Protein AF-A0A831LH80-F1 (afdb_monomer)

Nearest PDB structures (foldseek):
  7pva-assembly1_B  TM=4.879E-01  e=1.608E-04  Porphyromonas gingivalis W83
  7pvk-assembly2_D  TM=4.862E-01  e=1.406E-04  Porphyromonas gingivalis W83
  8thp-assembly1_A  TM=4.800E-01  e=4.111E-04  Flavobacterium johnsoniae UW101
  8p6f-assembly1_B  TM=4.808E-01  e=4.701E-04  Flavobacterium johnsoniae
  8tff-assembly1_A  TM=4.934E-01  e=1.257E-03  Flavobacterium johnsoniae UW101

InterPro domains:
  IPR001789 Signal transduction response regulator, receiver domain [PF00072] (386-473)
  IPR001789 Signal transduction response regulator, receiver domain [PS50110] (361-477)
  IPR001789 Signal transduction response regulator, receiver domain [SM00448] (364-473)
  IPR001845 HTH ArsR-type DNA-binding domain [SM00418] (493-571)
  IPR003661 Signal transduction histidine kinase, dimerisation/phosphoacceptor domain [PF00512] (252-314)
  IPR003661 Signal transduction histidine kinase, dimerisation/phosphoacceptor domain [SM00388] (250-319)
  IPR003661 Signal transduction histidine kinase, dimerisation/phosphoacceptor domain [cd00082] (248-314)
  IPR011006 CheY-like superfamily [SSF52172] (393-488)
  IPR011991 ArsR-like helix-turn-helix domain [cd00090] (495-557)
  IPR036097 Signal transduction histidine kinase, dimerisation/phosphoacceptor domain superfamily [SSF47384] (242-314)
  IPR036388 Winged helix-like DNA-binding domain superfamily [G3DSA:1.10.10.10] (480-565)
  IPR036390 Winged helix DNA-binding domain superfamily [SSF46785] (489-564)
  IPR036890 Histidine kinase/HSP90-like ATPase superfamily [SSF55874] (318-391)
  IPR055771 Domain of unknown function DUF7347 [PF24038] (493-565)

pLDDT: mean 74.39, std 13.61, range [25.94, 96.75]

Sequence (576 aa):
MNLSPTQIFLVYLPYGAVFFAIGVAITSRHRAFANLKIAGLFWLLAVFAFIHALHEWVEMFRHLQLAGSAQWLIPIRHASLLLALISFLFLFLFSMSLIASLIKKSTPWLRGFFIIILIIFTGHLLQLYPWKDPILLRTVEYNMRLLLALPATLLTATGFFLYARQLMGQGLRGAFNFVGAGLAFVAYGICAGAIPSGTVLIVPIEVWRATSAFIILHFLMYALDTFMDQREEMITERLQLAANSEKLSAIGRLAAGIAHEINNPLANASLQMEMLRQHHQVKDLPEKITGRLTTIEKSIDKSSHIARELLIFAGGKTPETEPVQVSLSAIIKSAWEMAAYRSSNHQFINHITSIPAIEGNHIKLEELFLNLFLNALDAMPEGGTLEISGHGEADEALNQLKQESFDLILLDLVMPGTDGMTAIPLIRRQAPRTRIIVMTAYASVQNAVQALQQGADDYIVKPFKIDGLMLTVRLNLQKARFCEETEAADLDKIFNGLANGLRRQTLQLLSRQGQMRFMDLVRALEIEDHTKVNFHLKALREAGFIDQTPDKLYELTTNGRRAATCLSYICKSLDI

Organism: NCBI:txid483547

Mean predicted aligned error: 20.31 Å

Foldseek 3Di:
DPDDLVRLCVLLVLLLVLLQLLLCLLVVCLVLQPPDLLNVLCNLSSLLSNLVSVLSVLVSVLSSCPPDDPPVNLVSLVSSLVSLLSSLVSLQVSLQSLVCSLDVDDPVVSVVLVVVLVVVLVVLVVVPPPSPDPVSSQVSQLSSLQSRLLVSLQSQLVSLLSVLVVCVVVVAPLSVLSNQLSVLSNQLSCLRRVDRFPDDDPHGSSNSNSVSSNSNSVSVSSSSVSSNVVVVVVVVVVVVVVVVVVVLLVLLVVLVVVLVVQVVVLVVVLVVLVVCCPDPVNVPDDPVVVVVSVVVNVVSVVSNVVSVVSNVSSPNDDDPDFFDFADLVVLLVVLCVVLCVVDPAEAEAEAEDDAGTDGGDSVVSSVVNNVVSNVVCVVVVPYYYHYDDDDHADVVVLVVLQVDAAQEDEAEQDGPDQGSLNVLLSSCVSHVLHAYEYEYADDDVVVQVSSVVSPHPYYDYPVGDVSVVVVVVVVSSVVSVVCVPDPPVLVVLLCQLCVDPLSLVLLLVCLVVFKAALVVSCVVSVDPDSVVSVVSVVSCVVSVQWDADPVRIIGGDPNSNVSNVVSVVVVVVVPD

Solvent-accessible surface area (backbone atoms only — not comparable to full-atom values): 30912 Å² total; per-residue (Å²): 131,89,62,52,60,65,56,46,48,68,45,29,52,59,34,16,48,42,29,36,49,42,17,48,61,48,57,80,42,54,88,69,25,86,88,46,95,60,47,81,45,47,64,37,46,20,53,16,22,43,37,40,15,51,22,35,46,49,48,36,57,66,70,50,60,70,87,85,51,82,77,54,55,58,61,52,50,52,52,31,54,50,30,45,52,53,16,35,50,29,36,30,53,28,18,52,54,48,38,57,73,72,39,94,66,84,62,63,65,63,57,51,52,47,52,50,51,52,49,53,51,50,49,55,64,65,69,54,73,67,92,79,46,72,65,60,56,49,54,50,52,47,50,46,21,47,70,38,36,26,54,21,26,45,40,36,17,51,29,27,43,55,48,20,52,54,31,53,77,67,72,42,80,45,26,68,28,29,40,49,23,15,54,22,29,42,54,25,16,48,43,60,13,74,43,62,89,88,43,66,82,94,56,54,41,63,53,56,31,30,50,24,46,45,47,27,41,54,22,46,51,54,33,53,50,47,52,48,57,56,48,53,52,54,50,52,53,52,51,52,54,50,52,53,52,51,52,44,51,54,47,15,58,51,28,46,54,51,28,53,65,52,43,54,58,43,53,50,54,51,51,54,51,53,54,49,64,72,34,77,77,53,73,77,47,58,68,77,55,54,54,49,54,54,50,50,52,53,51,45,52,52,50,51,49,52,36,49,49,47,21,53,78,21,62,49,84,67,81,87,63,73,65,38,86,35,53,62,68,60,37,52,50,53,21,45,62,66,46,44,79,81,53,93,59,58,47,78,47,79,62,59,81,69,61,76,66,41,79,36,47,63,70,61,52,26,54,51,46,28,52,53,50,46,54,51,47,69,72,34,80,90,37,51,78,49,76,47,76,58,74,77,53,60,72,60,56,59,55,47,56,74,78,51,90,60,68,65,44,84,39,52,41,86,45,81,85,71,34,28,74,67,41,38,51,54,48,43,71,72,40,73,74,38,37,34,34,36,40,34,76,69,79,45,71,65,58,56,49,51,41,42,74,51,61,32,76,46,74,45,50,46,90,63,56,68,70,59,54,50,51,53,50,52,54,48,49,52,54,42,63,59,54,76,78,49,65,76,84,50,50,64,40,47,48,64,37,51,70,43,69,68,41,46,52,52,40,46,48,36,68,73,66,44,63,41,43,65,73,56,49,40,62,76,66,72,50,90,59,61,67,61,55,50,55,46,52,50,46,26,38,74,45,51,29,34,47,70,49,97,87,58,30,39,33,62,31,76,59,20,47,56,52,31,52,51,51,51,52,52,48,60,74,69,56,128

Radius of gyration: 36.5 Å; Cα contacts (8 Å, |Δi|>4): 622; chains: 1; bounding box: 87×51×116 Å

Secondary structure (DSSP, 8-state):
----HHHHHHHHHHHHHHHHHHHHHHHHTGGGGTTSTTGGGHHHHHHHHHHHHHHHHHHHHHHH--TT-HHHHHHHHHHHHHHHHHHHHHHHHHHHHHHHHH-SS--HHHHHHHHHHHHHHHHHHHHS--TT-HHHHHHHHHHHIIIIIHHHHHHHHHHHHHHHHHHHHTT-TTHHHHHHHHHHHHHHHIIIIISPTT-BSSSBHHHHHHHHHHHHHHHHHHHHHHHHHHHHHHHHHHHHHHHHHHHHHHHHHHHHHHHHHHHHHHHHHHHHHHHHHHSGGGTTS-HHHHHHHHHHHHHHHHHHHHHHHHHHHTT-----PPPEEE-HHHHHHHHHHHHHTT-SSEEEEE-------EEE-HHHHHHHHHHHHHHHHHH-TT-EEEEE---SSHHHHHHHTTTS--SEEEEESS-SSS-HHHHHHHHHHH-TTSEEEEEESS--HHHHHHHHHTT-SEEEESS--HHHHHHHHHHHHHHHHHHTSS-HHHHHHHHHHHSSHHHHHHHHHHHHHS-EEHHHHHHHTT-S-HHHHHHHHHHHHHTTSEEE-TTSEEEE-HHHHHHHHHHHHHHHHH--

Structure (mmCIF, N/CA/C/O backbone):
data_AF-A0A831LH80-F1
#
_entry.id   AF-A0A831LH80-F1
#
loop_
_atom_site.group_PDB
_atom_site.id
_atom_site.type_symbol
_atom_site.label_atom_id
_atom_site.label_alt_id
_atom_site.label_comp_id
_atom_site.label_asym_id
_atom_site.label_entity_id
_atom_site.label_seq_id
_atom_site.pdbx_PDB_ins_code
_atom_site.Cartn_x
_atom_site.Cartn_y
_atom_site.Cartn_z
_atom_site.occupancy
_atom_site.B_iso_or_equiv
_atom_site.auth_seq_id
_atom_site.auth_comp_id
_atom_site.auth_asym_id
_atom_site.auth_atom_id
_atom_site.pdbx_PDB_model_num
ATOM 1 N N . MET A 1 1 ? 19.382 -3.999 -47.775 1.00 49.22 1 MET A N 1
ATOM 2 C CA . MET A 1 1 ? 18.066 -4.113 -48.432 1.00 49.22 1 MET A CA 1
ATOM 3 C C . MET A 1 1 ? 17.693 -2.771 -49.023 1.00 49.22 1 MET A C 1
ATOM 5 O O . MET A 1 1 ? 17.864 -1.777 -48.330 1.00 49.22 1 MET A O 1
ATOM 9 N N . ASN A 1 2 ? 17.179 -2.755 -50.254 1.00 57.19 2 ASN A N 1
ATOM 10 C CA . ASN A 1 2 ? 16.549 -1.574 -50.848 1.00 57.19 2 ASN A CA 1
ATOM 11 C C . ASN A 1 2 ? 15.089 -1.510 -50.374 1.00 57.19 2 ASN A C 1
ATOM 13 O O . ASN A 1 2 ? 14.171 -1.733 -51.156 1.00 57.19 2 ASN A O 1
ATOM 17 N N . LEU A 1 3 ? 14.874 -1.287 -49.073 1.00 67.69 3 LEU A N 1
ATOM 18 C CA . LEU A 1 3 ? 13.574 -0.782 -48.634 1.00 67.69 3 LEU A CA 1
ATOM 19 C C . LEU A 1 3 ? 13.400 0.592 -49.284 1.00 67.69 3 LEU A C 1
ATOM 21 O O . LEU A 1 3 ? 14.348 1.379 -49.325 1.00 67.69 3 LEU A O 1
ATOM 25 N N . SER A 1 4 ? 12.213 0.873 -49.814 1.00 79.94 4 SER A N 1
ATOM 26 C CA . SER A 1 4 ? 11.918 2.219 -50.309 1.00 79.94 4 SER A CA 1
ATOM 27 C C . SER A 1 4 ? 12.078 3.237 -49.167 1.00 79.94 4 SER A C 1
ATOM 29 O O . SER A 1 4 ? 11.835 2.893 -48.005 1.00 79.94 4 SER A O 1
ATOM 31 N N . PRO A 1 5 ? 12.458 4.495 -49.455 1.00 81.06 5 PRO A N 1
ATOM 32 C CA . PRO A 1 5 ? 12.559 5.537 -48.431 1.00 81.06 5 PRO A CA 1
ATOM 33 C C . PRO A 1 5 ? 11.295 5.650 -47.565 1.00 81.06 5 PRO A C 1
ATOM 35 O O . PRO A 1 5 ? 11.376 5.822 -46.352 1.00 81.06 5 PRO A O 1
ATOM 38 N N . THR A 1 6 ? 10.120 5.450 -48.167 1.00 83.06 6 THR A N 1
ATOM 39 C CA . THR A 1 6 ? 8.829 5.413 -47.469 1.00 83.06 6 THR A CA 1
ATOM 40 C C . THR A 1 6 ? 8.702 4.223 -46.517 1.00 83.06 6 THR A C 1
ATOM 42 O O . THR A 1 6 ? 8.247 4.398 -45.393 1.00 83.06 6 THR A O 1
ATOM 45 N N . GLN A 1 7 ? 9.142 3.024 -46.907 1.00 82.50 7 GLN A N 1
ATOM 46 C CA . GLN A 1 7 ? 9.157 1.854 -46.020 1.00 82.50 7 GLN A CA 1
ATOM 47 C C . GLN A 1 7 ? 10.138 2.019 -44.853 1.00 82.50 7 GLN A C 1
ATOM 49 O O . GLN A 1 7 ? 9.807 1.650 -43.731 1.00 82.50 7 GLN A O 1
ATOM 54 N N . ILE A 1 8 ? 11.318 2.600 -45.090 1.00 81.56 8 ILE A N 1
ATOM 55 C CA . ILE A 1 8 ? 12.293 2.904 -44.027 1.00 81.56 8 ILE A CA 1
ATOM 56 C C . ILE A 1 8 ? 11.666 3.862 -43.014 1.00 81.56 8 ILE A C 1
ATOM 58 O O . ILE A 1 8 ? 11.705 3.609 -41.810 1.00 81.56 8 ILE A O 1
ATOM 62 N N . PHE A 1 9 ? 11.036 4.927 -43.506 1.00 85.25 9 PHE A N 1
ATOM 63 C CA . PHE A 1 9 ? 10.341 5.895 -42.669 1.00 85.25 9 PHE A CA 1
ATOM 64 C C . PHE A 1 9 ? 9.211 5.249 -41.851 1.00 85.25 9 PHE A C 1
ATOM 66 O O . PHE A 1 9 ? 9.148 5.436 -40.638 1.00 85.25 9 PHE A O 1
ATOM 73 N N . LEU A 1 10 ? 8.364 4.430 -42.484 1.00 85.75 10 LEU A N 1
ATOM 74 C CA . LEU A 1 10 ? 7.240 3.752 -41.825 1.00 85.75 10 LEU A CA 1
ATOM 75 C C . LEU A 1 10 ? 7.664 2.749 -40.746 1.00 85.75 10 LEU A C 1
ATOM 77 O O . LEU A 1 10 ? 6.875 2.464 -39.853 1.00 85.75 10 LEU A O 1
ATOM 81 N N . VAL A 1 11 ? 8.881 2.210 -40.814 1.00 83.38 11 VAL A N 1
ATOM 82 C CA . VAL A 1 11 ? 9.386 1.251 -39.824 1.00 83.38 11 VAL A CA 1
ATOM 83 C C . VAL A 1 11 ? 10.097 1.958 -38.672 1.00 83.38 11 VAL A C 1
ATOM 85 O O . VAL A 1 11 ? 9.793 1.699 -37.510 1.00 83.38 11 VAL A O 1
ATOM 88 N N . TYR A 1 12 ? 11.022 2.871 -38.971 1.00 85.25 12 TYR A N 1
ATOM 89 C CA . TYR A 1 12 ? 11.864 3.485 -37.942 1.00 85.25 12 TYR A CA 1
ATOM 90 C C . TYR A 1 12 ? 11.184 4.634 -37.190 1.00 85.25 12 TYR A C 1
ATOM 92 O O . TYR A 1 12 ? 11.468 4.832 -36.007 1.00 85.25 12 TYR A O 1
ATOM 100 N N . LEU A 1 13 ? 10.275 5.382 -37.830 1.00 88.88 13 LEU A N 1
ATOM 101 C CA . LEU A 1 13 ? 9.584 6.482 -37.156 1.00 88.88 13 LEU A CA 1
ATOM 102 C C . LEU A 1 13 ? 8.729 5.973 -35.980 1.00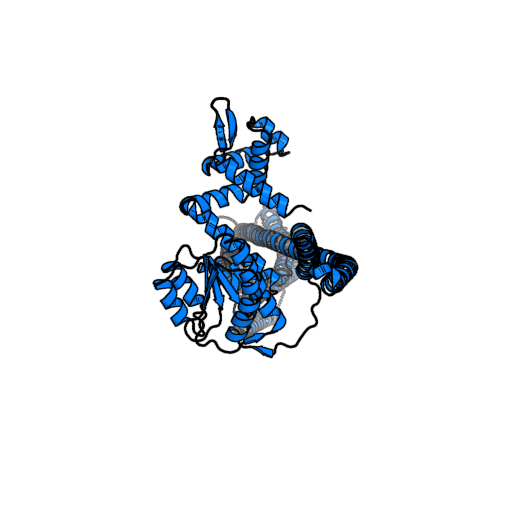 88.88 13 LEU A C 1
ATOM 104 O O . LEU A 1 13 ? 8.943 6.464 -34.866 1.00 88.88 13 LEU A O 1
ATOM 108 N N . PRO A 1 14 ? 7.819 4.987 -36.157 1.00 89.50 14 PRO A N 1
ATOM 109 C CA . PRO A 1 14 ? 7.038 4.458 -35.042 1.00 89.50 14 PRO A CA 1
ATOM 110 C C . PRO A 1 14 ? 7.925 3.780 -34.004 1.00 89.50 14 PRO A C 1
ATOM 112 O O . PRO A 1 14 ? 7.655 3.878 -32.812 1.00 89.50 14 PRO A O 1
ATOM 115 N N . TYR A 1 15 ? 9.004 3.128 -34.442 1.00 89.44 15 TYR A N 1
ATOM 116 C CA . TYR A 1 15 ? 9.912 2.440 -33.540 1.00 89.44 15 TYR A CA 1
ATOM 117 C C . TYR A 1 15 ? 10.574 3.395 -32.536 1.00 89.44 15 TYR A C 1
ATOM 119 O O . TYR A 1 15 ? 10.461 3.193 -31.325 1.00 89.44 15 TYR A O 1
ATOM 127 N N . GLY A 1 16 ? 11.175 4.488 -33.020 1.00 92.25 16 GLY A N 1
ATOM 128 C CA . GLY A 1 16 ? 11.709 5.534 -32.145 1.00 92.25 16 GLY A CA 1
ATOM 129 C C . GLY A 1 16 ? 10.612 6.223 -31.323 1.00 92.25 16 GLY A C 1
ATOM 130 O O . GLY A 1 16 ? 10.802 6.489 -30.136 1.00 92.25 16 GLY A O 1
ATOM 131 N N . ALA A 1 17 ? 9.427 6.442 -31.907 1.00 94.31 17 ALA A N 1
ATOM 132 C CA . ALA A 1 17 ? 8.300 7.065 -31.212 1.00 94.31 17 ALA A CA 1
ATOM 133 C C . ALA A 1 17 ? 7.793 6.241 -30.015 1.00 94.31 17 ALA A C 1
ATOM 135 O O . ALA A 1 17 ? 7.428 6.823 -28.995 1.00 94.31 17 ALA A O 1
ATOM 136 N N . VAL A 1 18 ? 7.810 4.906 -30.090 1.00 94.81 18 VAL A N 1
ATOM 137 C CA . VAL A 1 18 ? 7.434 4.034 -28.965 1.00 94.81 18 VAL A CA 1
ATOM 138 C C . VAL A 1 18 ? 8.389 4.213 -27.786 1.00 94.81 18 VAL A C 1
ATOM 140 O O . VAL A 1 18 ? 7.937 4.384 -26.655 1.00 94.81 18 VAL A O 1
ATOM 143 N N . PHE A 1 19 ? 9.702 4.237 -28.023 1.00 95.06 19 PHE A N 1
ATOM 144 C CA . PHE A 1 19 ? 10.674 4.493 -26.956 1.00 95.06 19 PHE A CA 1
ATOM 145 C C . PHE A 1 19 ? 10.571 5.915 -26.404 1.00 95.06 19 PHE A C 1
ATOM 147 O O . PHE A 1 19 ? 10.637 6.114 -25.191 1.00 95.06 19 PHE A O 1
ATOM 154 N N . PHE A 1 20 ? 10.313 6.900 -27.262 1.00 96.00 20 PHE A N 1
ATOM 155 C CA . PHE A 1 20 ? 10.034 8.258 -26.810 1.00 96.00 20 PHE A CA 1
ATOM 156 C C . PHE A 1 20 ? 8.796 8.296 -25.900 1.00 96.00 20 PHE A C 1
ATOM 158 O O . PHE A 1 20 ? 8.840 8.885 -24.820 1.00 96.00 20 PHE A O 1
ATOM 165 N N . ALA A 1 21 ? 7.721 7.596 -26.277 1.00 94.50 21 ALA A N 1
ATOM 166 C CA . ALA A 1 21 ? 6.512 7.470 -25.469 1.00 94.50 21 ALA A CA 1
ATOM 167 C C . ALA A 1 21 ? 6.773 6.767 -24.127 1.00 94.50 21 ALA A C 1
ATOM 169 O O . ALA A 1 21 ? 6.253 7.222 -23.112 1.00 94.50 21 ALA A O 1
ATOM 170 N N . ILE A 1 22 ? 7.623 5.730 -24.082 1.00 92.56 22 ILE A N 1
ATOM 171 C CA . ILE A 1 22 ? 8.075 5.114 -22.820 1.00 92.56 22 ILE A CA 1
ATOM 172 C C . ILE A 1 22 ? 8.760 6.165 -21.933 1.00 92.56 22 ILE A C 1
ATOM 174 O O . ILE A 1 22 ? 8.424 6.295 -20.755 1.00 92.56 22 ILE A O 1
ATOM 178 N N . GLY A 1 23 ? 9.683 6.953 -22.492 1.00 92.12 23 GLY A N 1
ATOM 179 C CA . GLY A 1 23 ? 10.383 8.018 -21.767 1.00 92.12 23 GLY A CA 1
ATOM 180 C C . GLY A 1 23 ? 9.436 9.082 -21.198 1.00 92.12 23 GLY A C 1
ATOM 181 O O . GLY A 1 23 ? 9.540 9.455 -20.024 1.00 92.12 23 GLY A O 1
ATOM 182 N N . VAL A 1 24 ? 8.467 9.539 -21.997 1.00 91.75 24 VAL A N 1
ATOM 183 C CA . VAL A 1 24 ? 7.442 10.511 -21.576 1.00 91.75 24 VAL A CA 1
ATOM 184 C C . VAL A 1 24 ? 6.504 9.917 -20.524 1.00 91.75 24 VAL A C 1
ATOM 186 O O . VAL A 1 24 ? 6.222 10.569 -19.518 1.00 91.75 24 VAL A O 1
ATOM 189 N N . ALA A 1 25 ? 6.047 8.677 -20.706 1.00 87.44 25 ALA A N 1
ATOM 190 C CA . ALA A 1 25 ? 5.166 8.002 -19.757 1.00 87.44 25 ALA A CA 1
ATOM 191 C C . ALA A 1 25 ? 5.825 7.876 -18.377 1.00 87.44 25 ALA A C 1
ATOM 193 O O . ALA A 1 25 ? 5.182 8.117 -17.359 1.00 87.44 25 ALA A O 1
ATOM 194 N N . ILE A 1 26 ? 7.123 7.572 -18.331 1.00 87.19 26 ILE A N 1
ATOM 195 C CA . ILE A 1 26 ? 7.863 7.489 -17.072 1.00 87.19 26 ILE A CA 1
ATOM 196 C C . ILE A 1 26 ? 8.074 8.879 -16.448 1.00 87.19 26 ILE A C 1
ATOM 198 O O . ILE A 1 26 ? 7.832 9.062 -15.254 1.00 87.19 26 ILE A O 1
ATOM 202 N N . THR A 1 27 ? 8.528 9.872 -17.222 1.00 86.25 27 THR A N 1
ATOM 203 C CA . THR A 1 27 ? 8.882 11.197 -16.673 1.00 86.25 27 THR A CA 1
ATOM 204 C C . THR A 1 27 ? 7.674 12.032 -16.266 1.00 86.25 27 THR A C 1
ATOM 206 O O . THR A 1 27 ? 7.710 12.669 -15.213 1.00 86.25 27 THR A O 1
ATOM 209 N N . SER A 1 28 ? 6.578 11.983 -17.025 1.00 79.38 28 SER A N 1
ATOM 210 C CA . SER A 1 28 ? 5.310 12.641 -16.660 1.00 79.38 28 SER A CA 1
ATOM 211 C C . SER A 1 28 ? 4.768 12.158 -15.312 1.00 79.38 28 SER A C 1
ATOM 213 O O . SER A 1 28 ? 4.094 12.896 -14.597 1.00 79.38 28 SER A O 1
ATOM 215 N N . ARG A 1 29 ? 5.140 10.939 -14.918 1.00 72.69 29 ARG A N 1
ATOM 216 C CA . ARG A 1 29 ? 4.731 10.306 -13.668 1.00 72.69 29 ARG A CA 1
ATOM 217 C C . ARG A 1 29 ? 5.794 10.414 -12.568 1.00 72.69 29 ARG A C 1
ATOM 219 O O . ARG A 1 29 ? 5.600 9.844 -11.506 1.00 72.69 29 ARG A O 1
ATOM 226 N N . HIS A 1 30 ? 6.881 11.183 -12.738 1.00 58.56 30 HIS A N 1
ATOM 227 C CA . HIS A 1 30 ? 8.033 11.203 -11.813 1.00 58.56 30 HIS A CA 1
ATOM 228 C C . HIS A 1 30 ? 7.683 11.581 -10.357 1.00 58.56 30 HIS A C 1
ATOM 230 O O . HIS A 1 30 ? 8.214 10.984 -9.416 1.00 58.56 30 HIS A O 1
ATOM 236 N N . ARG A 1 31 ? 6.742 12.513 -10.136 1.00 51.69 31 ARG A N 1
ATOM 237 C CA . ARG A 1 31 ? 6.244 12.852 -8.782 1.00 51.69 31 ARG A CA 1
ATOM 238 C C . ARG A 1 31 ? 5.384 11.740 -8.170 1.00 51.69 31 ARG A C 1
ATOM 240 O O . ARG A 1 31 ? 5.123 11.773 -6.973 1.00 51.69 31 ARG A O 1
ATOM 247 N N . ALA A 1 32 ? 4.992 10.761 -8.984 1.00 51.28 32 ALA A N 1
ATOM 248 C CA . ALA A 1 32 ? 4.283 9.515 -8.703 1.00 51.28 32 ALA A CA 1
ATOM 249 C C . ALA A 1 32 ? 4.891 8.643 -7.594 1.00 51.28 32 ALA A C 1
ATOM 251 O O . ALA A 1 32 ? 4.230 7.973 -6.806 1.00 51.28 32 ALA A O 1
ATOM 252 N N . PHE A 1 33 ? 6.219 8.682 -7.557 1.00 50.53 33 PHE A N 1
ATOM 253 C CA . PHE A 1 33 ? 7.065 7.525 -7.289 1.00 50.53 33 PHE A CA 1
ATOM 254 C C . PHE A 1 33 ? 7.877 7.618 -5.988 1.00 50.53 33 PHE A C 1
ATOM 256 O O . PHE A 1 33 ? 8.704 6.759 -5.711 1.00 50.53 33 PHE A O 1
ATOM 263 N N . ALA A 1 34 ? 7.667 8.645 -5.164 1.00 46.56 34 ALA A N 1
ATOM 264 C CA . ALA A 1 34 ? 8.564 8.946 -4.043 1.00 46.56 34 ALA A CA 1
ATOM 265 C C . ALA A 1 34 ? 8.609 7.876 -2.922 1.00 46.56 34 ALA A C 1
ATOM 267 O O . ALA A 1 34 ? 9.604 7.812 -2.209 1.00 46.56 34 ALA A O 1
ATOM 268 N N . ASN A 1 35 ? 7.588 7.012 -2.788 1.00 47.09 35 ASN A N 1
ATOM 269 C CA . ASN A 1 35 ? 7.454 6.082 -1.649 1.00 47.09 35 ASN A CA 1
ATOM 270 C C . ASN A 1 35 ? 7.562 4.582 -1.992 1.00 47.09 35 ASN A C 1
ATOM 272 O O . ASN A 1 35 ? 7.440 3.741 -1.104 1.00 47.09 35 ASN A O 1
ATOM 276 N N . LEU A 1 36 ? 7.821 4.216 -3.251 1.00 57.22 36 LEU A N 1
ATOM 277 C CA . LEU A 1 36 ? 8.068 2.825 -3.653 1.00 57.22 36 LEU A CA 1
ATOM 278 C C . LEU A 1 36 ? 9.573 2.623 -3.868 1.00 57.22 36 LEU A C 1
ATOM 280 O O . LEU A 1 36 ? 10.188 3.360 -4.635 1.00 57.22 36 LEU A O 1
ATOM 284 N N . LYS A 1 37 ? 10.171 1.596 -3.241 1.00 58.91 37 LYS A N 1
ATOM 285 C CA . LYS A 1 37 ? 11.634 1.329 -3.241 1.00 58.91 37 LYS A CA 1
ATOM 286 C C . LYS A 1 37 ? 12.306 1.308 -4.625 1.00 58.91 37 LYS A C 1
ATOM 288 O O . LYS A 1 37 ? 13.514 1.489 -4.722 1.00 58.91 37 LYS A O 1
ATOM 293 N N . ILE A 1 38 ? 11.541 1.048 -5.682 1.00 67.00 38 ILE A N 1
ATOM 294 C CA . ILE A 1 38 ? 12.026 0.890 -7.063 1.00 67.00 38 ILE A CA 1
ATOM 295 C C . ILE A 1 38 ? 11.673 2.099 -7.924 1.00 67.00 38 ILE A C 1
ATOM 297 O O . ILE A 1 38 ? 12.271 2.332 -8.970 1.00 67.00 38 ILE A O 1
ATOM 301 N N . ALA A 1 39 ? 10.714 2.904 -7.490 1.00 66.75 39 ALA A N 1
ATOM 302 C CA . ALA A 1 39 ? 10.142 3.942 -8.318 1.00 66.75 39 ALA A CA 1
ATOM 3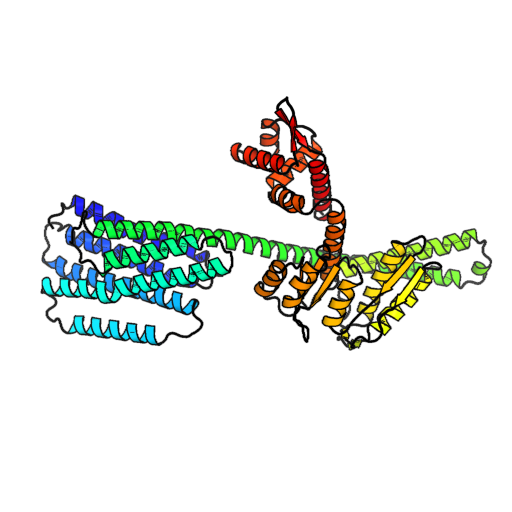03 C C . ALA A 1 39 ? 11.135 5.111 -8.542 1.00 66.75 39 ALA A C 1
ATOM 305 O O . ALA A 1 39 ? 11.168 5.711 -9.615 1.00 66.75 39 ALA A O 1
ATOM 306 N N . GLY A 1 40 ? 12.084 5.293 -7.613 1.00 71.88 40 GLY A N 1
ATOM 307 C CA . GLY A 1 40 ? 13.276 6.131 -7.784 1.00 71.88 40 GLY A CA 1
ATOM 308 C C . GLY A 1 40 ? 14.329 5.608 -8.778 1.00 71.88 40 GLY A C 1
ATOM 309 O O . GLY A 1 40 ? 15.342 6.271 -8.960 1.00 71.88 40 GLY A O 1
ATOM 310 N N . LEU A 1 41 ? 14.131 4.451 -9.423 1.00 84.44 41 LEU A N 1
ATOM 311 C CA . LEU A 1 41 ? 15.039 3.895 -10.441 1.00 84.44 41 LEU A CA 1
ATOM 312 C C . LEU A 1 41 ? 14.533 4.096 -11.874 1.00 84.44 41 LEU A C 1
ATOM 314 O O . LEU A 1 41 ? 15.323 4.028 -12.812 1.00 84.44 41 LEU A O 1
ATOM 318 N N . PHE A 1 42 ? 13.239 4.366 -12.068 1.00 87.38 42 PHE A N 1
ATOM 319 C CA . PHE A 1 42 ? 12.645 4.464 -13.406 1.00 87.38 42 PHE A CA 1
ATOM 320 C C . PHE A 1 42 ? 13.195 5.630 -14.235 1.00 87.38 42 PHE A C 1
ATOM 322 O O . PHE A 1 42 ? 13.145 5.566 -15.460 1.00 87.38 42 PHE A O 1
ATOM 329 N N . TRP A 1 43 ? 13.790 6.655 -13.619 1.00 88.06 43 TRP A N 1
ATOM 330 C CA . TRP A 1 43 ? 14.472 7.714 -14.370 1.00 88.06 43 TRP A CA 1
ATOM 331 C C . TRP A 1 43 ? 15.619 7.163 -15.235 1.00 88.06 43 TRP A C 1
ATOM 333 O O . TRP A 1 43 ? 15.801 7.638 -16.351 1.00 88.06 43 TRP A O 1
ATOM 343 N N . LEU A 1 44 ? 16.337 6.120 -14.787 1.00 91.31 44 LEU A N 1
ATOM 344 C CA . LEU A 1 44 ? 17.373 5.455 -15.592 1.00 91.31 44 LEU A CA 1
ATOM 345 C C . LEU A 1 44 ? 16.763 4.817 -16.845 1.00 91.31 44 LEU A C 1
ATOM 347 O O . LEU A 1 44 ? 17.308 4.947 -17.940 1.00 91.31 44 LEU A O 1
ATOM 351 N N . LEU A 1 45 ? 15.602 4.171 -16.688 1.00 93.06 45 LEU A N 1
ATOM 352 C CA . LEU A 1 45 ? 14.855 3.578 -17.795 1.00 93.06 45 LEU A CA 1
ATOM 353 C C . LEU A 1 45 ? 14.301 4.650 -18.749 1.00 93.06 45 LEU A C 1
ATOM 355 O O . LEU A 1 45 ? 14.306 4.448 -19.960 1.00 93.06 45 LEU A O 1
ATOM 359 N N . ALA A 1 46 ? 13.873 5.804 -18.229 1.00 93.00 46 ALA A N 1
ATOM 360 C CA . ALA A 1 46 ? 13.426 6.929 -19.046 1.00 93.00 46 ALA A CA 1
ATOM 361 C C . ALA A 1 46 ? 14.564 7.534 -19.875 1.00 93.00 46 ALA A C 1
ATOM 363 O O . ALA A 1 46 ? 14.389 7.779 -21.066 1.00 93.00 46 ALA A O 1
ATOM 364 N N . VAL A 1 47 ? 15.736 7.740 -19.265 1.00 94.94 47 VAL A N 1
ATOM 365 C CA . VAL A 1 47 ? 16.927 8.235 -19.970 1.00 94.94 47 VAL A CA 1
ATOM 366 C C . VAL A 1 47 ? 17.349 7.252 -21.060 1.00 94.94 47 VAL A C 1
ATOM 368 O O . VAL A 1 47 ? 17.595 7.679 -22.187 1.00 94.94 47 VAL A O 1
ATOM 371 N N . PHE A 1 48 ? 17.348 5.942 -20.775 1.00 95.56 48 PHE A N 1
ATOM 372 C CA . PHE A 1 48 ? 17.518 4.917 -21.809 1.00 95.56 48 PHE A CA 1
ATOM 373 C C . PHE A 1 48 ? 16.528 5.125 -22.959 1.00 95.56 48 PHE A C 1
ATOM 375 O O . PHE A 1 48 ? 16.954 5.227 -24.105 1.00 95.56 48 PHE A O 1
ATOM 382 N N . ALA A 1 49 ? 15.233 5.226 -22.659 1.00 95.44 49 ALA A N 1
ATOM 383 C CA . ALA A 1 49 ? 14.190 5.297 -23.670 1.00 95.44 49 ALA A CA 1
ATOM 384 C C . ALA A 1 49 ? 14.324 6.544 -24.569 1.00 95.44 49 ALA A C 1
ATOM 386 O O . ALA A 1 49 ? 14.229 6.430 -25.788 1.00 95.44 49 ALA A O 1
ATOM 387 N N . PHE A 1 50 ? 14.641 7.717 -24.007 1.00 96.62 50 PHE A N 1
ATOM 388 C CA . PHE A 1 50 ? 14.880 8.931 -24.799 1.00 96.62 50 PHE A CA 1
ATOM 389 C C . PHE A 1 50 ? 16.116 8.832 -25.696 1.00 96.62 50 PHE A C 1
ATOM 391 O O . PHE A 1 50 ? 16.053 9.178 -26.876 1.00 96.62 50 PHE A O 1
ATOM 398 N N . ILE A 1 51 ? 17.240 8.350 -25.158 1.00 96.75 51 ILE A N 1
ATOM 399 C CA . ILE A 1 51 ? 18.484 8.219 -25.929 1.00 96.75 51 ILE A CA 1
ATOM 400 C C . ILE A 1 51 ? 18.320 7.154 -27.018 1.00 96.75 51 ILE A C 1
ATOM 402 O O . ILE A 1 51 ? 18.797 7.335 -28.137 1.00 96.75 51 ILE A O 1
ATOM 406 N N . HIS A 1 52 ? 17.608 6.068 -26.719 1.00 95.62 52 HIS A N 1
ATOM 407 C CA . HIS A 1 52 ? 17.341 5.004 -27.678 1.00 95.62 52 HIS A CA 1
ATOM 408 C C . HIS A 1 52 ? 16.378 5.452 -28.786 1.00 95.62 52 HIS A C 1
ATOM 410 O O . HIS A 1 52 ? 16.618 5.162 -29.952 1.00 95.62 52 HIS A O 1
ATOM 416 N N . ALA A 1 53 ? 15.351 6.244 -28.464 1.00 95.56 53 ALA A N 1
ATOM 417 C CA . ALA A 1 53 ? 14.497 6.872 -29.473 1.00 95.56 53 ALA A CA 1
ATOM 418 C C . ALA A 1 53 ? 15.305 7.752 -30.440 1.00 95.56 53 ALA A C 1
ATOM 420 O O . ALA A 1 53 ? 15.138 7.662 -31.657 1.00 95.56 53 ALA A O 1
ATOM 421 N N . LEU A 1 54 ? 16.228 8.558 -29.900 1.00 95.31 54 LEU A N 1
ATOM 422 C CA . LEU A 1 54 ? 17.117 9.390 -30.707 1.00 95.31 54 LEU A CA 1
ATOM 423 C C . LEU A 1 54 ? 18.049 8.541 -31.585 1.00 95.31 54 LEU A C 1
ATOM 425 O O . LEU A 1 54 ? 18.228 8.866 -32.756 1.00 95.31 54 LEU A O 1
ATOM 429 N N . HIS A 1 55 ? 18.606 7.447 -31.055 1.00 92.81 55 HIS A N 1
ATOM 430 C CA . HIS A 1 55 ? 19.402 6.491 -31.832 1.00 92.81 55 HIS A CA 1
ATOM 431 C C . HIS A 1 55 ? 18.630 5.965 -33.052 1.00 92.81 55 HIS A C 1
ATOM 433 O O . HIS A 1 55 ? 19.145 6.026 -34.168 1.00 92.81 55 HIS A O 1
ATOM 439 N N . GLU A 1 56 ? 17.386 5.520 -32.865 1.00 91.38 56 GLU A N 1
ATOM 440 C CA . GLU A 1 56 ? 16.578 4.954 -33.952 1.00 91.38 56 GLU A CA 1
ATOM 441 C C . GLU A 1 56 ? 16.225 5.991 -35.029 1.00 91.38 56 GLU A C 1
ATOM 443 O O . GLU A 1 56 ? 16.247 5.689 -36.223 1.00 91.38 56 GLU A O 1
ATOM 448 N N . TRP A 1 57 ? 15.973 7.245 -34.647 1.00 92.62 57 TRP A N 1
ATOM 449 C CA . TRP A 1 57 ? 15.759 8.322 -35.621 1.00 92.62 57 TRP A CA 1
ATOM 450 C C . TRP A 1 57 ? 17.038 8.717 -36.368 1.00 92.62 57 TRP A C 1
ATOM 452 O O . TRP A 1 57 ? 16.983 9.026 -37.561 1.00 92.62 57 TRP A O 1
ATOM 462 N N . VAL A 1 58 ? 18.199 8.669 -35.711 1.00 90.12 58 VAL A N 1
ATOM 463 C CA . VAL A 1 58 ? 19.494 8.872 -36.380 1.00 90.12 58 VAL A CA 1
ATOM 464 C C . VAL A 1 58 ? 19.775 7.729 -37.366 1.00 90.12 58 VAL A C 1
ATOM 466 O O . VAL A 1 58 ? 20.244 7.983 -38.479 1.00 90.12 58 VAL A O 1
ATOM 469 N N . GLU A 1 59 ? 19.424 6.487 -37.024 1.00 86.38 59 GLU A N 1
ATOM 470 C CA . GLU A 1 59 ? 19.515 5.352 -37.950 1.00 86.38 59 GLU A CA 1
ATOM 471 C C . GLU A 1 59 ? 18.559 5.465 -39.138 1.00 86.38 59 GLU A C 1
ATOM 473 O O . GLU A 1 59 ? 18.953 5.209 -40.281 1.00 86.38 59 GLU A O 1
ATOM 478 N N . MET A 1 60 ? 17.334 5.937 -38.906 1.00 87.62 60 MET A N 1
ATOM 479 C CA . MET A 1 60 ? 16.393 6.260 -39.978 1.00 87.62 60 MET A CA 1
ATOM 480 C C . MET A 1 60 ? 17.007 7.248 -40.976 1.00 87.62 60 MET A C 1
ATOM 482 O O . MET A 1 60 ? 16.978 7.008 -42.185 1.00 87.62 60 MET A O 1
ATOM 486 N N . PHE A 1 61 ? 17.601 8.339 -40.480 1.00 84.06 61 PHE A N 1
ATOM 487 C CA . PHE A 1 61 ? 18.241 9.353 -41.320 1.00 84.06 61 PHE A CA 1
ATOM 488 C C . PHE A 1 61 ? 19.403 8.767 -42.134 1.00 84.06 61 PHE A C 1
ATOM 490 O O . PHE A 1 61 ? 19.533 9.049 -43.326 1.00 84.06 61 PHE A O 1
ATOM 497 N N . ARG A 1 62 ? 20.208 7.884 -41.525 1.00 82.50 62 ARG A N 1
ATOM 498 C CA . ARG A 1 62 ? 21.295 7.175 -42.218 1.00 82.50 62 ARG A CA 1
ATOM 499 C C . ARG A 1 62 ? 20.774 6.294 -43.359 1.00 82.50 62 ARG A C 1
ATOM 501 O O . ARG A 1 62 ? 21.418 6.203 -44.405 1.00 82.50 62 ARG A O 1
ATOM 508 N N . HIS A 1 63 ? 19.635 5.635 -43.165 1.00 80.69 63 HIS A N 1
ATOM 509 C CA . HIS A 1 63 ? 19.036 4.735 -44.148 1.00 80.69 63 HIS A CA 1
ATOM 510 C C . HIS A 1 63 ? 18.280 5.451 -45.276 1.00 80.69 63 HIS A C 1
ATOM 512 O O . HIS A 1 63 ? 18.252 4.933 -46.390 1.00 80.69 63 HIS A O 1
ATOM 518 N N . LEU A 1 64 ? 17.728 6.642 -45.025 1.00 79.75 64 LEU A N 1
ATOM 519 C CA . LEU A 1 64 ? 16.978 7.427 -46.013 1.00 79.75 64 LEU A CA 1
ATOM 520 C C . LEU A 1 64 ? 17.833 7.983 -47.166 1.00 79.75 64 LEU A C 1
ATOM 522 O O . LEU A 1 64 ? 17.260 8.397 -48.168 1.00 79.75 64 LEU A O 1
ATOM 526 N N . GLN A 1 65 ? 19.170 7.983 -47.046 1.00 67.88 65 GLN A N 1
ATOM 527 C CA . GLN A 1 65 ? 20.114 8.420 -48.092 1.00 67.88 65 GLN A CA 1
ATOM 528 C C . GLN A 1 65 ? 19.675 9.709 -48.818 1.00 67.88 65 GLN A C 1
ATOM 530 O O . GLN A 1 65 ? 19.695 9.775 -50.047 1.00 67.88 65 GLN A O 1
ATOM 535 N N . LEU A 1 66 ? 19.263 10.738 -48.063 1.00 63.22 66 LEU A N 1
ATOM 536 C CA . LEU A 1 66 ? 18.900 12.044 -48.625 1.00 63.22 66 LEU A CA 1
ATOM 537 C C . LEU A 1 66 ? 20.052 12.543 -49.514 1.00 63.22 66 LEU A C 1
ATOM 539 O O . LEU A 1 66 ? 21.199 12.640 -49.071 1.00 63.22 66 LEU A O 1
ATOM 543 N N . ALA A 1 67 ? 19.745 12.759 -50.794 1.00 46.16 67 ALA A N 1
ATOM 544 C CA . ALA A 1 67 ? 20.718 12.974 -51.857 1.00 46.16 67 ALA A CA 1
ATOM 545 C C . ALA A 1 67 ? 21.733 14.077 -51.497 1.00 46.16 67 ALA A C 1
ATOM 547 O O . ALA A 1 67 ? 21.344 15.220 -51.270 1.00 46.16 67 ALA A O 1
ATOM 548 N N . GLY A 1 68 ? 23.035 13.746 -51.475 1.00 54.97 68 GLY A N 1
ATOM 549 C CA . GLY A 1 68 ? 24.091 14.761 -51.591 1.00 54.97 68 GLY A CA 1
ATOM 550 C C . GLY A 1 68 ? 25.269 14.762 -50.612 1.00 54.97 68 GLY A C 1
ATOM 551 O O . GLY A 1 68 ? 26.065 15.690 -50.701 1.00 54.97 68 GLY A O 1
ATOM 552 N N . SER A 1 69 ? 25.474 13.798 -49.701 1.00 51.50 69 SER A N 1
ATOM 553 C CA . SER A 1 69 ? 26.665 13.889 -48.825 1.00 51.50 69 SER A CA 1
ATOM 554 C C . SER A 1 69 ? 27.251 12.580 -48.284 1.00 51.50 69 SER A C 1
ATOM 556 O O . SER A 1 69 ? 27.085 12.209 -47.124 1.00 51.50 69 SER A O 1
ATOM 558 N N . ALA A 1 70 ? 28.102 11.940 -49.092 1.00 61.97 70 ALA A N 1
ATOM 559 C CA . ALA A 1 70 ? 29.012 10.886 -48.622 1.00 61.97 70 ALA A CA 1
ATOM 560 C C . ALA A 1 70 ? 29.877 11.323 -47.413 1.00 61.97 70 ALA A C 1
ATOM 562 O O . ALA A 1 70 ? 30.274 10.486 -46.605 1.00 61.97 70 ALA A O 1
ATOM 563 N N . GLN A 1 71 ? 30.122 12.631 -47.253 1.00 66.69 71 GLN A N 1
ATOM 564 C CA . GLN A 1 71 ? 30.887 13.203 -46.139 1.00 66.69 71 GLN A CA 1
ATOM 565 C C . GLN A 1 71 ? 30.183 13.098 -44.774 1.00 66.69 71 GLN A C 1
ATOM 567 O O . GLN A 1 71 ? 30.863 12.891 -43.772 1.00 66.69 71 GLN A O 1
ATOM 572 N N . TRP A 1 72 ? 28.849 13.195 -44.710 1.00 71.19 72 TRP A N 1
ATOM 573 C CA . TRP A 1 72 ? 28.114 13.202 -43.433 1.00 71.19 72 TRP A CA 1
ATOM 574 C C . TRP A 1 72 ? 27.742 11.797 -42.932 1.00 71.19 72 TRP A C 1
ATOM 576 O O . TRP A 1 72 ? 27.496 11.609 -41.742 1.00 71.19 72 TRP A O 1
ATOM 586 N N . LEU A 1 73 ? 27.779 10.782 -43.801 1.00 74.19 73 LEU A N 1
ATOM 587 C CA . LEU A 1 73 ? 27.422 9.395 -43.470 1.00 74.19 73 LEU A CA 1
ATOM 588 C C . LEU A 1 73 ? 28.302 8.766 -42.376 1.00 74.19 73 LEU A C 1
ATOM 590 O O . LEU A 1 73 ? 27.792 8.030 -41.530 1.00 74.19 73 LEU A O 1
ATOM 594 N N . ILE A 1 74 ? 29.609 9.048 -42.373 1.00 74.62 74 ILE A N 1
ATOM 595 C CA . ILE A 1 74 ? 30.554 8.490 -41.390 1.00 74.62 74 ILE A CA 1
ATOM 596 C C . ILE A 1 74 ? 30.358 9.136 -40.001 1.00 74.62 74 ILE A C 1
ATOM 598 O O . ILE A 1 74 ? 30.133 8.391 -39.044 1.00 74.62 74 ILE A O 1
ATOM 602 N N . PRO A 1 75 ? 30.342 10.481 -39.854 1.00 78.69 75 PRO A N 1
ATOM 603 C CA . PRO A 1 75 ? 30.025 11.134 -38.580 1.00 78.69 75 PRO A CA 1
ATOM 604 C C . PRO A 1 75 ? 28.680 10.705 -37.982 1.00 78.69 75 PRO A C 1
ATOM 606 O O . PRO A 1 75 ? 28.607 10.398 -36.794 1.00 78.69 75 PRO A O 1
ATOM 609 N N . ILE A 1 76 ? 27.628 10.619 -38.805 1.00 82.06 76 ILE A N 1
ATOM 610 C CA . ILE A 1 76 ? 26.289 10.190 -38.368 1.00 82.06 76 ILE A CA 1
ATOM 611 C C . ILE A 1 76 ? 26.320 8.752 -37.845 1.00 82.06 76 ILE A C 1
ATOM 613 O O . ILE A 1 76 ? 25.697 8.445 -36.830 1.00 82.06 76 ILE A O 1
ATOM 617 N N . ARG A 1 77 ? 27.090 7.868 -38.488 1.00 80.75 77 ARG A N 1
ATOM 618 C CA . ARG A 1 77 ? 27.258 6.485 -38.030 1.00 80.75 77 ARG A CA 1
ATOM 619 C C . ARG A 1 77 ? 27.987 6.399 -36.689 1.00 80.75 77 ARG A C 1
ATOM 621 O O . ARG A 1 77 ? 27.586 5.608 -35.840 1.00 80.75 77 ARG A O 1
ATOM 628 N N . HIS A 1 78 ? 29.014 7.218 -36.465 1.00 81.19 78 HIS A N 1
ATOM 629 C CA . HIS A 1 78 ? 29.672 7.292 -35.156 1.00 81.19 78 HIS A CA 1
ATOM 630 C C . HIS A 1 78 ? 28.735 7.831 -34.071 1.00 81.19 78 HIS A C 1
ATOM 632 O O . HIS A 1 78 ? 28.683 7.263 -32.982 1.00 81.19 78 HIS A O 1
ATOM 638 N N . ALA A 1 79 ? 27.955 8.872 -34.377 1.00 83.38 79 ALA A N 1
ATOM 639 C CA . ALA A 1 79 ? 26.952 9.408 -33.459 1.00 83.38 79 ALA A CA 1
ATOM 640 C C . ALA A 1 79 ? 25.885 8.358 -33.106 1.00 83.38 79 ALA A C 1
ATOM 642 O O . ALA A 1 79 ? 25.555 8.189 -31.936 1.00 83.38 79 ALA A O 1
ATOM 643 N N . SER A 1 80 ? 25.406 7.602 -34.098 1.00 85.69 80 SER A N 1
ATOM 644 C CA . SER A 1 80 ? 24.466 6.495 -33.897 1.00 85.69 80 SER A CA 1
ATOM 645 C C . SER A 1 80 ? 25.022 5.419 -32.956 1.00 85.69 80 SER A C 1
ATOM 647 O O . SER A 1 80 ? 24.363 5.058 -31.981 1.00 85.69 80 SER A O 1
ATOM 649 N N . LEU A 1 81 ? 26.256 4.955 -33.189 1.00 83.88 81 LEU A N 1
ATOM 650 C CA . LEU A 1 81 ? 26.918 3.963 -32.331 1.00 83.88 81 LEU A CA 1
ATOM 651 C C . LEU A 1 81 ? 27.116 4.472 -30.898 1.00 83.88 81 LEU A C 1
ATOM 653 O O . LEU A 1 81 ? 26.909 3.723 -29.946 1.00 83.88 81 LEU A O 1
ATOM 657 N N . LEU A 1 82 ? 27.485 5.746 -30.738 1.00 84.31 82 LEU A N 1
ATOM 658 C CA . LEU A 1 82 ? 27.645 6.368 -29.426 1.00 84.31 82 LEU A CA 1
ATOM 659 C C . LEU A 1 82 ? 26.308 6.445 -28.674 1.00 84.31 82 LEU A C 1
ATOM 661 O O . LEU A 1 82 ? 26.243 6.078 -27.503 1.00 84.31 82 LEU A O 1
ATOM 665 N N . LEU A 1 83 ? 25.236 6.878 -29.344 1.00 90.06 83 LEU A N 1
ATOM 666 C CA . LEU A 1 83 ? 23.892 6.926 -28.762 1.00 90.06 83 LEU A CA 1
ATOM 667 C C . LEU A 1 83 ? 23.414 5.533 -28.343 1.00 90.06 83 LEU A C 1
ATOM 669 O O . LEU A 1 83 ? 22.908 5.367 -27.233 1.00 90.06 83 LEU A O 1
ATOM 673 N N . ALA A 1 84 ? 23.630 4.520 -29.184 1.00 88.19 84 ALA A N 1
ATOM 674 C CA . ALA A 1 84 ? 23.294 3.140 -28.856 1.00 88.19 84 ALA A CA 1
ATOM 675 C C . ALA A 1 84 ? 24.057 2.643 -27.620 1.00 88.19 84 ALA A C 1
ATOM 677 O O . ALA A 1 84 ? 23.437 2.123 -26.690 1.00 88.19 84 ALA A O 1
ATOM 678 N N . LEU A 1 85 ? 25.373 2.871 -27.567 1.00 86.69 85 LEU A N 1
ATOM 679 C CA . LEU A 1 85 ? 26.218 2.518 -26.426 1.00 86.69 85 LEU A CA 1
ATOM 680 C C . LEU A 1 85 ? 25.715 3.163 -25.129 1.00 86.69 85 LEU A C 1
ATOM 682 O O . LEU A 1 85 ? 25.525 2.470 -24.128 1.00 86.69 85 LEU A O 1
ATOM 686 N N . ILE A 1 86 ? 25.465 4.475 -25.155 1.00 87.62 86 ILE A N 1
ATOM 687 C CA . ILE A 1 86 ? 24.965 5.215 -23.992 1.00 87.62 86 ILE A CA 1
ATOM 688 C C . ILE A 1 86 ? 23.587 4.682 -23.583 1.00 87.62 86 ILE A C 1
ATOM 690 O O . ILE A 1 86 ? 23.348 4.459 -22.397 1.00 87.62 86 ILE A O 1
ATOM 694 N N . SER A 1 87 ? 22.693 4.414 -24.540 1.00 93.81 87 SER A N 1
ATOM 695 C CA . SER A 1 87 ? 21.368 3.869 -24.235 1.00 93.81 87 SER A CA 1
ATOM 696 C C . SER A 1 87 ? 21.469 2.524 -23.498 1.00 93.81 87 SER A C 1
ATOM 698 O O . SER A 1 87 ? 20.911 2.373 -22.409 1.00 93.81 87 SER A O 1
ATOM 700 N N . PHE A 1 88 ? 22.253 1.568 -24.006 1.00 91.06 88 PHE A N 1
ATOM 701 C CA . PHE A 1 88 ? 22.389 0.254 -23.374 1.00 91.06 88 PHE A CA 1
ATOM 702 C C . PHE A 1 88 ? 23.109 0.312 -22.024 1.00 91.06 88 PHE A C 1
ATOM 704 O O . PHE A 1 88 ? 22.774 -0.470 -21.133 1.00 91.06 88 PHE A O 1
ATOM 711 N N . LEU A 1 89 ? 24.024 1.267 -21.826 1.00 88.88 89 LEU A N 1
ATOM 712 C CA . LEU A 1 89 ? 24.622 1.546 -20.520 1.00 88.88 89 LEU A CA 1
ATOM 713 C C . LEU A 1 89 ? 23.551 1.950 -19.492 1.00 88.88 89 LEU A C 1
ATOM 715 O O . LEU A 1 89 ? 23.521 1.391 -18.397 1.00 88.88 89 LEU A O 1
ATOM 719 N N . PHE A 1 90 ? 22.637 2.862 -19.840 1.00 92.25 90 PHE A N 1
ATOM 720 C CA . PHE A 1 90 ? 21.540 3.256 -18.946 1.00 92.25 90 PHE A CA 1
ATOM 721 C C . PHE A 1 90 ? 20.564 2.111 -18.663 1.00 92.25 90 PHE A C 1
ATOM 723 O O . PHE A 1 90 ? 20.167 1.928 -17.510 1.00 92.25 90 PHE A O 1
ATOM 730 N N . LEU A 1 91 ? 20.225 1.301 -19.674 1.00 93.31 91 LEU A N 1
ATOM 731 C CA . LEU A 1 91 ? 19.382 0.120 -19.469 1.00 93.31 91 LEU A CA 1
ATOM 732 C C . LEU A 1 91 ? 20.048 -0.879 -18.516 1.00 93.31 91 LEU A C 1
ATOM 734 O O . LEU A 1 91 ? 19.403 -1.410 -17.616 1.00 93.31 91 LEU A O 1
ATOM 738 N N . PHE A 1 92 ? 21.353 -1.097 -18.664 1.00 88.94 92 PHE A N 1
ATOM 739 C CA . PHE A 1 92 ? 22.110 -1.976 -17.781 1.00 88.94 92 PHE A CA 1
ATOM 740 C C . PHE A 1 92 ? 22.168 -1.446 -16.340 1.00 88.94 92 PHE A C 1
ATOM 742 O O . PHE A 1 92 ? 21.928 -2.196 -15.391 1.00 88.94 92 PHE A O 1
ATOM 749 N N . LEU A 1 93 ? 22.444 -0.149 -16.161 1.00 88.31 93 LEU A N 1
ATOM 750 C CA . LEU A 1 93 ? 22.440 0.502 -14.847 1.00 88.31 93 LEU A CA 1
ATOM 751 C C . LEU A 1 93 ? 21.072 0.394 -14.168 1.00 88.31 93 LEU A C 1
ATOM 753 O O . LEU A 1 93 ? 21.007 0.122 -12.964 1.00 88.31 93 LEU A O 1
ATOM 757 N N . PHE A 1 94 ? 19.990 0.554 -14.935 1.00 91.69 94 PHE A N 1
ATOM 758 C CA . PHE A 1 94 ? 18.630 0.322 -14.460 1.00 91.69 94 PHE A CA 1
ATOM 759 C C . PHE A 1 94 ? 18.448 -1.122 -13.979 1.00 91.69 94 PHE A C 1
ATOM 761 O O . PHE A 1 94 ? 18.083 -1.327 -12.822 1.00 91.69 94 PHE A O 1
ATOM 768 N N . SER A 1 95 ? 18.770 -2.115 -14.815 1.00 90.38 95 SER A N 1
ATOM 769 C CA . SER A 1 95 ? 18.643 -3.540 -14.477 1.00 90.38 95 SER A CA 1
ATOM 770 C C . SER A 1 95 ? 19.403 -3.910 -13.204 1.00 90.38 95 SER A C 1
ATOM 772 O O . SER A 1 95 ? 18.877 -4.591 -12.324 1.00 90.38 95 SER A O 1
ATOM 774 N N . MET A 1 96 ? 20.635 -3.420 -13.075 1.00 85.81 96 MET A N 1
ATOM 775 C CA . MET A 1 96 ? 21.475 -3.666 -11.907 1.00 85.81 96 MET A CA 1
ATOM 776 C C . MET A 1 96 ? 20.916 -3.042 -10.638 1.00 85.81 96 MET A C 1
ATOM 778 O O . MET A 1 96 ? 20.897 -3.685 -9.588 1.00 85.81 96 MET A O 1
ATOM 782 N N . SER A 1 97 ? 20.463 -1.796 -10.728 1.00 85.88 97 SER A N 1
ATOM 783 C CA . SER A 1 97 ? 19.885 -1.093 -9.585 1.00 85.88 97 SER A CA 1
ATOM 784 C C . SER A 1 97 ? 18.569 -1.736 -9.150 1.00 85.88 97 SER A C 1
ATOM 786 O O . SER A 1 97 ? 18.311 -1.858 -7.954 1.00 85.88 97 SER A O 1
ATOM 788 N N . LEU A 1 98 ? 17.775 -2.213 -10.114 1.00 87.50 98 LEU A N 1
ATOM 789 C CA . LEU A 1 98 ? 16.531 -2.934 -9.871 1.00 87.50 98 LEU A CA 1
ATOM 790 C C . LEU A 1 98 ? 16.791 -4.233 -9.100 1.00 87.50 98 LEU A C 1
ATOM 792 O O . LEU A 1 98 ? 16.225 -4.431 -8.030 1.00 87.50 98 LEU A O 1
ATOM 796 N N . ILE A 1 99 ? 17.698 -5.085 -9.586 1.00 86.94 99 ILE A N 1
ATOM 797 C CA . ILE A 1 99 ? 18.041 -6.353 -8.921 1.00 86.94 99 ILE A CA 1
ATOM 798 C C . ILE A 1 99 ? 18.659 -6.106 -7.536 1.00 86.94 99 ILE A C 1
ATOM 800 O O . ILE A 1 99 ? 18.297 -6.782 -6.572 1.00 86.94 99 ILE A O 1
ATOM 804 N N . ALA A 1 100 ? 19.548 -5.117 -7.407 1.00 83.44 100 ALA A N 1
ATOM 805 C CA . ALA A 1 100 ? 20.179 -4.775 -6.131 1.00 83.44 100 ALA A CA 1
ATOM 806 C C . ALA A 1 100 ? 19.177 -4.262 -5.080 1.00 83.44 100 ALA A C 1
ATOM 808 O O . ALA A 1 100 ? 19.362 -4.508 -3.892 1.00 83.44 100 ALA A O 1
ATOM 809 N N . SER A 1 101 ? 18.106 -3.580 -5.501 1.00 81.50 101 SER A N 1
ATOM 810 C CA . SER A 1 101 ? 17.025 -3.140 -4.603 1.00 81.50 101 SER A CA 1
ATOM 811 C C . SER A 1 101 ? 16.173 -4.313 -4.086 1.00 81.50 101 SER A C 1
ATOM 813 O O . SER A 1 101 ? 15.575 -4.233 -3.012 1.00 81.50 101 SER A O 1
ATOM 815 N N . LEU A 1 102 ? 16.147 -5.428 -4.826 1.00 81.12 102 LEU A N 1
ATOM 816 C CA . LEU A 1 102 ? 15.327 -6.607 -4.532 1.00 81.12 102 LEU A CA 1
ATOM 817 C C . LEU A 1 102 ? 16.077 -7.686 -3.735 1.00 81.12 102 LEU A C 1
ATOM 819 O O . LEU A 1 102 ? 15.476 -8.378 -2.915 1.00 81.12 102 LEU A O 1
ATOM 823 N N . ILE A 1 103 ? 17.387 -7.842 -3.953 1.00 80.75 103 ILE A N 1
ATOM 824 C CA . ILE A 1 103 ? 18.202 -8.896 -3.334 1.00 80.75 103 ILE A CA 1
ATOM 825 C C . ILE A 1 103 ? 19.113 -8.286 -2.258 1.00 80.75 103 ILE A C 1
ATOM 827 O O . ILE A 1 103 ? 20.025 -7.526 -2.558 1.00 80.75 103 ILE A O 1
ATOM 831 N N . LYS A 1 104 ? 18.919 -8.674 -0.985 1.00 62.81 104 LYS A N 1
ATOM 832 C CA . LYS A 1 104 ? 19.697 -8.186 0.183 1.00 62.81 104 LYS A CA 1
ATOM 833 C C . LYS A 1 104 ? 21.215 -8.430 0.100 1.00 62.81 104 LYS A C 1
ATOM 835 O O . LYS A 1 104 ? 21.975 -7.794 0.825 1.00 62.81 104 LYS A O 1
ATOM 840 N N . LYS A 1 105 ? 21.667 -9.379 -0.725 1.00 63.53 105 LYS A N 1
ATOM 841 C CA . LYS A 1 105 ? 23.082 -9.742 -0.865 1.00 63.53 105 LYS A CA 1
ATOM 842 C C . LYS A 1 105 ? 23.699 -8.862 -1.951 1.00 63.53 105 LYS A C 1
ATOM 844 O O . LYS A 1 105 ? 23.335 -8.990 -3.115 1.00 63.53 105 LYS A O 1
ATOM 849 N N . SER A 1 106 ? 24.619 -7.975 -1.562 1.00 53.16 106 SER A N 1
ATOM 850 C CA . SER A 1 106 ? 25.414 -7.171 -2.498 1.00 53.16 106 SER A CA 1
ATOM 851 C C . SER A 1 106 ? 25.975 -8.082 -3.593 1.00 53.16 106 SER A C 1
ATOM 853 O O . SER A 1 106 ? 26.632 -9.075 -3.281 1.00 53.16 106 SER A O 1
ATOM 855 N N . THR A 1 107 ? 25.699 -7.777 -4.862 1.00 64.88 107 THR A N 1
ATOM 856 C CA . THR A 1 107 ? 26.228 -8.499 -6.030 1.00 64.88 107 THR A CA 1
ATOM 857 C C . THR A 1 107 ? 27.359 -7.696 -6.689 1.00 64.88 107 THR A C 1
ATOM 859 O O . THR A 1 107 ? 27.188 -7.194 -7.805 1.00 64.88 107 THR A O 1
ATOM 862 N N . PRO A 1 108 ? 28.531 -7.536 -6.037 1.00 64.81 108 PRO A N 1
ATOM 863 C CA . PRO A 1 108 ? 29.667 -6.812 -6.607 1.00 64.81 108 PRO A CA 1
ATOM 864 C C . PRO A 1 108 ? 30.206 -7.505 -7.864 1.00 64.81 108 PRO A C 1
ATOM 866 O O . PRO A 1 108 ? 30.708 -6.832 -8.760 1.00 64.81 108 PRO A O 1
ATOM 869 N N . TRP A 1 109 ? 30.028 -8.827 -7.982 1.00 66.00 109 TRP A N 1
ATOM 870 C CA . TRP A 1 109 ? 30.447 -9.593 -9.157 1.00 66.00 109 TRP A CA 1
ATOM 871 C C . TRP A 1 109 ? 29.750 -9.142 -10.449 1.00 66.00 109 TRP A C 1
ATOM 873 O O . TRP A 1 109 ? 30.408 -9.013 -11.474 1.00 66.00 109 TRP A O 1
ATOM 883 N N . LEU A 1 110 ? 28.459 -8.792 -10.398 1.00 67.00 110 LEU A N 1
ATOM 884 C CA . LEU A 1 110 ? 27.736 -8.270 -11.566 1.00 67.00 110 LEU A CA 1
ATOM 885 C C . LEU A 1 110 ? 28.253 -6.885 -12.006 1.00 67.00 110 LEU A C 1
ATOM 887 O O . LEU A 1 110 ? 28.310 -6.600 -13.201 1.00 67.00 110 LEU A O 1
ATOM 891 N N . ARG A 1 111 ? 28.678 -6.033 -11.057 1.00 69.50 111 ARG A N 1
ATOM 892 C CA . ARG A 1 111 ? 29.326 -4.743 -11.371 1.00 69.50 111 ARG A CA 1
ATOM 893 C C . ARG A 1 111 ? 30.711 -4.953 -11.990 1.00 69.50 111 ARG A C 1
ATOM 895 O O . ARG A 1 111 ? 31.038 -4.298 -12.974 1.00 69.50 111 ARG A O 1
ATOM 902 N N . GLY A 1 112 ? 31.496 -5.887 -11.447 1.00 72.12 112 GLY A N 1
ATOM 903 C CA . GLY A 1 112 ? 32.806 -6.261 -11.989 1.00 72.12 112 GLY A CA 1
ATOM 904 C C . GLY A 1 112 ? 32.713 -6.845 -13.400 1.00 72.12 112 GLY A C 1
ATOM 905 O O . GLY A 1 112 ? 33.449 -6.422 -14.285 1.00 72.12 112 GLY A O 1
ATOM 906 N N . PHE A 1 113 ? 31.750 -7.738 -13.640 1.00 70.81 113 PHE A N 1
ATOM 907 C CA . PHE A 1 113 ? 31.469 -8.308 -14.960 1.00 70.81 113 PHE A CA 1
ATOM 908 C C . PHE A 1 113 ? 31.150 -7.229 -16.004 1.00 70.81 113 PHE A C 1
ATOM 910 O O . PHE A 1 113 ? 31.665 -7.275 -17.118 1.00 70.81 113 PHE A O 1
ATOM 917 N N . PHE A 1 114 ? 30.372 -6.210 -15.633 1.00 69.56 114 PHE A N 1
ATOM 918 C CA . PHE A 1 114 ? 30.061 -5.098 -16.528 1.00 69.56 114 PHE A CA 1
ATOM 919 C C . PHE A 1 114 ? 31.275 -4.235 -16.869 1.00 69.56 114 PHE A C 1
ATOM 921 O O . PHE A 1 114 ? 31.473 -3.889 -18.029 1.00 69.56 114 PHE A O 1
ATOM 928 N N . ILE A 1 115 ? 32.106 -3.912 -15.874 1.00 74.31 115 ILE A N 1
ATOM 929 C CA . ILE A 1 115 ? 33.349 -3.167 -16.099 1.00 74.31 115 ILE A CA 1
ATOM 930 C C . ILE A 1 115 ? 34.258 -3.956 -17.048 1.00 74.31 115 ILE A C 1
ATOM 932 O O . ILE A 1 115 ? 34.815 -3.377 -17.974 1.00 74.31 115 ILE A O 1
ATOM 936 N N . ILE A 1 116 ? 34.345 -5.278 -16.882 1.00 74.31 116 ILE A N 1
ATOM 937 C CA . ILE A 1 116 ? 35.102 -6.156 -17.780 1.00 74.31 116 ILE A CA 1
ATOM 938 C C . ILE A 1 116 ? 34.526 -6.121 -19.202 1.00 74.31 116 ILE A C 1
ATOM 940 O O . ILE A 1 116 ? 35.288 -5.925 -20.143 1.00 74.31 116 ILE A O 1
ATOM 944 N N . ILE A 1 117 ? 33.204 -6.235 -19.384 1.00 70.19 117 ILE A N 1
ATOM 945 C CA . ILE A 1 117 ? 32.567 -6.117 -20.709 1.00 70.19 117 ILE A CA 1
ATOM 946 C C . ILE A 1 117 ? 32.834 -4.744 -21.333 1.00 70.19 117 ILE A C 1
ATOM 948 O O . ILE A 1 117 ? 33.166 -4.670 -22.514 1.00 70.19 117 ILE A O 1
ATOM 952 N N . LEU A 1 118 ? 32.727 -3.662 -20.560 1.00 72.38 118 LEU A N 1
ATOM 953 C CA . LEU A 1 118 ? 32.982 -2.303 -21.033 1.00 72.38 118 LEU A CA 1
ATOM 954 C C . LEU A 1 118 ? 34.450 -2.118 -21.437 1.00 72.38 118 LEU A C 1
ATOM 956 O O . LEU A 1 118 ? 34.719 -1.501 -22.464 1.00 72.38 118 LEU A O 1
ATOM 960 N N . ILE A 1 119 ? 35.394 -2.684 -20.680 1.00 74.06 119 ILE A N 1
ATOM 961 C CA . ILE A 1 119 ? 36.826 -2.682 -21.009 1.00 74.06 119 ILE A CA 1
ATOM 962 C C . ILE A 1 119 ? 37.090 -3.507 -22.271 1.00 74.06 119 ILE A C 1
ATOM 964 O O . ILE A 1 119 ? 37.783 -3.022 -23.161 1.00 74.06 119 ILE A O 1
ATOM 968 N N . ILE A 1 120 ? 36.516 -4.709 -22.394 1.00 68.50 120 ILE A N 1
ATOM 969 C CA . ILE A 1 120 ? 36.640 -5.555 -23.593 1.00 68.50 120 ILE A CA 1
ATOM 970 C C . ILE A 1 120 ? 36.076 -4.824 -24.813 1.00 68.50 120 ILE A C 1
ATOM 972 O O . ILE A 1 120 ? 36.726 -4.772 -25.853 1.00 68.50 120 ILE A O 1
ATOM 976 N N . PHE A 1 121 ? 34.899 -4.212 -24.683 1.00 68.88 121 PHE A N 1
ATOM 977 C CA . PHE A 1 121 ? 34.267 -3.460 -25.760 1.00 68.88 121 PHE A CA 1
ATOM 978 C C . PHE A 1 121 ? 35.085 -2.225 -26.147 1.00 68.88 121 PHE A C 1
ATOM 980 O O . PHE A 1 121 ? 35.330 -2.005 -27.328 1.00 68.88 121 PHE A O 1
ATOM 987 N N . THR A 1 122 ? 35.571 -1.456 -25.168 1.00 68.75 122 THR A N 1
ATOM 988 C CA . THR A 1 122 ? 36.425 -0.280 -25.404 1.00 68.75 122 THR A CA 1
ATOM 989 C C . THR A 1 122 ? 37.757 -0.686 -26.036 1.00 68.75 122 THR A C 1
ATOM 991 O O . THR A 1 122 ? 38.214 -0.044 -26.976 1.00 68.75 122 THR A O 1
ATOM 994 N N . GLY A 1 123 ? 38.352 -1.794 -25.589 1.00 66.44 123 GLY A N 1
ATOM 995 C CA . GLY A 1 123 ? 39.551 -2.381 -26.184 1.00 66.44 123 GLY A CA 1
ATOM 996 C C . GLY A 1 123 ? 39.325 -2.810 -27.633 1.00 66.44 123 GLY A C 1
ATOM 997 O O . GLY A 1 123 ? 40.128 -2.479 -28.499 1.00 66.44 123 GLY A O 1
ATOM 998 N N . HIS A 1 124 ? 38.194 -3.454 -27.926 1.00 63.56 124 HIS A N 1
ATOM 999 C CA . HIS A 1 124 ? 37.803 -3.845 -29.282 1.00 63.56 124 HIS A CA 1
ATOM 1000 C C . HIS A 1 124 ? 37.499 -2.627 -30.176 1.00 63.56 124 HIS A C 1
ATOM 1002 O O . HIS A 1 124 ? 37.786 -2.642 -31.369 1.00 63.56 124 HIS A O 1
ATOM 1008 N N . LEU A 1 125 ? 36.952 -1.549 -29.608 1.00 64.62 125 LEU A N 1
ATOM 1009 C CA . LEU A 1 125 ? 36.704 -0.279 -30.296 1.00 64.62 125 LEU A CA 1
ATOM 1010 C C . LEU A 1 125 ? 38.019 0.451 -30.641 1.00 64.62 125 LEU A C 1
ATOM 1012 O O . LEU A 1 125 ? 38.130 1.053 -31.706 1.00 64.62 125 LEU A O 1
ATOM 1016 N N . LEU A 1 126 ? 39.025 0.366 -29.762 1.00 64.50 126 LEU A N 1
ATOM 1017 C CA . LEU A 1 126 ? 40.352 0.969 -29.942 1.00 64.50 126 LEU A CA 1
ATOM 1018 C C . LEU A 1 126 ? 41.274 0.149 -30.864 1.00 64.50 126 LEU A C 1
ATOM 1020 O O . LEU A 1 126 ? 42.033 0.736 -31.629 1.00 64.50 126 LEU A O 1
ATOM 1024 N N . GLN A 1 127 ? 41.206 -1.188 -30.821 1.00 58.75 127 GLN A N 1
ATOM 1025 C CA . GLN A 1 127 ? 42.038 -2.086 -31.641 1.00 58.75 127 GLN A CA 1
ATOM 1026 C C . GLN A 1 127 ? 41.661 -2.084 -33.129 1.00 58.75 127 GLN A C 1
ATOM 1028 O O . GLN A 1 127 ? 42.488 -2.410 -33.976 1.00 58.75 127 GLN A O 1
ATOM 1033 N N . LEU A 1 128 ? 40.436 -1.690 -33.471 1.00 57.75 128 LEU A N 1
ATOM 1034 C CA . LEU A 1 128 ? 39.915 -1.714 -34.837 1.00 57.75 128 LEU A CA 1
ATOM 1035 C C . LEU A 1 128 ? 40.211 -0.429 -35.640 1.00 57.75 128 LEU A C 1
ATOM 1037 O O . LEU A 1 128 ? 39.380 0.066 -36.403 1.00 57.75 128 LEU A O 1
ATOM 1041 N N . TYR A 1 129 ? 41.415 0.125 -35.493 1.00 57.50 129 TYR A N 1
ATOM 1042 C CA . TYR A 1 129 ? 41.874 1.237 -36.326 1.00 57.50 129 TYR A CA 1
ATOM 1043 C C . TYR A 1 129 ? 42.243 0.696 -37.724 1.00 57.50 129 TYR A C 1
ATOM 1045 O O . TYR A 1 129 ? 43.179 -0.099 -37.812 1.00 57.50 129 TYR A O 1
ATOM 1053 N N . PRO A 1 130 ? 41.519 1.066 -38.808 1.00 58.75 130 PRO A N 1
ATOM 1054 C CA . PRO A 1 130 ? 40.972 2.400 -39.069 1.00 58.75 130 PRO A CA 1
ATOM 1055 C C . PRO A 1 130 ? 39.431 2.496 -39.157 1.00 58.75 130 PRO A C 1
ATOM 1057 O O . PRO A 1 130 ? 38.753 1.746 -39.855 1.00 58.75 130 PRO A O 1
ATOM 1060 N N . TRP A 1 131 ? 38.895 3.567 -38.562 1.00 63.94 131 TRP A N 1
ATOM 1061 C CA . TRP A 1 131 ? 37.469 3.872 -38.338 1.00 63.94 131 TRP A CA 1
ATOM 1062 C C . TRP A 1 131 ? 36.653 4.214 -39.602 1.00 63.94 131 TRP A C 1
ATOM 1064 O O . TRP A 1 131 ? 35.508 4.654 -39.512 1.00 63.94 131 TRP A O 1
ATOM 1074 N N . LYS A 1 132 ? 37.240 4.033 -40.789 1.00 63.41 132 LYS A N 1
ATOM 1075 C CA . LYS A 1 132 ? 36.612 4.332 -42.084 1.00 63.41 132 LYS A CA 1
ATOM 1076 C C . LYS A 1 132 ? 36.044 3.092 -42.776 1.00 63.41 132 LYS A C 1
ATOM 1078 O O . LYS A 1 132 ? 35.298 3.256 -43.737 1.00 63.41 132 LYS A O 1
ATOM 1083 N N . ASP A 1 133 ? 36.373 1.884 -42.311 1.00 69.75 133 ASP A N 1
ATOM 1084 C CA . ASP A 1 133 ? 35.898 0.645 -42.933 1.00 69.75 133 ASP A CA 1
ATOM 1085 C C . ASP A 1 133 ? 34.419 0.357 -42.565 1.00 69.75 133 ASP A C 1
ATOM 1087 O O . ASP A 1 133 ? 34.088 0.127 -41.392 1.00 69.75 133 ASP A O 1
ATOM 1091 N N . PRO A 1 134 ? 33.494 0.344 -43.547 1.00 69.12 134 PRO A N 1
ATOM 1092 C CA . PRO A 1 134 ? 32.078 0.090 -43.307 1.00 69.12 134 PRO A CA 1
ATOM 1093 C C . PRO A 1 134 ? 31.763 -1.301 -42.745 1.00 69.12 134 PRO A C 1
ATOM 1095 O O . PRO A 1 134 ? 30.731 -1.441 -42.070 1.00 69.12 134 PRO A O 1
ATOM 1098 N N . ILE A 1 135 ? 32.598 -2.303 -43.046 1.00 73.38 135 ILE A N 1
ATOM 1099 C CA . ILE A 1 135 ? 32.441 -3.700 -42.613 1.00 73.38 135 ILE A CA 1
ATOM 1100 C C . ILE A 1 135 ? 32.745 -3.791 -41.121 1.00 73.38 135 ILE A C 1
ATOM 1102 O O . ILE A 1 135 ? 31.938 -4.290 -40.340 1.00 73.38 135 ILE A O 1
ATOM 1106 N N . LEU A 1 136 ? 33.864 -3.201 -40.717 1.00 73.06 136 LEU A N 1
ATOM 1107 C CA . LEU A 1 136 ? 34.337 -3.172 -39.343 1.00 73.06 136 LEU A CA 1
ATOM 1108 C C . LEU A 1 136 ? 33.344 -2.469 -38.403 1.00 73.06 136 LEU A C 1
ATOM 1110 O O . LEU A 1 136 ? 33.006 -2.993 -37.343 1.00 73.06 136 LEU A O 1
ATOM 1114 N N . LEU A 1 137 ? 32.760 -1.349 -38.840 1.00 74.19 137 LEU A N 1
ATOM 1115 C CA . LEU A 1 137 ? 31.703 -0.660 -38.091 1.00 74.19 137 LEU A CA 1
ATOM 1116 C C . LEU A 1 137 ? 30.416 -1.496 -37.944 1.00 74.19 137 LEU A C 1
ATOM 1118 O O . LEU A 1 137 ? 29.658 -1.285 -37.001 1.00 74.19 137 LEU A O 1
ATOM 1122 N N . ARG A 1 138 ? 30.135 -2.434 -38.863 1.00 76.81 138 ARG A N 1
ATOM 1123 C CA . ARG A 1 138 ? 28.980 -3.347 -38.750 1.00 76.81 138 ARG A CA 1
ATOM 1124 C C . ARG A 1 138 ? 29.258 -4.428 -37.705 1.00 76.81 138 ARG A C 1
ATOM 1126 O O . ARG A 1 138 ? 28.373 -4.756 -36.922 1.00 76.81 138 ARG A O 1
ATOM 1133 N N . THR A 1 139 ? 30.491 -4.928 -37.657 1.00 79.12 139 THR A N 1
ATOM 1134 C CA . THR A 1 139 ? 30.945 -5.873 -36.628 1.00 79.12 139 THR A CA 1
ATOM 1135 C C . THR A 1 139 ? 30.891 -5.250 -35.234 1.00 79.12 139 THR A C 1
ATOM 1137 O O . THR A 1 139 ? 30.410 -5.887 -34.301 1.00 79.12 139 THR A O 1
ATOM 1140 N N . VAL A 1 140 ? 31.309 -3.987 -35.089 1.00 79.38 140 VAL A N 1
ATOM 1141 C CA . VAL A 1 140 ? 31.210 -3.247 -33.817 1.00 79.38 140 VAL A CA 1
ATOM 1142 C C . VAL A 1 140 ? 29.755 -3.101 -33.368 1.00 79.38 140 VAL A C 1
ATOM 1144 O O . VAL A 1 140 ? 29.453 -3.370 -32.207 1.00 79.38 140 VAL A O 1
ATOM 1147 N N . GLU A 1 141 ? 28.845 -2.729 -34.273 1.00 80.44 141 GLU A N 1
ATOM 1148 C CA . GLU A 1 141 ? 27.414 -2.621 -33.958 1.00 80.44 141 GLU A CA 1
ATOM 1149 C C . GLU A 1 141 ? 26.829 -3.962 -33.487 1.00 80.44 141 GLU A C 1
ATOM 1151 O O . GLU A 1 141 ? 26.120 -4.019 -32.482 1.00 80.44 141 GLU A O 1
ATOM 1156 N N . TYR A 1 142 ? 27.151 -5.049 -34.191 1.00 83.56 142 TYR A N 1
ATOM 1157 C CA . TYR A 1 142 ? 26.692 -6.389 -33.834 1.00 83.56 142 TYR A CA 1
ATOM 1158 C C . TYR A 1 142 ? 27.223 -6.828 -32.463 1.00 83.56 142 TYR A C 1
ATOM 1160 O O . TYR A 1 142 ? 26.445 -7.238 -31.602 1.00 83.56 142 TYR A O 1
ATOM 1168 N N . ASN A 1 143 ? 28.526 -6.666 -32.220 1.00 83.00 143 ASN A N 1
ATOM 1169 C CA . ASN A 1 143 ? 29.142 -7.013 -30.940 1.00 83.00 143 ASN A CA 1
ATOM 1170 C C . ASN A 1 143 ? 28.577 -6.172 -29.790 1.00 83.00 143 ASN A C 1
ATOM 1172 O O . ASN A 1 143 ? 28.329 -6.705 -28.714 1.00 83.00 143 ASN A O 1
ATOM 1176 N N . MET A 1 144 ? 28.315 -4.880 -30.010 1.00 84.12 144 MET A N 1
ATOM 1177 C CA . MET A 1 144 ? 27.659 -4.010 -29.029 1.00 84.12 144 MET A CA 1
ATOM 1178 C C . MET A 1 144 ? 26.269 -4.542 -28.650 1.00 84.12 144 MET A C 1
ATOM 1180 O O . MET A 1 144 ? 25.943 -4.641 -27.468 1.00 84.12 144 MET A O 1
ATOM 1184 N N . ARG A 1 145 ? 25.448 -4.923 -29.636 1.00 86.94 145 ARG A N 1
ATOM 1185 C CA . ARG A 1 145 ? 24.106 -5.482 -29.404 1.00 86.94 145 ARG A CA 1
ATOM 1186 C C . ARG A 1 145 ? 24.168 -6.814 -28.646 1.00 86.94 145 ARG A C 1
ATOM 1188 O O . ARG A 1 145 ? 23.428 -7.002 -27.680 1.00 86.94 145 ARG A O 1
ATOM 1195 N N . LEU A 1 146 ? 25.086 -7.700 -29.026 1.00 85.88 146 LEU A N 1
ATOM 1196 C CA . LEU A 1 146 ? 25.236 -9.013 -28.401 1.00 85.88 146 LEU A CA 1
ATOM 1197 C C . LEU A 1 146 ? 25.798 -8.932 -26.971 1.00 85.88 146 LEU A C 1
ATOM 1199 O O . LEU A 1 146 ? 25.322 -9.640 -26.089 1.00 85.88 146 LEU A O 1
ATOM 1203 N N . LEU A 1 147 ? 26.794 -8.073 -26.733 1.00 84.19 147 LEU A N 1
ATOM 1204 C CA . LEU A 1 147 ? 27.501 -7.977 -25.450 1.00 84.19 147 LEU A CA 1
ATOM 1205 C C . LEU A 1 147 ? 26.825 -7.041 -24.443 1.00 84.19 147 LEU A C 1
ATOM 1207 O O . LEU A 1 147 ? 26.988 -7.238 -23.242 1.00 84.19 147 LEU A O 1
ATOM 1211 N N . LEU A 1 148 ? 26.087 -6.023 -24.902 1.00 84.75 148 LEU A N 1
ATOM 1212 C CA . LEU A 1 148 ? 25.458 -5.032 -24.020 1.00 84.75 148 LEU A CA 1
ATOM 1213 C C . LEU A 1 148 ? 23.932 -5.129 -24.026 1.00 84.75 148 LEU A C 1
ATOM 1215 O O . LEU A 1 148 ? 23.334 -5.258 -22.959 1.00 84.75 148 LEU A O 1
ATOM 1219 N N . ALA A 1 149 ? 23.289 -5.102 -25.196 1.00 88.88 149 ALA A N 1
ATOM 1220 C CA . ALA A 1 149 ? 21.826 -5.036 -25.268 1.00 88.88 149 ALA A CA 1
ATOM 1221 C C . ALA A 1 149 ? 21.151 -6.328 -24.780 1.00 88.88 149 ALA A C 1
ATOM 1223 O O . ALA A 1 149 ? 20.230 -6.278 -23.959 1.00 88.88 149 ALA A O 1
ATOM 1224 N N . LEU A 1 150 ? 21.620 -7.491 -25.249 1.00 90.56 150 LEU A N 1
ATOM 1225 C CA . LEU A 1 150 ? 21.044 -8.783 -24.867 1.00 90.56 150 LEU A CA 1
ATOM 1226 C C . LEU A 1 150 ? 21.179 -9.051 -23.350 1.00 90.56 150 LEU A C 1
ATOM 1228 O O . LEU A 1 150 ? 20.161 -9.317 -22.712 1.00 90.56 150 LEU A O 1
ATOM 1232 N N . PRO A 1 151 ? 22.356 -8.906 -22.708 1.00 89.88 151 PRO A N 1
ATOM 1233 C CA . PRO A 1 151 ? 22.452 -9.074 -21.259 1.00 89.88 151 PRO A CA 1
ATOM 1234 C C . PRO A 1 151 ? 21.640 -8.038 -20.476 1.00 89.88 151 PRO A C 1
ATOM 1236 O O . PRO A 1 151 ? 20.981 -8.397 -19.502 1.00 89.88 151 PRO A O 1
ATOM 1239 N N . ALA A 1 152 ? 21.643 -6.765 -20.895 1.00 90.81 152 ALA A N 1
ATOM 1240 C CA . ALA A 1 152 ? 20.910 -5.711 -20.195 1.00 90.81 152 ALA A CA 1
ATOM 1241 C C . ALA A 1 152 ? 19.403 -5.994 -20.149 1.00 90.81 152 ALA A C 1
ATOM 1243 O O . ALA A 1 152 ? 18.808 -5.899 -19.075 1.00 90.81 152 ALA A O 1
ATOM 1244 N N . THR A 1 153 ? 18.815 -6.397 -21.280 1.00 94.19 153 THR A N 1
ATOM 1245 C CA . THR A 1 153 ? 17.382 -6.718 -21.412 1.00 94.19 153 THR A CA 1
ATOM 1246 C C . THR A 1 153 ? 16.983 -7.978 -20.640 1.00 94.19 153 THR A C 1
ATOM 1248 O O . THR A 1 153 ? 15.955 -7.976 -19.962 1.00 94.19 153 THR A O 1
ATOM 1251 N N . LEU A 1 154 ? 17.814 -9.028 -20.648 1.00 93.69 154 LEU A N 1
ATOM 1252 C CA . LEU A 1 154 ? 17.587 -10.236 -19.842 1.00 93.69 154 LEU A CA 1
ATOM 1253 C C . LEU A 1 154 ? 17.667 -9.952 -18.335 1.00 93.69 154 LEU A C 1
ATOM 1255 O O . LEU A 1 154 ? 16.862 -10.468 -17.553 1.00 93.69 154 LEU A O 1
ATOM 1259 N N . LEU A 1 155 ? 18.599 -9.094 -17.912 1.00 91.81 155 LEU A N 1
ATOM 1260 C CA . LEU A 1 155 ? 18.666 -8.631 -16.526 1.00 91.81 155 LEU A CA 1
ATOM 1261 C C . LEU A 1 155 ? 17.451 -7.765 -16.165 1.00 91.81 155 LEU A C 1
ATOM 1263 O O . LEU A 1 155 ? 16.906 -7.933 -15.075 1.00 91.81 155 LEU A O 1
ATOM 1267 N N . THR A 1 156 ? 16.977 -6.897 -17.069 1.00 94.31 156 THR A N 1
ATOM 1268 C CA . THR A 1 156 ? 15.741 -6.121 -16.854 1.00 94.31 156 THR A CA 1
ATOM 1269 C C . THR A 1 156 ? 14.554 -7.056 -16.633 1.00 94.31 156 THR A C 1
ATOM 1271 O O . THR A 1 156 ? 13.823 -6.906 -15.654 1.00 94.31 156 THR A O 1
ATOM 1274 N N . ALA A 1 157 ? 14.398 -8.061 -17.500 1.00 95.38 157 ALA A N 1
ATOM 1275 C CA . ALA A 1 157 ? 13.338 -9.056 -17.393 1.00 95.38 157 ALA A CA 1
ATOM 1276 C C . ALA A 1 157 ? 13.398 -9.812 -16.060 1.00 95.38 157 ALA A C 1
ATOM 1278 O O . ALA A 1 157 ? 12.391 -9.929 -15.364 1.00 95.38 157 ALA A O 1
ATOM 1279 N N . THR A 1 158 ? 14.595 -10.248 -15.659 1.00 93.19 158 THR A N 1
ATOM 1280 C CA . THR A 1 158 ? 14.822 -10.920 -14.372 1.00 93.19 158 THR A CA 1
ATOM 1281 C C . THR A 1 158 ? 14.431 -10.023 -13.198 1.00 93.19 158 THR A C 1
ATOM 1283 O O . THR A 1 158 ? 13.739 -10.470 -12.283 1.00 93.19 158 THR A O 1
ATOM 1286 N N . GLY A 1 159 ? 14.815 -8.745 -13.235 1.00 91.00 159 GLY A N 1
ATOM 1287 C CA . GLY A 1 159 ? 14.427 -7.762 -12.227 1.00 91.00 159 GLY A CA 1
ATOM 1288 C C . GLY A 1 159 ? 12.909 -7.598 -12.123 1.00 91.00 159 GLY A C 1
ATOM 1289 O O . GLY A 1 159 ? 12.367 -7.623 -11.018 1.00 91.00 159 GLY A O 1
ATOM 1290 N N . PHE A 1 160 ? 12.201 -7.516 -13.254 1.00 92.31 160 PHE A N 1
ATOM 1291 C CA . PHE A 1 160 ? 10.739 -7.441 -13.249 1.00 92.31 160 PHE A CA 1
ATOM 1292 C C . PHE A 1 160 ? 10.062 -8.727 -12.772 1.00 92.31 160 PHE A C 1
ATOM 1294 O O . PHE A 1 160 ? 9.083 -8.636 -12.035 1.00 92.31 160 PHE A O 1
ATOM 1301 N N . PHE A 1 161 ? 10.585 -9.914 -13.092 1.00 93.00 161 PHE A N 1
ATOM 1302 C CA . PHE A 1 161 ? 10.043 -11.173 -12.567 1.00 93.00 161 PHE A CA 1
ATOM 1303 C C . PHE A 1 161 ? 10.222 -11.306 -11.055 1.00 93.00 161 PHE A C 1
ATOM 1305 O O . PHE A 1 161 ? 9.286 -11.693 -10.352 1.00 93.00 161 PHE A O 1
ATOM 1312 N N . LEU A 1 162 ? 11.402 -10.956 -10.537 1.00 89.88 162 LEU A N 1
ATOM 1313 C CA . LEU A 1 162 ? 11.657 -10.947 -9.096 1.00 89.88 162 LEU A CA 1
ATOM 1314 C C . LEU A 1 162 ? 10.722 -9.975 -8.382 1.00 89.88 162 LEU A C 1
ATOM 1316 O O . LEU A 1 162 ? 10.155 -10.308 -7.340 1.00 89.88 162 LEU A O 1
ATOM 1320 N N . TYR A 1 163 ? 10.515 -8.801 -8.972 1.00 86.88 163 TYR A N 1
ATOM 1321 C CA . TYR A 1 163 ? 9.623 -7.812 -8.402 1.00 86.88 163 TYR A CA 1
ATOM 1322 C C . TYR A 1 163 ? 8.152 -8.235 -8.456 1.00 86.88 163 TYR A C 1
ATOM 1324 O O . TYR A 1 163 ? 7.445 -8.126 -7.456 1.00 86.88 163 TYR A O 1
ATOM 1332 N N . ALA A 1 164 ? 7.701 -8.805 -9.574 1.00 88.12 164 ALA A N 1
ATOM 1333 C CA . ALA A 1 164 ? 6.364 -9.373 -9.691 1.00 88.12 164 ALA A CA 1
ATOM 1334 C C . ALA A 1 164 ? 6.118 -10.457 -8.635 1.00 88.12 164 ALA A C 1
ATOM 1336 O O . ALA A 1 164 ? 5.077 -10.458 -7.985 1.00 88.12 164 ALA A O 1
ATOM 1337 N N . ARG A 1 165 ? 7.095 -11.344 -8.400 1.00 87.44 165 ARG A N 1
ATOM 1338 C CA . ARG A 1 165 ? 7.006 -12.377 -7.359 1.00 87.44 165 ARG A CA 1
ATOM 1339 C C . ARG A 1 165 ? 6.878 -11.771 -5.960 1.00 87.44 165 ARG A C 1
ATOM 1341 O O . ARG A 1 165 ? 6.098 -12.272 -5.153 1.00 87.44 165 ARG A O 1
ATOM 1348 N N . GLN A 1 166 ? 7.610 -10.695 -5.676 1.00 82.94 166 GLN A N 1
ATOM 1349 C CA . GLN A 1 166 ? 7.494 -9.973 -4.409 1.00 82.94 166 GLN A CA 1
ATOM 1350 C C . GLN A 1 166 ? 6.109 -9.331 -4.243 1.00 82.94 166 GLN A C 1
ATOM 1352 O O . GLN A 1 166 ? 5.526 -9.437 -3.167 1.00 82.94 166 GLN A O 1
ATOM 1357 N N . LEU A 1 167 ? 5.566 -8.723 -5.304 1.00 78.06 167 LEU A N 1
ATOM 1358 C CA . LEU A 1 167 ? 4.218 -8.146 -5.303 1.00 78.06 167 LEU A CA 1
ATOM 1359 C C . LEU A 1 167 ? 3.134 -9.216 -5.105 1.00 78.06 167 LEU A C 1
ATOM 1361 O O . LEU A 1 167 ? 2.232 -9.019 -4.294 1.00 78.06 167 LEU A O 1
ATOM 1365 N N . MET A 1 168 ? 3.246 -10.368 -5.780 1.00 80.50 168 MET A N 1
ATOM 1366 C CA . MET A 1 168 ? 2.324 -11.500 -5.601 1.00 80.50 168 MET A CA 1
ATOM 1367 C C . MET A 1 168 ? 2.347 -12.025 -4.164 1.00 80.50 168 MET A C 1
ATOM 1369 O O . MET A 1 168 ? 1.291 -12.275 -3.593 1.00 80.50 168 MET A O 1
ATOM 1373 N N . GLY A 1 169 ? 3.532 -12.133 -3.552 1.00 73.19 169 GLY A N 1
ATOM 1374 C CA . GLY A 1 169 ? 3.670 -12.534 -2.148 1.00 73.19 169 GLY A CA 1
ATOM 1375 C C . GLY A 1 169 ? 3.064 -11.540 -1.151 1.00 73.19 169 GLY A C 1
ATOM 1376 O O . GLY A 1 169 ? 2.792 -11.910 -0.015 1.00 73.19 169 GLY A O 1
ATOM 1377 N N . GLN A 1 170 ? 2.836 -10.293 -1.569 1.00 69.38 170 GLN A N 1
ATOM 1378 C CA . GLN A 1 170 ? 2.198 -9.243 -0.771 1.00 69.38 170 GLN A CA 1
ATOM 1379 C C . GLN A 1 170 ? 0.712 -9.045 -1.119 1.00 69.38 170 GLN A C 1
ATOM 1381 O O . GLN A 1 170 ? 0.081 -8.145 -0.574 1.00 69.38 170 GLN A O 1
ATOM 1386 N N . GLY A 1 171 ? 0.143 -9.851 -2.027 1.00 63.94 171 GLY A N 1
ATOM 1387 C CA . GLY A 1 171 ? -1.254 -9.722 -2.463 1.00 63.94 171 GLY A CA 1
ATOM 1388 C C . GLY A 1 171 ? -1.557 -8.442 -3.255 1.00 63.94 171 GLY A C 1
ATOM 1389 O O . GLY A 1 171 ? -2.721 -8.094 -3.446 1.00 63.94 171 GLY A O 1
ATOM 1390 N N . LEU A 1 172 ? -0.529 -7.727 -3.722 1.00 64.69 172 LEU A N 1
ATOM 1391 C CA . LEU A 1 172 ? -0.684 -6.454 -4.423 1.00 64.69 172 LEU A CA 1
ATOM 1392 C C . LEU A 1 172 ? -1.135 -6.682 -5.874 1.00 64.69 172 LEU A C 1
ATOM 1394 O O . LEU A 1 172 ? -0.564 -7.491 -6.613 1.00 64.69 172 LEU A O 1
ATOM 1398 N N . ARG A 1 173 ? -2.147 -5.919 -6.308 1.00 65.56 173 ARG A N 1
ATOM 1399 C CA . ARG A 1 173 ? -2.569 -5.858 -7.718 1.00 65.56 173 ARG A CA 1
ATOM 1400 C C . ARG A 1 173 ? -1.423 -5.306 -8.583 1.00 65.56 173 ARG A C 1
ATOM 1402 O O . ARG A 1 173 ? -0.585 -4.551 -8.102 1.00 65.56 173 ARG A O 1
ATOM 1409 N N . GLY A 1 174 ? -1.376 -5.697 -9.859 1.00 72.06 174 GLY A N 1
ATOM 1410 C CA . GLY A 1 174 ? -0.393 -5.192 -10.835 1.00 72.06 174 GLY A CA 1
ATOM 1411 C C . GLY A 1 174 ? 0.837 -6.077 -11.067 1.00 72.06 174 GLY A C 1
ATOM 1412 O O . GLY A 1 174 ? 1.578 -5.844 -12.020 1.00 72.06 174 GLY A O 1
ATOM 1413 N N . ALA A 1 175 ? 1.033 -7.146 -10.287 1.00 81.38 175 ALA A N 1
ATOM 1414 C CA . ALA A 1 175 ? 2.155 -8.069 -10.483 1.00 81.38 175 ALA A CA 1
ATOM 1415 C C . ALA A 1 175 ? 2.189 -8.706 -11.887 1.00 81.38 175 ALA A C 1
ATOM 1417 O O . ALA A 1 175 ? 3.257 -8.845 -12.481 1.00 81.38 175 ALA A O 1
ATOM 1418 N N . PHE A 1 176 ? 1.023 -9.037 -12.451 1.00 86.69 176 PHE A N 1
ATOM 1419 C CA . PHE A 1 176 ? 0.915 -9.578 -13.811 1.00 86.69 176 PHE A CA 1
ATOM 1420 C C . PHE A 1 176 ? 1.430 -8.611 -14.884 1.00 86.69 176 PHE A C 1
ATOM 1422 O O . PHE A 1 176 ? 2.033 -9.057 -15.858 1.00 86.69 176 PHE A O 1
ATOM 1429 N N . ASN A 1 177 ? 1.278 -7.299 -14.683 1.00 89.25 177 ASN A N 1
ATOM 1430 C CA . ASN A 1 177 ? 1.779 -6.300 -15.626 1.00 89.25 177 ASN A CA 1
ATOM 1431 C C . ASN A 1 177 ? 3.315 -6.290 -15.648 1.00 89.25 177 ASN A C 1
ATOM 1433 O O . ASN A 1 177 ? 3.919 -6.193 -16.712 1.00 89.25 177 ASN A O 1
ATOM 1437 N N . PHE A 1 178 ? 3.964 -6.501 -14.498 1.00 89.19 178 PHE A N 1
ATOM 1438 C CA . PHE A 1 178 ? 5.420 -6.668 -14.429 1.00 89.19 178 PHE A CA 1
ATOM 1439 C C . PHE A 1 178 ? 5.909 -7.966 -15.074 1.00 89.19 178 PHE A C 1
ATOM 1441 O O . PHE A 1 178 ? 6.950 -7.959 -15.729 1.00 89.19 178 PHE A O 1
ATOM 1448 N N . VAL A 1 179 ? 5.157 -9.065 -14.951 1.00 92.62 179 VAL A N 1
ATOM 1449 C CA . VAL A 1 179 ? 5.460 -10.306 -15.687 1.00 92.62 179 VAL A CA 1
ATOM 1450 C C . VAL A 1 179 ? 5.369 -10.068 -17.195 1.00 92.62 179 VAL A C 1
ATOM 1452 O O . VAL A 1 179 ? 6.289 -10.435 -17.925 1.00 92.62 179 VAL A O 1
ATOM 1455 N N . GLY A 1 180 ? 4.305 -9.407 -17.660 1.00 93.44 180 GLY A N 1
ATOM 1456 C CA . GLY A 1 180 ? 4.130 -9.050 -19.069 1.00 93.44 180 GLY A CA 1
ATOM 1457 C C . GLY A 1 180 ? 5.265 -8.171 -19.597 1.00 93.44 180 GLY A C 1
ATOM 1458 O O . GLY A 1 180 ? 5.852 -8.481 -20.634 1.00 93.44 180 GLY A O 1
ATOM 1459 N N . ALA A 1 181 ? 5.653 -7.136 -18.845 1.00 93.19 181 ALA A N 1
ATOM 1460 C CA . ALA A 1 181 ? 6.798 -6.292 -19.182 1.00 93.19 181 ALA A CA 1
ATOM 1461 C C . ALA A 1 181 ? 8.106 -7.101 -19.239 1.00 93.19 181 ALA A C 1
ATOM 1463 O O . ALA A 1 181 ? 8.875 -6.956 -20.187 1.00 93.19 181 ALA A O 1
ATOM 1464 N N . GLY A 1 182 ? 8.345 -7.994 -18.272 1.00 94.81 182 GLY A N 1
ATOM 1465 C CA . GLY A 1 182 ? 9.519 -8.867 -18.254 1.00 94.81 182 GLY A CA 1
ATOM 1466 C C . GLY A 1 182 ? 9.607 -9.774 -19.485 1.00 94.81 182 GLY A C 1
ATOM 1467 O O . GLY A 1 182 ? 10.645 -9.813 -20.143 1.00 94.81 182 GLY A O 1
ATOM 1468 N N . LEU A 1 183 ? 8.509 -10.440 -19.858 1.00 96.25 183 LEU A N 1
ATOM 1469 C CA . LEU A 1 183 ? 8.441 -11.265 -21.072 1.00 96.25 183 LEU A CA 1
ATOM 1470 C C . LEU A 1 183 ? 8.686 -10.440 -22.343 1.00 96.25 183 LEU A C 1
ATOM 1472 O O . LEU A 1 183 ? 9.414 -10.876 -23.236 1.00 96.25 183 LEU A O 1
ATOM 1476 N N . ALA A 1 184 ? 8.133 -9.229 -22.408 1.00 95.75 184 ALA A N 1
ATOM 1477 C CA . ALA A 1 184 ? 8.340 -8.322 -23.530 1.00 95.75 184 ALA A CA 1
ATOM 1478 C C . ALA A 1 184 ? 9.808 -7.872 -23.651 1.00 95.75 184 ALA A C 1
ATOM 1480 O O . ALA A 1 184 ? 10.339 -7.818 -24.760 1.00 95.75 184 ALA A O 1
ATOM 1481 N N . PHE A 1 185 ? 10.499 -7.640 -22.528 1.00 95.56 185 PHE A N 1
ATOM 1482 C CA . PHE A 1 185 ? 11.940 -7.364 -22.507 1.00 95.56 185 PHE A CA 1
ATOM 1483 C C . PHE A 1 185 ? 12.786 -8.554 -22.979 1.00 95.56 185 PHE A C 1
ATOM 1485 O O . PHE A 1 185 ? 13.783 -8.334 -23.663 1.00 95.56 185 PHE A O 1
ATOM 1492 N N . VAL A 1 186 ? 12.390 -9.801 -22.688 1.00 96.06 186 VAL A N 1
ATOM 1493 C CA . VAL A 1 186 ? 13.057 -10.995 -23.247 1.00 96.06 186 VAL A CA 1
ATOM 1494 C C . VAL A 1 186 ? 12.901 -11.035 -24.767 1.00 96.06 186 VAL A C 1
ATOM 1496 O O . VAL A 1 186 ? 13.892 -11.177 -25.483 1.00 96.06 186 VAL A O 1
ATOM 1499 N N . ALA A 1 187 ? 11.673 -10.864 -25.266 1.00 94.50 187 ALA A N 1
ATOM 1500 C CA . ALA A 1 187 ? 11.400 -10.846 -26.702 1.00 94.50 187 ALA A CA 1
ATOM 1501 C C . ALA A 1 187 ? 12.181 -9.725 -27.409 1.00 94.50 187 ALA A C 1
ATOM 1503 O O . ALA A 1 187 ? 12.818 -9.961 -28.439 1.00 94.50 187 ALA A O 1
ATOM 1504 N N . TYR A 1 188 ? 12.196 -8.530 -26.813 1.00 94.12 188 TYR A N 1
ATOM 1505 C CA . TYR A 1 188 ? 12.975 -7.397 -27.297 1.00 94.12 188 TYR A CA 1
ATOM 1506 C C . TYR A 1 188 ? 14.477 -7.697 -27.292 1.00 94.12 188 TYR A C 1
ATOM 1508 O O . TYR A 1 188 ? 15.141 -7.452 -28.292 1.00 94.12 188 TYR A O 1
ATOM 1516 N N . GLY A 1 189 ? 15.016 -8.292 -26.225 1.00 92.31 189 GLY A N 1
ATOM 1517 C CA . GLY A 1 189 ? 16.424 -8.680 -26.125 1.00 92.31 189 GLY A CA 1
ATOM 1518 C C . GLY A 1 189 ? 16.868 -9.641 -27.225 1.00 92.31 189 GLY A C 1
ATOM 1519 O O . GLY A 1 189 ? 17.912 -9.434 -27.843 1.00 92.31 189 GLY A O 1
ATOM 1520 N N . ILE A 1 190 ? 16.047 -10.647 -27.537 1.00 91.00 190 ILE A N 1
ATOM 1521 C CA . ILE A 1 190 ? 16.305 -11.583 -28.641 1.00 91.00 190 ILE A CA 1
ATOM 1522 C C . ILE A 1 190 ? 16.291 -10.837 -29.986 1.00 91.00 190 ILE A C 1
ATOM 1524 O O . ILE A 1 190 ? 17.231 -10.965 -30.772 1.00 91.00 190 ILE A O 1
ATOM 1528 N N . CYS A 1 191 ? 15.272 -10.008 -30.236 1.00 89.69 191 CYS A N 1
ATOM 1529 C CA . CYS A 1 191 ? 15.118 -9.296 -31.510 1.00 89.69 191 CYS A CA 1
ATOM 1530 C C . CYS A 1 191 ? 16.165 -8.188 -31.723 1.00 89.69 191 CYS A C 1
ATOM 1532 O O . CYS A 1 191 ? 16.627 -7.968 -32.844 1.00 89.69 191 CYS A O 1
ATOM 1534 N N . ALA A 1 192 ? 16.522 -7.456 -30.669 1.00 85.38 192 ALA A N 1
ATOM 1535 C CA . ALA A 1 192 ? 17.418 -6.302 -30.712 1.00 85.38 192 ALA A CA 1
ATOM 1536 C C . ALA A 1 192 ? 18.893 -6.671 -30.514 1.00 85.38 192 ALA A C 1
ATOM 1538 O O . ALA A 1 192 ? 19.763 -5.966 -31.034 1.00 85.38 192 ALA A O 1
ATOM 1539 N N . GLY A 1 193 ? 19.160 -7.750 -29.772 1.00 84.50 193 GLY A N 1
ATOM 1540 C CA . GLY A 1 193 ? 20.491 -8.185 -29.362 1.00 84.50 193 GLY A CA 1
ATOM 1541 C C . GLY A 1 193 ? 21.068 -9.328 -30.198 1.00 84.50 193 GLY A C 1
ATOM 1542 O O . GLY A 1 193 ? 22.180 -9.205 -30.702 1.00 84.50 193 GLY A O 1
ATOM 1543 N N . ALA A 1 194 ? 20.327 -10.431 -30.353 1.00 85.25 194 ALA A N 1
ATOM 1544 C CA . ALA A 1 194 ? 20.842 -11.647 -30.994 1.00 85.25 194 ALA A CA 1
ATOM 1545 C C . ALA A 1 194 ? 20.743 -11.618 -32.527 1.00 85.25 194 ALA A C 1
ATOM 1547 O O . ALA A 1 194 ? 21.551 -12.241 -33.214 1.00 85.25 194 ALA A O 1
ATOM 1548 N N . ILE A 1 195 ? 19.756 -10.901 -33.071 1.00 84.56 195 ILE A N 1
ATOM 1549 C CA . ILE A 1 195 ? 19.482 -10.881 -34.512 1.00 84.56 195 ILE A CA 1
ATOM 1550 C C . ILE A 1 195 ? 20.068 -9.603 -35.142 1.00 84.56 195 ILE A C 1
ATOM 1552 O O . ILE A 1 195 ? 19.670 -8.499 -34.749 1.00 84.56 195 ILE A O 1
ATOM 1556 N N . PRO A 1 196 ? 20.979 -9.711 -36.135 1.00 79.56 196 PRO A N 1
ATOM 1557 C CA . PRO A 1 196 ? 21.552 -8.559 -36.830 1.00 79.56 196 PRO A CA 1
ATOM 1558 C C . PRO A 1 196 ? 20.500 -7.698 -37.539 1.00 79.56 196 PRO A C 1
ATOM 1560 O O . PRO A 1 196 ? 19.536 -8.215 -38.110 1.00 79.56 196 PRO A O 1
ATOM 1563 N N . SER A 1 197 ? 20.722 -6.381 -37.564 1.00 76.31 197 SER A N 1
ATOM 1564 C CA . SER A 1 197 ? 19.894 -5.430 -38.323 1.00 76.31 197 SER A CA 1
ATOM 1565 C C . SER A 1 197 ? 19.920 -5.745 -39.827 1.00 76.31 197 SER A C 1
ATOM 1567 O O . SER A 1 197 ? 20.962 -6.116 -40.374 1.00 76.31 197 SER A O 1
ATOM 1569 N N . GLY A 1 198 ? 18.776 -5.605 -40.501 1.00 69.56 198 GLY A N 1
ATOM 1570 C CA . GLY A 1 198 ? 18.612 -5.977 -41.911 1.00 69.56 198 GLY A CA 1
ATOM 1571 C C . GLY A 1 198 ? 18.359 -7.467 -42.184 1.00 69.56 198 GLY A C 1
ATOM 1572 O O . GLY A 1 198 ? 18.260 -7.849 -43.352 1.00 69.56 198 GLY A O 1
ATOM 1573 N N . THR A 1 199 ? 18.231 -8.300 -41.144 1.00 76.19 199 THR A N 1
ATOM 1574 C CA . THR A 1 199 ? 17.733 -9.678 -41.278 1.00 76.19 199 THR A CA 1
ATOM 1575 C C . THR A 1 199 ? 16.227 -9.648 -41.525 1.00 76.19 199 THR A C 1
ATOM 1577 O O . THR A 1 199 ? 15.486 -8.989 -40.793 1.00 76.19 199 THR A O 1
ATOM 1580 N N . VAL A 1 200 ? 15.763 -10.385 -42.533 1.00 73.38 200 VAL A N 1
ATOM 1581 C CA . VAL A 1 200 ? 14.332 -10.573 -42.790 1.00 73.38 200 VAL A CA 1
ATOM 1582 C C . VAL A 1 200 ? 13.973 -12.017 -42.517 1.00 73.38 200 VAL A C 1
ATOM 1584 O O . VAL A 1 200 ? 14.507 -12.923 -43.147 1.00 73.38 200 VAL A O 1
ATOM 1587 N N . LEU A 1 201 ? 13.082 -12.203 -41.547 1.00 71.88 201 LEU A N 1
ATOM 1588 C CA . LEU A 1 201 ? 12.438 -13.484 -41.275 1.00 71.88 201 LEU A CA 1
ATOM 1589 C C . LEU A 1 201 ? 11.182 -13.577 -42.152 1.00 71.88 201 LEU A C 1
ATOM 1591 O O . LEU A 1 201 ? 11.238 -14.058 -43.275 1.00 71.88 201 LEU A O 1
ATOM 1595 N N . ILE A 1 202 ? 10.072 -13.025 -41.651 1.00 79.38 202 ILE A N 1
ATOM 1596 C CA . ILE A 1 202 ? 8.802 -12.824 -42.377 1.00 79.38 202 ILE A CA 1
ATOM 1597 C C . ILE A 1 202 ? 8.626 -11.338 -42.733 1.00 79.38 202 ILE A C 1
ATOM 1599 O O . ILE A 1 202 ? 8.130 -10.979 -43.795 1.00 79.38 202 ILE A O 1
ATOM 1603 N N . VAL A 1 203 ? 9.071 -10.469 -41.826 1.00 83.06 203 VAL A N 1
ATOM 1604 C CA . VAL A 1 203 ? 9.022 -9.004 -41.883 1.00 83.06 203 VAL A CA 1
ATOM 1605 C C . VAL A 1 203 ? 10.397 -8.511 -41.398 1.00 83.06 203 VAL A C 1
ATOM 1607 O O . VAL A 1 203 ? 11.052 -9.265 -40.660 1.00 83.06 203 VAL A O 1
ATOM 1610 N N . PRO A 1 204 ? 10.879 -7.315 -41.794 1.00 83.69 204 PRO A N 1
ATOM 1611 C CA . PRO A 1 204 ? 12.125 -6.765 -41.261 1.00 83.69 204 PRO A CA 1
ATOM 1612 C C . PRO A 1 204 ? 12.206 -6.858 -39.736 1.00 83.69 204 PRO A C 1
ATOM 1614 O O . PRO A 1 204 ? 11.220 -6.602 -39.041 1.00 83.69 204 PRO A O 1
ATOM 1617 N N . ILE A 1 205 ? 13.371 -7.252 -39.212 1.00 85.75 205 ILE A N 1
ATOM 1618 C CA . ILE A 1 205 ? 13.587 -7.432 -37.768 1.00 85.75 205 ILE A CA 1
ATOM 1619 C C . ILE A 1 205 ? 13.251 -6.165 -36.971 1.00 85.75 205 ILE A C 1
ATOM 1621 O O . ILE A 1 205 ? 12.793 -6.240 -35.835 1.00 85.75 205 ILE A O 1
ATOM 1625 N N . GLU A 1 206 ? 13.402 -4.999 -37.590 1.00 85.75 206 GLU A N 1
ATOM 1626 C CA . GLU A 1 206 ? 13.043 -3.696 -37.045 1.00 85.75 206 GLU A CA 1
ATOM 1627 C C . GLU A 1 206 ? 11.548 -3.609 -36.682 1.00 85.75 206 GLU A C 1
ATOM 1629 O O . GLU A 1 206 ? 11.200 -3.024 -35.659 1.00 85.75 206 GLU A O 1
ATOM 1634 N N . VAL A 1 207 ? 10.662 -4.282 -37.426 1.00 87.75 207 VAL A N 1
ATOM 1635 C CA . VAL A 1 207 ? 9.225 -4.364 -37.101 1.00 87.75 207 VAL A CA 1
ATOM 1636 C C . VAL A 1 207 ? 8.981 -5.234 -35.868 1.00 87.75 207 VAL A C 1
ATOM 1638 O O . VAL A 1 207 ? 8.162 -4.887 -35.016 1.00 87.75 207 VAL A O 1
ATOM 1641 N N . TRP A 1 208 ? 9.716 -6.336 -35.711 1.00 90.19 208 TRP A N 1
ATOM 1642 C CA . TRP A 1 208 ? 9.636 -7.177 -34.510 1.00 90.19 208 TRP A CA 1
ATOM 1643 C C . TRP A 1 208 ? 10.178 -6.461 -33.267 1.00 90.19 208 TRP A C 1
ATOM 1645 O O . TRP A 1 208 ? 9.601 -6.568 -32.180 1.00 90.19 208 TRP A O 1
ATOM 1655 N N . ARG A 1 209 ? 11.243 -5.666 -33.427 1.00 89.62 209 ARG A N 1
ATOM 1656 C CA . ARG A 1 209 ? 11.769 -4.787 -32.371 1.00 89.62 209 ARG A CA 1
ATOM 1657 C C . ARG A 1 209 ? 10.749 -3.715 -31.981 1.00 89.62 209 ARG A C 1
ATOM 1659 O O . ARG A 1 209 ? 10.484 -3.537 -30.796 1.00 89.62 209 ARG A O 1
ATOM 1666 N N . ALA A 1 210 ? 10.103 -3.076 -32.956 1.00 89.50 210 ALA A N 1
ATOM 1667 C CA . ALA A 1 210 ? 9.050 -2.096 -32.698 1.00 89.50 210 ALA A CA 1
ATOM 1668 C C . ALA A 1 210 ? 7.832 -2.709 -31.998 1.00 89.50 210 ALA A C 1
ATOM 1670 O O . ALA A 1 210 ? 7.311 -2.144 -31.038 1.00 89.50 210 ALA A O 1
ATOM 1671 N N . THR A 1 211 ? 7.421 -3.903 -32.425 1.00 91.75 211 THR A N 1
ATOM 1672 C CA . THR A 1 211 ? 6.294 -4.627 -31.824 1.00 91.75 211 THR A CA 1
ATOM 1673 C C . THR A 1 211 ? 6.591 -5.005 -30.374 1.00 91.75 211 THR A C 1
ATOM 1675 O O . THR A 1 211 ? 5.769 -4.771 -29.492 1.00 91.75 211 THR A O 1
ATOM 1678 N N . SER A 1 212 ? 7.785 -5.533 -30.090 1.00 92.75 212 SER A N 1
ATOM 1679 C CA . SER A 1 212 ? 8.184 -5.851 -28.712 1.00 92.75 212 SER A CA 1
ATOM 1680 C C . SER A 1 212 ? 8.309 -4.597 -27.843 1.00 92.75 212 SER A C 1
ATOM 1682 O O . SER A 1 212 ? 7.830 -4.608 -26.711 1.00 92.75 212 SER A O 1
ATOM 1684 N N . ALA A 1 213 ? 8.832 -3.487 -28.375 1.00 92.19 213 ALA A N 1
ATOM 1685 C CA . ALA A 1 213 ? 8.844 -2.201 -27.677 1.00 92.19 213 ALA A CA 1
ATOM 1686 C C . ALA A 1 213 ? 7.424 -1.688 -27.361 1.00 92.19 213 ALA A C 1
ATOM 1688 O O . ALA A 1 213 ? 7.188 -1.156 -26.277 1.00 92.19 213 ALA A O 1
ATOM 1689 N N . PHE A 1 214 ? 6.455 -1.884 -28.261 1.00 94.62 214 PHE A N 1
ATOM 1690 C CA . PHE A 1 214 ? 5.064 -1.487 -28.022 1.00 94.62 214 PHE A CA 1
ATOM 1691 C C . PHE A 1 214 ? 4.421 -2.315 -26.902 1.00 94.62 214 PHE A C 1
ATOM 1693 O O . PHE A 1 214 ? 3.724 -1.777 -26.042 1.00 94.62 214 PHE A O 1
ATOM 1700 N N . ILE A 1 215 ? 4.704 -3.620 -26.864 1.00 95.12 215 ILE A N 1
ATOM 1701 C CA . ILE A 1 215 ? 4.249 -4.502 -25.783 1.00 95.12 215 ILE A CA 1
ATOM 1702 C C . ILE A 1 215 ? 4.900 -4.095 -24.449 1.00 95.12 215 ILE A C 1
ATOM 1704 O O . ILE A 1 215 ? 4.210 -4.058 -23.428 1.00 95.12 215 ILE A O 1
ATOM 1708 N N . ILE A 1 216 ? 6.192 -3.727 -24.453 1.00 94.00 216 ILE A N 1
ATOM 1709 C CA . ILE A 1 216 ? 6.866 -3.151 -23.276 1.00 94.00 216 ILE A CA 1
ATOM 1710 C C . ILE A 1 216 ? 6.109 -1.907 -22.803 1.00 94.00 216 ILE A C 1
ATOM 1712 O O . ILE A 1 216 ? 5.755 -1.835 -21.630 1.00 94.00 216 ILE A O 1
ATOM 1716 N N . LEU A 1 217 ? 5.826 -0.956 -23.699 1.00 93.31 217 LEU A N 1
ATOM 1717 C CA . LEU A 1 217 ? 5.100 0.273 -23.373 1.00 93.31 217 LEU A CA 1
ATOM 1718 C C . LEU A 1 217 ? 3.731 -0.022 -22.743 1.00 93.31 217 LEU A C 1
ATOM 1720 O O . LEU A 1 217 ? 3.414 0.546 -21.700 1.00 93.31 217 LEU A O 1
ATOM 1724 N N . HIS A 1 218 ? 2.945 -0.924 -23.336 1.00 93.00 218 HIS A N 1
ATOM 1725 C CA . HIS A 1 218 ? 1.624 -1.300 -22.829 1.00 93.00 218 HIS A CA 1
ATOM 1726 C C . HIS A 1 218 ? 1.692 -1.811 -21.385 1.00 93.00 218 HIS A C 1
ATOM 1728 O O . HIS A 1 218 ? 1.070 -1.235 -20.492 1.00 93.00 218 HIS A O 1
ATOM 1734 N N . PHE A 1 219 ? 2.484 -2.855 -21.131 1.00 92.00 219 PHE A N 1
ATOM 1735 C CA . PHE A 1 219 ? 2.572 -3.440 -19.793 1.00 92.00 219 PHE A CA 1
ATOM 1736 C C . PHE A 1 219 ? 3.206 -2.495 -18.779 1.00 92.00 219 PHE A C 1
ATOM 1738 O O . PHE A 1 219 ? 2.780 -2.464 -17.625 1.00 92.00 219 PHE A O 1
ATOM 1745 N N . LEU A 1 220 ? 4.191 -1.700 -19.201 1.00 87.44 220 LEU A N 1
ATOM 1746 C CA . LEU A 1 220 ? 4.816 -0.711 -18.338 1.00 87.44 220 LEU A CA 1
ATOM 1747 C C . LEU A 1 220 ? 3.810 0.364 -17.916 1.00 87.44 220 LEU A C 1
ATOM 1749 O O . LEU A 1 220 ? 3.755 0.683 -16.736 1.00 87.44 220 LEU A O 1
ATOM 1753 N N . MET A 1 221 ? 2.979 0.881 -18.828 1.00 85.56 221 MET A N 1
ATOM 1754 C CA . MET A 1 221 ? 1.952 1.872 -18.478 1.00 85.56 221 MET A CA 1
ATOM 1755 C C . MET A 1 221 ? 0.963 1.325 -17.446 1.00 85.56 221 MET A C 1
ATOM 1757 O O . MET A 1 221 ? 0.799 1.937 -16.395 1.00 85.56 221 MET A O 1
ATOM 1761 N N . TYR A 1 222 ? 0.403 0.134 -17.676 1.00 85.06 222 TYR A N 1
ATOM 1762 C CA . TYR A 1 222 ? -0.526 -0.492 -16.727 1.00 85.06 222 TYR A CA 1
ATOM 1763 C C . TYR A 1 222 ? 0.125 -0.832 -15.378 1.00 85.06 222 TYR A C 1
ATOM 1765 O O . TYR A 1 222 ? -0.508 -0.731 -14.321 1.00 85.06 222 TYR A O 1
ATOM 1773 N N . ALA A 1 223 ? 1.397 -1.238 -15.387 1.00 81.31 223 ALA A N 1
ATOM 1774 C CA . ALA A 1 223 ? 2.164 -1.454 -14.165 1.00 81.31 223 ALA A CA 1
ATOM 1775 C C . ALA A 1 223 ? 2.338 -0.146 -13.377 1.00 81.31 223 ALA A C 1
ATOM 1777 O O . ALA A 1 223 ? 2.183 -0.139 -12.157 1.00 81.31 223 ALA A O 1
ATOM 1778 N N . LEU A 1 224 ? 2.618 0.962 -14.071 1.00 78.31 224 LEU A N 1
ATOM 1779 C CA . LEU A 1 224 ? 2.772 2.281 -13.462 1.00 78.31 224 LEU A CA 1
ATOM 1780 C C . LEU A 1 224 ? 1.442 2.857 -12.953 1.00 78.31 224 LEU A C 1
ATOM 1782 O O . LEU A 1 224 ? 1.446 3.466 -11.888 1.00 78.31 224 LEU A O 1
ATOM 1786 N N . ASP A 1 225 ? 0.323 2.650 -13.655 1.00 78.06 225 ASP A N 1
ATOM 1787 C CA . ASP A 1 225 ? -1.017 3.079 -13.213 1.00 78.06 225 ASP A CA 1
ATOM 1788 C C . ASP A 1 225 ? -1.415 2.427 -11.887 1.00 78.06 225 ASP A C 1
ATOM 1790 O O . ASP A 1 225 ? -1.865 3.107 -10.971 1.00 78.06 225 ASP A O 1
ATOM 1794 N N . THR A 1 226 ? -1.144 1.130 -11.728 1.00 74.31 226 THR A N 1
ATOM 1795 C CA . THR A 1 226 ? -1.515 0.406 -10.500 1.00 74.31 226 THR A CA 1
ATOM 1796 C C . THR A 1 226 ? -0.859 0.998 -9.243 1.00 74.31 226 THR A C 1
ATOM 1798 O O . THR A 1 226 ? -1.428 0.955 -8.153 1.00 74.31 226 THR A O 1
ATOM 1801 N N . PHE A 1 227 ? 0.336 1.579 -9.373 1.00 69.19 227 PHE A N 1
ATOM 1802 C CA . PHE A 1 227 ? 0.999 2.259 -8.261 1.00 69.19 227 PHE A CA 1
ATOM 1803 C C . PHE A 1 227 ? 0.385 3.608 -7.899 1.00 69.19 227 PHE A C 1
ATOM 1805 O O . PHE A 1 227 ? 0.521 4.046 -6.756 1.00 69.19 227 PHE A O 1
ATOM 1812 N N . MET A 1 228 ? -0.232 4.284 -8.868 1.00 69.19 228 MET A N 1
ATOM 1813 C CA . MET A 1 228 ? -0.862 5.584 -8.654 1.00 69.19 228 MET A CA 1
ATOM 1814 C C . MET A 1 228 ? -2.051 5.427 -7.715 1.00 69.19 228 MET A C 1
ATOM 1816 O O . MET A 1 228 ? -2.091 6.092 -6.679 1.00 69.1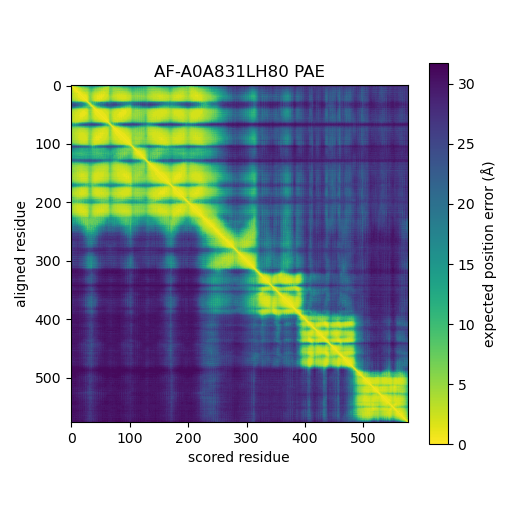9 228 MET A O 1
ATOM 1820 N N . ASP A 1 229 ? -2.927 4.473 -8.035 1.00 69.75 229 ASP A N 1
ATOM 1821 C CA . ASP A 1 229 ? -4.136 4.173 -7.269 1.00 69.75 229 ASP A CA 1
ATOM 1822 C C . ASP A 1 229 ? -3.796 3.844 -5.807 1.00 69.75 229 ASP A C 1
ATOM 1824 O O . ASP A 1 229 ? -4.352 4.423 -4.875 1.00 69.75 229 ASP A O 1
ATOM 1828 N N . GLN A 1 230 ? -2.793 2.984 -5.589 1.00 67.00 230 GLN A N 1
ATOM 1829 C CA . GLN A 1 230 ? -2.350 2.597 -4.242 1.00 67.00 230 GLN A CA 1
ATOM 1830 C C . GLN A 1 230 ? -1.833 3.776 -3.416 1.00 67.00 230 GLN A C 1
ATOM 1832 O O . GLN A 1 230 ? -2.001 3.829 -2.196 1.00 67.00 230 GLN A O 1
ATOM 1837 N N . ARG A 1 231 ? -1.150 4.726 -4.057 1.00 66.69 231 ARG A N 1
ATOM 1838 C CA . ARG A 1 231 ? -0.613 5.887 -3.353 1.00 66.69 231 ARG A CA 1
ATOM 1839 C C . ARG A 1 231 ? -1.716 6.862 -2.971 1.00 66.69 231 ARG A C 1
ATOM 1841 O O . ARG A 1 231 ? -1.651 7.442 -1.891 1.00 66.69 231 ARG A O 1
ATOM 1848 N N . GLU A 1 232 ? -2.673 7.078 -3.862 1.00 68.81 232 GLU A N 1
ATOM 1849 C CA . GLU A 1 232 ? -3.812 7.955 -3.609 1.00 68.81 232 GLU A CA 1
ATOM 1850 C C . GLU A 1 232 ? -4.632 7.456 -2.416 1.00 68.81 232 GLU A C 1
ATOM 1852 O O . GLU A 1 232 ? -4.941 8.237 -1.513 1.00 68.81 232 GLU A O 1
ATOM 1857 N N . GLU A 1 233 ? -4.850 6.144 -2.334 1.00 68.12 233 GLU A N 1
ATOM 1858 C CA . GLU A 1 233 ? -5.496 5.503 -1.190 1.00 68.12 233 GLU A CA 1
ATOM 1859 C C . GLU A 1 233 ? -4.702 5.729 0.112 1.00 68.12 233 GLU A C 1
ATOM 1861 O O . GLU A 1 233 ? -5.245 6.244 1.092 1.00 68.12 233 GLU A O 1
ATOM 1866 N N . MET A 1 234 ? -3.384 5.483 0.099 1.00 66.75 234 MET A N 1
ATOM 1867 C CA . MET A 1 234 ? -2.518 5.690 1.272 1.00 66.75 234 MET A CA 1
ATOM 1868 C C . MET A 1 234 ? -2.464 7.156 1.735 1.00 66.75 234 MET A C 1
ATOM 1870 O O . MET A 1 234 ? -2.423 7.435 2.935 1.00 66.75 234 MET A O 1
ATOM 1874 N N . ILE A 1 235 ? -2.411 8.112 0.803 1.00 69.44 235 ILE A N 1
ATOM 1875 C CA . ILE A 1 235 ? -2.412 9.546 1.131 1.00 69.44 235 ILE A CA 1
ATOM 1876 C C . ILE A 1 235 ? -3.737 9.925 1.788 1.00 69.44 235 ILE A C 1
ATOM 1878 O O . ILE A 1 235 ? -3.731 10.617 2.805 1.00 69.44 235 ILE A O 1
ATOM 1882 N N . THR A 1 236 ? -4.850 9.452 1.235 1.00 70.75 236 THR A N 1
ATOM 1883 C CA . THR A 1 236 ? -6.192 9.742 1.747 1.00 70.75 236 THR A CA 1
ATOM 1884 C C . THR A 1 236 ? -6.369 9.204 3.166 1.00 70.75 236 THR A C 1
ATOM 1886 O O . THR A 1 236 ? -6.824 9.930 4.047 1.00 70.75 236 THR A O 1
ATOM 1889 N N . GLU A 1 237 ? -5.915 7.977 3.425 1.00 66.56 237 GLU A N 1
ATOM 1890 C CA . GLU A 1 237 ? -5.931 7.380 4.764 1.00 66.56 237 GLU A CA 1
ATOM 1891 C C . GLU A 1 237 ? -5.099 8.198 5.768 1.00 66.56 237 GLU A C 1
ATOM 1893 O O . GLU A 1 237 ? -5.563 8.517 6.865 1.00 66.56 237 GLU A O 1
ATOM 1898 N N . ARG A 1 238 ? -3.885 8.620 5.384 1.00 62.81 238 ARG A N 1
ATOM 1899 C CA . ARG A 1 238 ? -3.025 9.454 6.243 1.00 62.81 238 ARG A CA 1
ATOM 1900 C C . ARG A 1 238 ? -3.620 10.827 6.527 1.00 62.81 238 ARG A C 1
ATOM 1902 O O . ARG A 1 238 ? -3.501 11.309 7.652 1.00 62.81 238 ARG A O 1
ATOM 1909 N N . LEU A 1 239 ? -4.238 11.457 5.530 1.00 60.28 239 LEU A N 1
ATOM 1910 C CA . LEU A 1 239 ? -4.930 12.733 5.708 1.00 60.28 239 LEU A CA 1
ATOM 1911 C C . LEU A 1 239 ? -6.114 12.584 6.663 1.00 60.28 239 LEU A C 1
ATOM 1913 O O . LEU A 1 239 ? -6.274 13.414 7.554 1.00 60.28 239 LEU A O 1
ATOM 1917 N N . GLN A 1 240 ? -6.882 11.499 6.546 1.00 65.38 240 GLN A N 1
ATOM 1918 C CA . GLN A 1 240 ? -7.994 11.220 7.449 1.00 65.38 240 GLN A CA 1
ATOM 1919 C C . GLN A 1 240 ? -7.520 11.028 8.897 1.00 65.38 240 GLN A C 1
ATOM 1921 O O . GLN A 1 240 ? -8.108 11.583 9.825 1.00 65.38 240 GLN A O 1
ATOM 1926 N N . LEU A 1 241 ? -6.425 10.287 9.103 1.00 60.00 241 LEU A N 1
ATOM 1927 C CA . LEU A 1 241 ? -5.814 10.107 10.423 1.00 60.00 241 LEU A CA 1
ATOM 1928 C C . LEU A 1 241 ? -5.314 11.434 11.012 1.00 60.00 241 LEU A C 1
ATOM 1930 O O . LEU A 1 241 ? -5.536 11.704 12.194 1.00 60.00 241 LEU A O 1
ATOM 1934 N N . ALA A 1 242 ? -4.672 12.275 10.198 1.00 53.34 242 ALA A N 1
ATOM 1935 C CA . ALA A 1 242 ? -4.200 13.589 10.625 1.00 53.34 242 ALA A CA 1
ATOM 1936 C C . ALA A 1 242 ? -5.365 14.516 11.008 1.00 53.34 242 ALA A C 1
ATOM 1938 O O . ALA A 1 242 ? -5.341 15.102 12.089 1.00 53.34 242 ALA A O 1
ATOM 1939 N N . ALA A 1 243 ? -6.412 14.577 10.180 1.00 58.16 243 ALA A N 1
ATOM 1940 C CA . ALA A 1 243 ? -7.611 15.367 10.445 1.00 58.16 243 ALA A CA 1
ATOM 1941 C C . ALA A 1 243 ? -8.334 14.904 11.720 1.00 58.16 243 ALA A C 1
ATOM 1943 O O . ALA A 1 243 ? -8.730 15.726 12.546 1.00 58.16 243 ALA A O 1
ATOM 1944 N N . ASN A 1 244 ? -8.450 13.589 11.932 1.00 58.16 244 ASN A N 1
ATOM 1945 C CA . ASN A 1 244 ? -9.022 13.033 13.159 1.00 58.16 244 ASN A CA 1
ATOM 1946 C C . ASN A 1 244 ? -8.188 13.400 14.397 1.00 58.16 244 ASN A C 1
ATOM 1948 O O . ASN A 1 244 ? -8.758 13.759 15.424 1.00 58.16 244 ASN A O 1
ATOM 1952 N N . SER A 1 245 ? -6.855 13.357 14.300 1.00 55.09 245 SER A N 1
ATOM 1953 C CA . SER A 1 245 ? -5.945 13.747 15.387 1.00 55.09 245 SER A CA 1
ATOM 1954 C C . SER A 1 245 ? -6.054 15.238 15.731 1.00 55.09 245 SER A C 1
ATOM 1956 O O . SER A 1 245 ? -6.150 15.610 16.902 1.00 55.09 245 SER A O 1
ATOM 1958 N N . GLU A 1 246 ? -6.103 16.103 14.715 1.00 50.19 246 GLU A N 1
ATOM 1959 C CA . GLU A 1 246 ? -6.251 17.550 14.890 1.00 50.19 246 GLU A CA 1
ATOM 1960 C C . GLU A 1 246 ? -7.606 17.909 15.514 1.00 50.19 246 GLU A C 1
ATOM 1962 O O . GLU A 1 246 ? -7.666 18.679 16.477 1.00 50.19 246 GLU A O 1
ATOM 1967 N N . LYS A 1 247 ? -8.684 17.276 15.037 1.00 57.03 247 LYS A N 1
ATOM 1968 C CA . LYS A 1 247 ? -10.032 17.399 15.603 1.00 57.03 247 LYS A CA 1
ATOM 1969 C C . LYS A 1 247 ? -10.054 16.988 17.075 1.00 57.03 247 LYS A C 1
ATOM 1971 O O . LYS A 1 247 ? -10.562 17.741 17.905 1.00 57.03 247 LYS A O 1
ATOM 1976 N N . LEU A 1 248 ? -9.451 15.846 17.418 1.00 51.41 248 LEU A N 1
ATOM 1977 C CA . LEU A 1 248 ? -9.358 15.378 18.804 1.00 51.41 248 LEU A CA 1
ATOM 1978 C C . LEU A 1 248 ? -8.569 16.359 19.684 1.00 51.41 248 LEU A C 1
ATOM 1980 O O . LEU A 1 248 ? -8.972 16.639 20.806 1.00 51.41 248 LEU A O 1
ATOM 1984 N N . SER A 1 249 ? -7.480 16.935 19.167 1.00 50.97 249 SER A N 1
ATOM 1985 C CA . SER A 1 249 ? -6.677 17.933 19.885 1.00 50.97 249 SER A CA 1
ATOM 1986 C C . SER A 1 249 ? -7.437 19.243 20.136 1.00 50.97 249 SER A C 1
ATOM 1988 O O . SER A 1 249 ? -7.335 19.827 21.218 1.00 50.97 249 SER A O 1
ATOM 1990 N N . ALA A 1 250 ? -8.223 19.708 19.160 1.00 56.31 250 ALA A N 1
ATOM 1991 C CA . ALA A 1 250 ? -9.079 20.881 19.316 1.00 56.31 250 ALA A CA 1
ATOM 1992 C C . ALA A 1 250 ? -10.186 20.646 20.356 1.00 56.31 250 ALA A C 1
ATOM 1994 O O . ALA A 1 250 ? -10.373 21.486 21.238 1.00 56.31 250 ALA A O 1
ATOM 1995 N N . ILE A 1 251 ? -10.841 19.478 20.306 1.00 57.62 251 ILE A N 1
ATOM 1996 C CA . ILE A 1 251 ? -11.802 19.031 21.326 1.00 57.62 251 ILE A CA 1
ATOM 1997 C C . ILE A 1 251 ? -11.117 18.968 22.702 1.00 57.62 251 ILE A C 1
ATOM 1999 O O . ILE A 1 251 ? -11.679 19.455 23.678 1.00 57.62 251 ILE A O 1
ATOM 2003 N N . GLY A 1 252 ? -9.868 18.492 22.764 1.00 56.28 252 GLY A N 1
ATOM 2004 C CA . GLY A 1 252 ? -8.988 18.497 23.940 1.00 56.28 252 GLY A CA 1
ATOM 2005 C C . GLY A 1 252 ? -8.873 19.824 24.657 1.00 56.28 252 GLY A C 1
ATOM 2006 O O . GLY A 1 252 ? -9.134 19.929 25.857 1.00 56.28 252 GLY A O 1
ATOM 2007 N N . ARG A 1 253 ? -8.500 20.860 23.909 1.00 54.88 253 ARG A N 1
ATOM 2008 C CA . ARG A 1 253 ? -8.320 22.207 24.461 1.00 54.88 253 ARG A CA 1
ATOM 2009 C C . ARG A 1 253 ? -9.634 22.806 24.960 1.00 54.88 253 ARG A C 1
ATOM 2011 O O . ARG A 1 253 ? -9.636 23.453 26.003 1.00 54.88 253 ARG A O 1
ATOM 2018 N N . LEU A 1 254 ? -10.735 22.571 24.245 1.00 55.81 254 LEU A N 1
ATOM 2019 C CA . LEU A 1 254 ? -12.058 23.062 24.636 1.00 55.81 254 LEU A CA 1
ATOM 2020 C C . LEU A 1 254 ? -12.591 22.343 25.880 1.00 55.81 254 LEU A C 1
ATOM 2022 O O . LEU A 1 254 ? -13.035 22.998 26.818 1.00 55.81 254 LEU A O 1
ATOM 2026 N N . ALA A 1 255 ? -12.490 21.014 25.929 1.00 57.31 255 ALA A N 1
ATOM 2027 C CA . ALA A 1 255 ? -12.929 20.220 27.073 1.00 57.31 255 ALA A CA 1
ATOM 2028 C C . ALA A 1 255 ? -12.130 20.541 28.345 1.00 57.31 255 ALA A C 1
ATOM 2030 O O . ALA A 1 255 ? -12.712 20.603 29.424 1.00 57.31 255 ALA A O 1
ATOM 2031 N N . ALA A 1 256 ? -10.823 20.808 28.224 1.00 58.09 256 ALA A N 1
ATOM 2032 C CA . ALA A 1 256 ? -9.994 21.244 29.347 1.00 58.09 256 ALA A CA 1
ATOM 2033 C C . ALA A 1 256 ? -10.493 22.560 29.974 1.00 58.09 256 ALA A C 1
ATOM 2035 O O . ALA A 1 256 ? -10.582 22.661 31.197 1.00 58.09 256 ALA A O 1
ATOM 2036 N N . GLY A 1 257 ? -10.858 23.541 29.140 1.00 60.38 257 GLY A N 1
ATOM 2037 C CA . GLY A 1 257 ? -11.442 24.805 29.597 1.00 60.38 257 GLY A CA 1
ATOM 2038 C C . GLY A 1 257 ? -12.822 24.613 30.230 1.00 60.38 257 GLY A C 1
ATOM 2039 O O . GLY A 1 257 ? -13.045 25.027 31.365 1.00 60.38 257 GLY A O 1
ATOM 2040 N N . ILE A 1 258 ? -13.716 23.898 29.538 1.00 63.66 258 ILE A N 1
ATOM 2041 C CA . ILE A 1 258 ? -15.091 23.652 29.998 1.00 63.66 258 ILE A CA 1
ATOM 2042 C C . ILE A 1 258 ? -15.110 22.875 31.320 1.00 63.66 258 ILE A C 1
ATOM 2044 O O . ILE A 1 258 ? -15.853 23.230 32.230 1.00 63.66 258 ILE A O 1
ATOM 2048 N N . ALA A 1 259 ? -14.289 21.834 31.478 1.00 63.81 259 ALA A N 1
ATOM 2049 C CA . ALA A 1 259 ? -14.295 21.063 32.718 1.00 63.81 259 ALA A CA 1
ATOM 2050 C C . ALA A 1 259 ? -13.739 21.863 33.902 1.00 63.81 259 ALA A C 1
ATOM 2052 O O . ALA A 1 259 ? -14.195 21.665 35.024 1.00 63.81 259 ALA A O 1
ATOM 2053 N N . HIS A 1 260 ? -12.779 22.769 33.681 1.00 65.00 260 HIS A N 1
ATOM 2054 C CA . HIS A 1 260 ? -12.319 23.664 34.741 1.00 65.00 260 HIS A CA 1
ATOM 2055 C C . HIS A 1 260 ? -13.447 24.608 35.190 1.00 65.00 260 HIS A C 1
ATOM 2057 O O . HIS A 1 260 ? -13.683 24.769 36.387 1.00 65.00 260 HIS A O 1
ATOM 2063 N N . GLU A 1 261 ? -14.212 25.150 34.242 1.00 66.88 261 GLU A N 1
ATOM 2064 C CA . GLU A 1 261 ? -15.363 26.015 34.523 1.00 66.88 261 GLU A CA 1
ATOM 2065 C C . GLU A 1 261 ? -16.551 25.277 35.157 1.00 66.88 261 GLU A C 1
ATOM 2067 O O . GLU A 1 261 ? -17.266 25.876 35.956 1.00 66.88 261 GLU A O 1
ATOM 2072 N N . ILE A 1 262 ? -16.746 23.986 34.862 1.00 74.88 262 ILE A N 1
ATOM 2073 C CA . ILE A 1 262 ? -17.796 23.148 35.468 1.00 74.88 262 ILE A CA 1
ATOM 2074 C C . ILE A 1 262 ? -17.388 22.640 36.859 1.00 74.88 262 ILE A C 1
ATOM 2076 O O . ILE A 1 262 ? -18.211 22.618 37.777 1.00 74.88 262 ILE A O 1
ATOM 2080 N N . ASN A 1 263 ? -16.124 22.256 37.055 1.00 68.94 263 ASN A N 1
ATOM 2081 C CA . ASN A 1 263 ? -15.658 21.720 38.336 1.00 68.94 263 ASN A CA 1
ATOM 2082 C C . ASN A 1 263 ? -15.661 22.773 39.448 1.00 68.94 263 ASN A C 1
ATOM 2084 O O . ASN A 1 263 ? -15.939 22.435 40.595 1.00 68.94 263 ASN A O 1
ATOM 2088 N N . ASN A 1 264 ? -15.405 24.042 39.129 1.00 71.62 264 ASN A N 1
ATOM 2089 C CA . ASN A 1 264 ? -15.386 25.123 40.116 1.00 71.62 264 ASN A CA 1
ATOM 2090 C C . ASN A 1 264 ? -16.731 25.308 40.864 1.00 71.62 264 ASN A C 1
ATOM 2092 O O . ASN A 1 264 ? -16.736 25.263 42.099 1.00 71.62 264 ASN A O 1
ATOM 2096 N N . PRO A 1 265 ? -17.886 25.481 40.191 1.00 72.12 265 PRO A N 1
ATOM 2097 C CA . PRO A 1 265 ? -19.177 25.577 40.867 1.00 72.12 265 PRO A CA 1
ATOM 2098 C C . PRO A 1 265 ? -19.611 24.251 41.505 1.00 72.12 265 PRO A C 1
ATOM 2100 O O . PRO A 1 265 ? -20.225 24.281 42.570 1.00 72.12 265 PRO A O 1
ATOM 2103 N N . LEU A 1 266 ? -19.269 23.096 40.917 1.00 79.50 266 LEU A N 1
ATOM 2104 C CA . LEU A 1 266 ? -19.594 21.787 41.499 1.00 79.50 266 LEU A CA 1
ATOM 2105 C C . LEU A 1 266 ? -18.833 21.519 42.799 1.00 79.50 266 LEU A C 1
ATOM 2107 O O . LEU A 1 266 ? -19.435 21.047 43.759 1.00 79.50 266 LEU A O 1
ATOM 2111 N N . ALA A 1 267 ? -17.546 21.866 42.867 1.00 73.38 267 ALA A N 1
ATOM 2112 C CA . ALA A 1 267 ? -16.752 21.746 44.087 1.00 73.38 267 ALA A CA 1
ATOM 2113 C C . ALA A 1 267 ? -17.322 22.621 45.214 1.00 73.38 267 ALA A C 1
ATOM 2115 O O . ALA A 1 267 ? -17.415 22.178 46.357 1.00 73.38 267 ALA A O 1
ATOM 2116 N N . ASN A 1 268 ? -17.772 23.837 44.886 1.00 76.69 268 ASN A N 1
ATOM 2117 C CA . ASN A 1 268 ? -18.438 24.716 45.845 1.00 76.69 268 ASN A CA 1
ATOM 2118 C C . ASN A 1 268 ? -19.785 24.130 46.306 1.00 76.69 268 ASN A C 1
ATOM 2120 O O . ASN A 1 268 ? -20.036 24.030 47.504 1.00 76.69 268 ASN A O 1
ATOM 2124 N N . ALA A 1 269 ? -20.624 23.662 45.377 1.00 79.69 269 ALA A N 1
ATOM 2125 C CA . ALA A 1 269 ? -21.901 23.031 45.707 1.00 79.69 269 ALA A CA 1
ATOM 2126 C C . ALA A 1 269 ? -21.726 21.775 46.583 1.00 79.69 269 ALA A C 1
ATOM 2128 O O . ALA A 1 269 ? -22.479 21.583 47.538 1.00 79.69 269 ALA A O 1
ATOM 2129 N N . SER A 1 270 ? -20.704 20.962 46.298 1.00 81.00 270 SER A N 1
ATOM 2130 C CA . SER A 1 270 ? -20.344 19.786 47.095 1.00 81.00 270 SER A CA 1
ATOM 2131 C C . SER A 1 270 ? -19.901 20.177 48.507 1.00 81.00 270 SER A C 1
ATOM 2133 O O . SER A 1 270 ? -20.360 19.579 49.475 1.00 81.00 270 SER A O 1
ATOM 2135 N N . LEU A 1 271 ? -19.062 21.212 48.642 1.00 80.19 271 LEU A N 1
ATOM 2136 C CA . LEU A 1 271 ? -18.607 21.713 49.941 1.00 80.19 271 LEU A CA 1
ATOM 2137 C C . LEU A 1 271 ? -19.770 22.250 50.786 1.00 80.19 271 LEU A C 1
ATOM 2139 O O . LEU A 1 271 ? -19.862 21.936 51.969 1.00 80.19 271 LEU A O 1
ATOM 2143 N N . GLN A 1 272 ? -20.679 23.026 50.189 1.00 80.25 272 GLN A N 1
ATOM 2144 C CA . GLN A 1 272 ? -21.857 23.542 50.896 1.00 80.25 272 GLN A CA 1
ATOM 2145 C C . GLN A 1 272 ? -22.789 22.415 51.351 1.00 80.25 272 GLN A C 1
ATOM 2147 O O . GLN A 1 272 ? -23.342 22.485 52.449 1.00 80.25 272 GLN A O 1
ATOM 2152 N N . MET A 1 273 ? -22.940 21.361 50.541 1.00 82.19 273 MET A N 1
ATOM 2153 C CA . MET A 1 273 ? -23.701 20.178 50.944 1.00 82.19 273 MET A CA 1
ATOM 2154 C C . MET A 1 273 ? -23.067 19.454 52.127 1.00 82.19 273 MET A C 1
ATOM 2156 O O . MET A 1 273 ? -23.771 19.125 53.082 1.00 82.19 273 MET A O 1
ATOM 2160 N N . GLU A 1 274 ? -21.748 19.277 52.111 1.00 81.31 274 GLU A N 1
ATOM 2161 C CA . GLU A 1 274 ? -21.017 18.669 53.223 1.00 81.31 274 GLU A CA 1
ATOM 2162 C C . GLU A 1 274 ? -21.165 19.505 54.510 1.00 81.31 274 GLU A C 1
ATOM 2164 O O . GLU A 1 274 ? -21.491 18.975 55.574 1.00 81.31 274 GLU A O 1
ATOM 2169 N N . MET A 1 275 ? -21.037 20.836 54.415 1.00 82.00 275 MET A N 1
ATOM 2170 C CA . MET A 1 275 ? -21.226 21.748 55.553 1.00 82.00 275 MET A CA 1
ATOM 2171 C C . MET A 1 275 ? -22.656 21.713 56.112 1.00 82.00 275 MET A C 1
ATOM 2173 O O . MET A 1 275 ? -22.837 21.705 57.332 1.00 82.00 275 MET A O 1
ATOM 2177 N N . LEU A 1 276 ? -23.676 21.658 55.247 1.00 80.75 276 LEU A N 1
ATOM 2178 C CA . LEU A 1 276 ? -25.074 21.506 55.663 1.00 80.75 276 LEU A CA 1
ATOM 2179 C C . LEU A 1 276 ? -25.284 20.189 56.411 1.00 80.75 276 LEU A C 1
ATOM 2181 O O . LEU A 1 276 ? -25.934 20.166 57.452 1.00 80.75 276 LEU A O 1
ATOM 2185 N N . ARG A 1 277 ? -24.697 19.098 55.923 1.00 73.25 277 ARG A N 1
ATOM 2186 C CA . ARG A 1 277 ? -24.837 17.766 56.514 1.00 73.25 277 ARG A CA 1
ATOM 2187 C C . ARG A 1 277 ? -24.160 17.641 57.884 1.00 73.25 277 ARG A C 1
ATOM 2189 O O . ARG A 1 277 ? -24.636 16.899 58.744 1.00 73.25 277 ARG A O 1
ATOM 2196 N N . GLN A 1 278 ? -23.079 18.388 58.104 1.00 76.56 278 GLN A N 1
ATOM 2197 C CA . GLN A 1 278 ? -22.387 18.465 59.393 1.00 76.56 278 GLN A CA 1
ATOM 2198 C C . GLN A 1 278 ? -23.099 19.373 60.410 1.00 76.56 278 GLN A C 1
ATOM 2200 O O . GLN A 1 278 ? -22.798 19.319 61.604 1.00 76.56 278 GLN A O 1
ATOM 2205 N N . HIS A 1 279 ? -24.072 20.181 59.978 1.00 78.56 279 HIS A N 1
ATOM 2206 C CA . HIS A 1 279 ? -24.827 21.056 60.866 1.00 78.56 279 HIS A CA 1
ATOM 2207 C C . HIS A 1 279 ? -25.834 20.268 61.722 1.00 78.56 279 HIS A C 1
ATOM 2209 O O . HIS A 1 279 ? -26.658 19.510 61.214 1.00 78.56 279 HIS A O 1
ATOM 2215 N N . HIS A 1 280 ? -25.805 20.478 63.043 1.00 65.06 280 HIS A N 1
ATOM 2216 C CA . HIS A 1 280 ? -26.587 19.695 64.013 1.00 65.06 280 HIS A CA 1
ATOM 2217 C C . HIS A 1 280 ? -28.104 19.675 63.749 1.00 65.06 280 HIS A C 1
ATOM 2219 O O . HIS A 1 280 ? -28.738 18.654 63.985 1.00 65.06 280 HIS A O 1
ATOM 2225 N N . GLN A 1 281 ? -28.678 20.756 63.212 1.00 66.94 281 GLN A N 1
ATOM 2226 C CA . GLN A 1 281 ? -30.113 20.852 62.899 1.00 66.94 281 GLN A CA 1
ATOM 2227 C C . GLN A 1 281 ? -30.540 20.011 61.685 1.00 66.94 281 GLN A C 1
ATOM 2229 O O . GLN A 1 281 ? -31.727 19.758 61.499 1.00 66.94 281 GLN A O 1
ATOM 2234 N N . VAL A 1 282 ? -29.589 19.574 60.853 1.00 66.38 282 VAL A N 1
ATOM 2235 C CA . VAL A 1 282 ? -29.860 18.800 59.632 1.00 66.38 282 VAL A CA 1
ATOM 2236 C C . VAL A 1 282 ? -29.961 17.299 59.927 1.00 66.38 282 VAL A C 1
ATOM 2238 O O . VAL A 1 282 ? -30.615 16.573 59.181 1.00 66.38 282 VAL A O 1
ATOM 2241 N N . LYS A 1 283 ? -29.405 16.833 61.056 1.00 62.50 283 LYS A N 1
ATOM 2242 C CA . LYS A 1 283 ? -29.538 15.439 61.518 1.00 62.50 283 LYS A CA 1
ATOM 2243 C C . LYS A 1 283 ? -30.960 15.069 61.958 1.00 62.50 283 LYS A C 1
ATOM 2245 O O . LYS A 1 283 ? -31.322 13.906 61.827 1.00 62.50 283 LYS A O 1
ATOM 2250 N N . ASP A 1 284 ? -31.752 16.048 62.400 1.00 68.19 284 ASP A N 1
ATOM 2251 C CA . ASP A 1 284 ? -33.137 15.864 62.870 1.00 68.19 284 ASP A CA 1
ATOM 2252 C C . ASP A 1 284 ? -34.196 16.225 61.807 1.00 68.19 284 ASP A C 1
ATOM 2254 O O . ASP A 1 284 ? -35.387 16.344 62.105 1.00 68.19 284 ASP A O 1
ATOM 2258 N N . LEU A 1 285 ? -33.789 16.426 60.547 1.00 74.00 285 LEU A N 1
ATOM 2259 C CA . LEU A 1 285 ? -34.729 16.716 59.463 1.00 74.00 285 LEU A CA 1
ATOM 2260 C C . LEU A 1 285 ? -35.581 15.483 59.105 1.00 74.00 285 LEU A C 1
ATOM 2262 O O . LEU A 1 285 ? -35.080 14.356 59.115 1.00 74.00 285 LEU A O 1
ATOM 2266 N N . PRO A 1 286 ? -36.851 15.682 58.697 1.00 77.50 286 PRO A N 1
ATOM 2267 C CA . PRO A 1 286 ? -37.702 14.605 58.200 1.00 77.50 286 PRO A CA 1
ATOM 2268 C C . PRO A 1 286 ? -37.028 13.835 57.057 1.00 77.50 286 PRO A C 1
ATOM 2270 O O . PRO A 1 286 ? -36.491 14.463 56.141 1.00 77.50 286 PRO A O 1
ATOM 2273 N N . GLU A 1 287 ? -37.154 12.501 57.037 1.00 73.81 287 GLU A N 1
ATOM 2274 C CA . GLU A 1 287 ? -36.533 11.610 56.030 1.00 73.81 287 GLU A CA 1
ATOM 2275 C C . GLU A 1 287 ? -36.724 12.090 54.582 1.00 73.81 287 GLU A C 1
ATOM 2277 O O . GLU A 1 287 ? -35.841 11.955 53.736 1.00 73.81 287 GLU A O 1
ATOM 2282 N N . LYS A 1 288 ? -37.865 12.723 54.292 1.00 74.88 288 LYS A N 1
ATOM 2283 C CA . LYS A 1 288 ? -38.207 13.265 52.972 1.00 74.88 288 LYS A CA 1
ATOM 2284 C C . LYS A 1 288 ? -37.284 14.406 52.512 1.00 74.88 288 LYS A C 1
ATOM 2286 O O . LYS A 1 288 ? -37.079 14.564 51.311 1.00 74.88 288 LYS A O 1
ATOM 2291 N N . ILE A 1 289 ? -36.756 15.217 53.431 1.00 75.50 289 ILE A N 1
ATOM 2292 C CA . ILE A 1 289 ? -35.812 16.310 53.136 1.00 75.50 289 ILE A CA 1
ATOM 2293 C C . ILE A 1 289 ? -34.392 15.752 53.033 1.00 75.50 289 ILE A C 1
ATOM 2295 O O . ILE A 1 289 ? -33.678 16.070 52.083 1.00 75.50 289 ILE A O 1
ATOM 2299 N N . THR A 1 290 ? -34.023 14.836 53.925 1.00 72.94 290 THR A N 1
ATOM 2300 C CA . THR A 1 290 ? -32.737 14.122 53.900 1.00 72.94 290 THR A CA 1
ATOM 2301 C C . THR A 1 290 ? -32.559 13.323 52.601 1.00 72.94 290 THR A C 1
ATOM 2303 O O . THR A 1 290 ? -31.488 13.345 51.992 1.00 72.94 290 THR A O 1
ATOM 2306 N N . GLY A 1 291 ? -33.639 12.714 52.093 1.00 72.62 291 GLY A N 1
ATOM 2307 C CA . GLY A 1 291 ? -33.686 12.057 50.780 1.00 72.62 291 GLY A CA 1
ATOM 2308 C C . GLY A 1 291 ? -33.497 13.011 49.589 1.00 72.62 291 GLY A C 1
ATOM 2309 O O . GLY A 1 291 ? -32.923 12.643 48.564 1.00 72.62 291 GLY A O 1
ATOM 2310 N N . ARG A 1 292 ? -33.938 14.271 49.706 1.00 76.44 292 ARG A N 1
ATOM 2311 C CA . ARG A 1 292 ? -33.717 15.292 48.664 1.00 76.44 292 ARG A CA 1
ATOM 2312 C C . ARG A 1 292 ? -32.278 15.800 48.664 1.00 76.44 292 ARG A C 1
ATOM 2314 O O . ARG A 1 292 ? -31.707 15.943 47.588 1.00 76.44 292 ARG A O 1
ATOM 2321 N N . LEU A 1 293 ? -31.690 16.023 49.841 1.00 79.19 293 LEU A N 1
ATOM 2322 C CA . LEU A 1 293 ? -30.287 16.435 49.979 1.00 79.19 293 LEU A CA 1
ATOM 2323 C C . LEU A 1 293 ? -29.340 15.388 49.377 1.00 79.19 293 LEU A C 1
ATOM 2325 O O . LEU A 1 293 ? -28.514 15.723 48.535 1.00 79.19 293 LEU A O 1
ATOM 2329 N N . THR A 1 294 ? -29.556 14.109 49.695 1.00 75.75 294 THR A N 1
ATOM 2330 C CA . THR A 1 294 ? -28.804 12.990 49.095 1.00 75.75 294 THR A CA 1
ATOM 2331 C C . THR A 1 294 ? -29.008 12.867 47.582 1.00 75.75 294 THR A C 1
ATOM 2333 O O . THR A 1 294 ? -28.096 12.463 46.865 1.00 75.75 294 THR A O 1
ATOM 2336 N N . THR A 1 295 ? -30.181 13.234 47.056 1.00 73.62 295 THR A N 1
ATOM 2337 C CA . THR A 1 295 ? -30.412 13.270 45.600 1.00 73.62 295 THR A CA 1
ATOM 2338 C C . THR A 1 295 ? -29.617 14.393 44.923 1.00 73.62 295 THR A C 1
ATOM 2340 O O . THR A 1 295 ? -29.060 14.184 43.846 1.00 73.62 295 THR A O 1
ATOM 2343 N N . ILE A 1 296 ? -29.530 15.572 45.549 1.00 80.69 296 ILE A N 1
ATOM 2344 C CA . ILE A 1 296 ? -28.740 16.704 45.039 1.00 80.69 296 ILE A CA 1
ATOM 2345 C C . ILE A 1 296 ? -27.245 16.369 45.058 1.00 80.69 296 ILE A C 1
ATOM 2347 O O . ILE A 1 296 ? -26.566 16.590 44.060 1.00 80.69 296 ILE A O 1
ATOM 2351 N N . GLU A 1 297 ? -26.753 15.773 46.143 1.00 76.44 297 GLU A N 1
ATOM 2352 C CA . GLU A 1 297 ? -25.369 15.300 46.283 1.00 76.44 297 GLU A CA 1
ATOM 2353 C C . GLU A 1 297 ? -25.010 14.295 45.175 1.00 76.44 297 GLU A C 1
ATOM 2355 O O . GLU A 1 297 ? -24.077 14.523 44.406 1.00 76.44 297 GLU A O 1
ATOM 2360 N N . LYS A 1 298 ? -25.853 13.271 44.961 1.00 71.50 298 LYS A N 1
ATOM 2361 C CA . LYS A 1 298 ? -25.696 12.330 43.835 1.00 71.50 298 LYS A CA 1
ATOM 2362 C C . LYS A 1 298 ? -25.671 13.026 42.467 1.00 71.50 298 LYS A C 1
ATOM 2364 O O . LYS A 1 298 ? -24.982 12.564 41.559 1.00 71.50 298 LYS A O 1
ATOM 2369 N N . SER A 1 299 ? -26.426 14.112 42.288 1.00 69.38 299 SER A N 1
ATOM 2370 C CA . SER A 1 299 ? -26.445 14.880 41.035 1.00 69.38 299 SER A CA 1
ATOM 2371 C C . SER A 1 299 ? -25.175 15.715 40.829 1.00 69.38 299 SER A C 1
ATOM 2373 O O . SER A 1 299 ? -24.724 15.859 39.689 1.00 69.38 299 SER A O 1
ATOM 2375 N N . ILE A 1 300 ? -24.595 16.256 41.904 1.00 80.12 300 ILE A N 1
ATOM 2376 C CA . ILE A 1 300 ? -23.309 16.969 41.883 1.00 80.12 300 ILE A CA 1
ATOM 2377 C C . ILE A 1 300 ? -22.181 15.992 41.534 1.00 80.12 300 ILE A C 1
ATOM 2379 O O . ILE A 1 300 ? -21.429 16.252 40.592 1.00 80.12 300 ILE A O 1
ATOM 2383 N N . ASP A 1 301 ? -22.135 14.829 42.189 1.00 71.31 301 ASP A N 1
ATOM 2384 C CA . ASP A 1 301 ? -21.158 13.769 41.910 1.00 71.31 301 ASP A CA 1
ATOM 2385 C C . ASP A 1 301 ? -21.225 13.290 40.460 1.00 71.31 301 ASP A C 1
ATOM 2387 O O . ASP A 1 301 ? -20.206 13.182 39.776 1.00 71.31 301 ASP A O 1
ATOM 2391 N N . LYS A 1 302 ? -22.441 13.051 39.954 1.00 67.56 302 LYS A N 1
ATOM 2392 C CA . LYS A 1 302 ? -22.654 12.625 38.567 1.00 67.56 302 LYS A CA 1
ATOM 2393 C C . LYS A 1 302 ? -22.176 13.683 37.570 1.00 67.56 302 LYS A C 1
ATOM 2395 O O . LYS A 1 302 ? -21.582 13.340 36.552 1.00 67.56 302 LYS A O 1
ATOM 2400 N N . SER A 1 303 ? -22.396 14.963 37.865 1.00 71.06 303 SER A N 1
ATOM 2401 C CA . SER A 1 303 ? -21.957 16.069 37.003 1.00 71.06 303 SER A CA 1
ATOM 2402 C C . SER A 1 303 ? -20.432 16.234 37.013 1.00 71.06 303 SER A C 1
ATOM 2404 O O . SER A 1 303 ? -19.830 16.450 35.963 1.00 71.06 303 SER A O 1
ATOM 2406 N N . SER A 1 304 ? -19.803 16.059 38.178 1.00 71.56 304 SER A N 1
ATOM 2407 C CA . SER A 1 304 ? -18.344 16.091 38.344 1.00 71.56 304 SER A CA 1
ATOM 2408 C C . SER A 1 304 ? -17.680 14.938 37.586 1.00 71.56 304 SER A C 1
ATOM 2410 O O . SER A 1 304 ? -16.699 15.127 36.865 1.00 71.56 304 SER A O 1
ATOM 2412 N N . HIS A 1 305 ? -18.288 13.751 37.650 1.00 65.00 305 HIS A N 1
ATOM 2413 C CA . HIS A 1 305 ? -17.868 12.587 36.877 1.00 65.00 305 HIS A CA 1
ATOM 2414 C C . HIS A 1 305 ? -17.933 12.838 35.362 1.00 65.00 305 HIS A C 1
ATOM 2416 O O . HIS A 1 305 ? -16.962 12.575 34.659 1.00 65.00 305 HIS A O 1
ATOM 2422 N N . ILE A 1 306 ? -19.039 13.396 34.852 1.00 65.56 306 ILE A N 1
ATOM 2423 C CA . ILE A 1 306 ? -19.194 13.718 33.420 1.00 65.56 306 ILE A CA 1
ATOM 2424 C C . ILE A 1 306 ? -18.136 14.730 32.960 1.00 65.56 306 ILE A C 1
ATOM 2426 O O . ILE A 1 306 ? -17.552 14.568 31.889 1.00 65.56 306 ILE A O 1
ATOM 2430 N N . ALA A 1 307 ? -17.852 15.755 33.768 1.00 66.44 307 ALA A N 1
ATOM 2431 C CA . ALA A 1 307 ? -16.815 16.737 33.460 1.00 66.44 307 ALA A CA 1
ATOM 2432 C C . ALA A 1 307 ? -15.415 16.098 33.400 1.00 66.44 307 ALA A C 1
ATOM 2434 O O . ALA A 1 307 ? -14.624 16.420 32.510 1.00 66.44 307 ALA A O 1
ATOM 2435 N N . ARG A 1 308 ? -15.117 15.159 34.309 1.00 62.88 308 ARG A N 1
ATOM 2436 C CA . ARG A 1 308 ? -13.874 14.371 34.296 1.00 62.88 308 ARG A CA 1
ATOM 2437 C C . ARG A 1 308 ? -13.766 13.479 33.063 1.00 62.88 308 ARG A C 1
ATOM 2439 O O . ARG A 1 308 ? -12.733 13.509 32.405 1.00 62.88 308 ARG A O 1
ATOM 2446 N N . GLU A 1 309 ? -14.822 12.747 32.719 1.00 58.62 309 GLU A N 1
ATOM 2447 C CA . GLU A 1 309 ? -14.861 11.890 31.527 1.00 58.62 309 GLU A CA 1
ATOM 2448 C C . GLU A 1 309 ? -14.658 12.684 30.234 1.00 58.62 309 GLU A C 1
ATOM 2450 O O . GLU A 1 309 ? -13.876 12.273 29.382 1.00 58.62 309 GLU A O 1
ATOM 2455 N N . LEU A 1 310 ? -15.293 13.854 30.102 1.00 59.06 310 LEU A N 1
ATOM 2456 C CA . LEU A 1 310 ? -15.083 14.757 28.965 1.00 59.06 310 LEU A CA 1
ATOM 2457 C C . LEU A 1 310 ? -13.621 15.202 28.847 1.00 59.06 310 LEU A C 1
ATOM 2459 O O . LEU A 1 310 ? -13.077 15.252 27.746 1.00 59.06 310 LEU A O 1
ATOM 2463 N N . LEU A 1 311 ? -12.972 15.504 29.972 1.00 60.56 311 LEU A N 1
ATOM 2464 C CA . LEU A 1 311 ? -11.572 15.921 30.003 1.00 60.56 311 LEU A CA 1
ATOM 2465 C C . LEU A 1 311 ? -10.612 14.768 29.670 1.00 60.56 311 LEU A C 1
ATOM 2467 O O . LEU A 1 311 ? -9.608 14.985 28.992 1.00 60.56 311 LEU A O 1
ATOM 2471 N N . ILE A 1 312 ? -10.938 13.547 30.102 1.00 54.91 312 ILE A N 1
ATOM 2472 C CA . ILE A 1 312 ? -10.200 12.316 29.779 1.00 54.91 312 ILE A CA 1
ATOM 2473 C C . ILE A 1 312 ? -10.350 11.982 28.289 1.00 54.91 312 ILE A C 1
ATOM 2475 O O . ILE A 1 312 ? -9.344 11.839 27.598 1.00 54.91 312 ILE A O 1
ATOM 2479 N N . PHE A 1 313 ? -11.581 11.980 27.765 1.00 50.56 313 PHE A N 1
ATOM 2480 C CA . PHE A 1 313 ? -11.899 11.731 26.353 1.00 50.56 313 PHE A CA 1
ATOM 2481 C C . PHE A 1 313 ? -11.158 12.675 2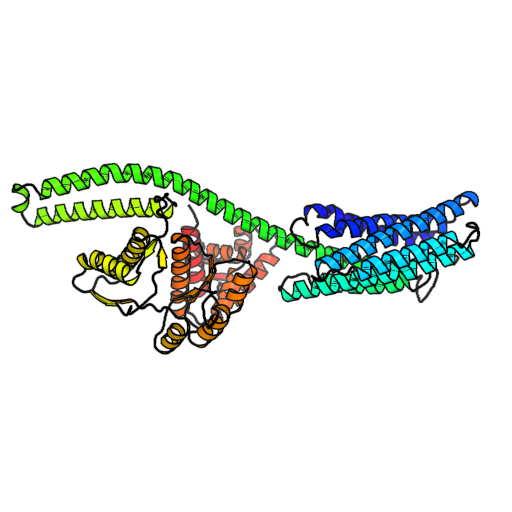5.400 1.00 50.56 313 PHE A C 1
ATOM 2483 O O . PHE A 1 313 ? -10.739 12.298 24.306 1.00 50.56 313 PHE A O 1
ATOM 2490 N N . ALA A 1 314 ? -10.973 13.918 25.827 1.00 49.19 314 ALA A N 1
ATOM 2491 C CA . ALA A 1 314 ? -10.326 14.950 25.043 1.00 49.19 314 ALA A CA 1
ATOM 2492 C C . ALA A 1 314 ? -8.783 14.960 25.212 1.00 49.19 314 ALA A C 1
ATOM 2494 O O . ALA A 1 314 ? -8.082 15.803 24.652 1.00 49.19 314 ALA A O 1
ATOM 2495 N N . GLY A 1 315 ? -8.217 14.001 25.953 1.00 49.16 315 GLY A N 1
ATOM 2496 C CA . GLY A 1 315 ? -6.771 13.849 26.117 1.00 49.16 315 GLY A CA 1
ATOM 2497 C C . GLY A 1 315 ? -6.144 14.850 27.088 1.00 49.16 315 GLY A C 1
ATOM 2498 O O . GLY A 1 315 ? -4.981 15.225 26.913 1.00 49.16 315 GLY A O 1
ATOM 2499 N N . GLY A 1 316 ? -6.896 15.300 28.098 1.00 44.88 316 GLY A N 1
ATOM 2500 C CA . GLY A 1 316 ? -6.381 16.147 29.168 1.00 44.88 316 GLY A CA 1
ATOM 2501 C C . GLY A 1 316 ? -5.143 15.521 29.810 1.00 44.88 316 GLY A C 1
ATOM 2502 O O . GLY A 1 316 ? -5.175 14.377 30.263 1.00 44.88 316 GLY A O 1
ATOM 2503 N N . LYS A 1 317 ? -4.034 16.272 29.828 1.00 40.62 317 LYS A N 1
ATOM 2504 C CA . LYS A 1 317 ? -2.783 15.877 30.484 1.00 40.62 317 LYS A CA 1
ATOM 2505 C C . LYS A 1 317 ? -3.053 15.592 31.961 1.00 40.62 317 LYS A C 1
ATOM 2507 O O . LYS A 1 317 ? -3.101 16.518 32.767 1.00 40.62 317 LYS A O 1
ATOM 2512 N N . THR A 1 318 ? -3.181 14.326 32.338 1.00 44.03 318 THR A N 1
ATOM 2513 C CA . THR A 1 318 ? -2.829 13.942 33.702 1.00 44.03 318 THR A CA 1
ATOM 2514 C C . THR A 1 318 ? -1.317 14.051 33.852 1.00 44.03 318 THR A C 1
ATOM 2516 O O . THR A 1 318 ? -0.613 13.718 32.896 1.00 44.03 318 THR A O 1
ATOM 2519 N N . PRO A 1 319 ? -0.813 14.552 34.994 1.00 42.88 319 PRO A N 1
ATOM 2520 C CA . PRO A 1 319 ? 0.620 14.654 35.225 1.00 42.88 319 PRO A CA 1
ATOM 2521 C C . PRO A 1 319 ? 1.263 13.297 34.945 1.00 42.88 319 PRO A C 1
ATOM 2523 O O . PRO A 1 319 ? 0.763 12.268 35.401 1.00 42.88 319 PRO A O 1
ATOM 2526 N N . GLU A 1 320 ? 2.312 13.313 34.123 1.00 44.34 320 GLU A N 1
ATOM 2527 C CA . GLU A 1 320 ? 3.161 12.162 33.837 1.00 44.34 320 GLU A CA 1
ATOM 2528 C C . GLU A 1 320 ? 3.777 11.708 35.163 1.00 44.34 320 GLU A C 1
ATOM 2530 O O . GLU A 1 320 ? 4.816 12.205 35.583 1.00 44.34 320 GLU A O 1
ATOM 2535 N N . THR A 1 321 ? 3.102 10.816 35.882 1.00 53.69 321 THR A N 1
ATOM 2536 C CA . THR A 1 321 ? 3.765 10.033 36.913 1.00 53.69 321 THR A CA 1
ATOM 2537 C C . THR A 1 321 ? 4.526 8.925 36.212 1.00 53.69 321 THR A C 1
ATOM 2539 O O . THR A 1 321 ? 3.972 8.203 35.378 1.00 53.69 321 THR A O 1
ATOM 2542 N N . GLU A 1 322 ? 5.815 8.837 36.526 1.00 54.59 322 GLU A N 1
ATOM 2543 C CA . GLU A 1 322 ? 6.681 7.771 36.042 1.00 54.59 322 GLU A CA 1
ATOM 2544 C C . GLU A 1 322 ? 6.039 6.409 36.358 1.00 54.59 322 GLU A C 1
ATOM 2546 O O . GLU A 1 322 ? 5.456 6.239 37.436 1.00 54.59 322 GLU A O 1
ATOM 2551 N N . PRO A 1 323 ? 6.072 5.450 35.418 1.00 60.00 323 PRO A N 1
ATOM 2552 C CA . PRO A 1 323 ? 5.543 4.120 35.664 1.00 60.00 323 PRO A CA 1
ATOM 2553 C C . PRO A 1 323 ? 6.328 3.467 36.808 1.00 60.00 323 PRO A C 1
ATOM 2555 O O . PRO A 1 323 ? 7.554 3.413 36.789 1.00 60.00 323 PRO A O 1
ATOM 2558 N N . VAL A 1 324 ? 5.605 2.986 37.819 1.00 77.50 324 VAL A N 1
ATOM 2559 C CA . VAL A 1 324 ? 6.170 2.289 38.981 1.00 77.50 324 VAL A CA 1
ATOM 2560 C C . VAL A 1 324 ? 5.759 0.823 38.903 1.00 77.50 324 VAL A C 1
ATOM 2562 O O . VAL A 1 324 ? 4.764 0.474 38.267 1.00 77.50 324 VAL A O 1
ATOM 2565 N N . GLN A 1 325 ? 6.517 -0.054 39.551 1.00 80.88 325 GLN A N 1
ATOM 2566 C CA . GLN A 1 325 ? 6.111 -1.442 39.752 1.00 80.88 325 GLN A CA 1
ATOM 2567 C C . GLN A 1 325 ? 4.826 -1.501 40.585 1.00 80.88 325 GLN A C 1
ATOM 2569 O O . GLN A 1 325 ? 4.803 -1.077 41.741 1.00 80.88 325 GLN A O 1
ATOM 2574 N N . VAL A 1 326 ? 3.755 -2.028 39.994 1.00 82.12 326 VAL A N 1
ATOM 2575 C CA . VAL A 1 326 ? 2.433 -2.116 40.616 1.00 82.12 326 VAL A CA 1
ATOM 2576 C C . VAL A 1 326 ? 1.886 -3.541 40.585 1.00 82.12 326 VAL A C 1
ATOM 2578 O O . VAL A 1 326 ? 2.016 -4.272 39.604 1.00 82.12 326 VAL A O 1
ATOM 2581 N N . SER A 1 327 ? 1.238 -3.934 41.684 1.00 85.19 327 SER A N 1
ATOM 2582 C CA . SER A 1 327 ? 0.521 -5.206 41.796 1.00 85.19 327 SER A CA 1
ATOM 2583 C C . SER A 1 327 ? -0.922 -5.031 41.328 1.00 85.19 327 SER A C 1
ATOM 2585 O O . SER A 1 327 ? -1.709 -4.331 41.970 1.00 85.19 327 SER A O 1
ATOM 2587 N N . LEU A 1 328 ? -1.281 -5.692 40.224 1.00 82.38 328 LEU A N 1
ATOM 2588 C CA . LEU A 1 328 ? -2.649 -5.681 39.695 1.00 82.38 328 LEU A CA 1
ATOM 2589 C C . LEU A 1 328 ? -3.661 -6.226 40.706 1.00 82.38 328 LEU A C 1
ATOM 2591 O O . LEU A 1 328 ? -4.733 -5.649 40.857 1.00 82.38 328 LEU A O 1
ATOM 2595 N N . SER A 1 329 ? -3.310 -7.281 41.445 1.00 83.25 329 SER A N 1
ATOM 2596 C CA . SER A 1 329 ? -4.187 -7.887 42.452 1.00 83.25 329 SER A CA 1
ATOM 2597 C C . SER A 1 329 ? -4.582 -6.888 43.542 1.00 83.25 329 SER A C 1
ATOM 2599 O O . SER A 1 329 ? -5.739 -6.845 43.955 1.00 83.25 329 SER A O 1
ATOM 2601 N N . ALA A 1 330 ? -3.630 -6.059 43.986 1.00 82.62 330 ALA A N 1
ATOM 2602 C CA . ALA A 1 330 ? -3.882 -5.023 44.983 1.00 82.62 330 ALA A CA 1
ATOM 2603 C C . ALA A 1 330 ? -4.781 -3.905 44.431 1.00 82.62 330 ALA A C 1
ATOM 2605 O O . ALA A 1 330 ? -5.721 -3.490 45.105 1.00 82.62 330 ALA A O 1
ATOM 2606 N N . ILE A 1 331 ? -4.533 -3.466 43.192 1.00 86.00 331 ILE A N 1
ATOM 2607 C CA . ILE A 1 331 ? -5.324 -2.422 42.521 1.00 86.00 331 ILE A CA 1
ATOM 2608 C C . ILE A 1 331 ? -6.768 -2.878 42.303 1.00 86.00 331 ILE A C 1
ATOM 2610 O O . ILE A 1 331 ? -7.701 -2.155 42.631 1.00 86.00 331 ILE A O 1
ATOM 2614 N N . ILE A 1 332 ? -6.958 -4.088 41.778 1.00 87.62 332 ILE A N 1
ATOM 2615 C CA . ILE A 1 332 ? -8.275 -4.682 41.516 1.00 87.62 332 ILE A CA 1
ATOM 2616 C C . ILE A 1 332 ? -9.079 -4.793 42.810 1.00 87.62 332 ILE A C 1
ATOM 2618 O O . ILE A 1 332 ? -10.260 -4.449 42.838 1.00 87.62 332 ILE A O 1
ATOM 2622 N N . LYS A 1 333 ? -8.432 -5.226 43.898 1.00 85.06 333 LYS A N 1
ATOM 2623 C CA . LYS A 1 333 ? -9.065 -5.305 45.214 1.00 85.06 333 LYS A CA 1
ATOM 2624 C C . LYS A 1 333 ? -9.502 -3.923 45.713 1.00 85.06 333 LYS A C 1
ATOM 2626 O O . LYS A 1 333 ? -10.657 -3.769 46.094 1.00 85.06 333 LYS A O 1
ATOM 2631 N N . SER A 1 334 ? -8.612 -2.932 45.655 1.00 83.19 334 SER A N 1
ATOM 2632 C CA . SER A 1 334 ? -8.896 -1.550 46.071 1.00 83.19 334 SER A CA 1
ATOM 2633 C C . SER A 1 334 ? -10.035 -0.921 45.255 1.00 83.19 334 SER A C 1
ATOM 2635 O O . SER A 1 334 ? -10.992 -0.375 45.806 1.00 83.19 334 SER A O 1
ATOM 2637 N N . ALA A 1 335 ? -10.005 -1.084 43.929 1.00 84.75 335 ALA A N 1
ATOM 2638 C CA . ALA A 1 335 ? -11.054 -0.605 43.033 1.00 84.75 335 ALA A CA 1
ATOM 2639 C C . ALA A 1 335 ? -12.413 -1.273 43.309 1.00 84.75 335 ALA A C 1
ATOM 2641 O O . ALA A 1 335 ? -13.447 -0.602 43.266 1.00 84.75 335 ALA A O 1
ATOM 2642 N N . TRP A 1 336 ? -12.431 -2.575 43.622 1.00 87.00 336 TRP A N 1
ATOM 2643 C CA . TRP A 1 336 ? -13.661 -3.267 44.011 1.00 87.00 336 TRP A CA 1
ATOM 2644 C C . TRP A 1 336 ? -14.197 -2.759 45.350 1.00 87.00 336 TRP A C 1
ATOM 2646 O O . TRP A 1 336 ? -15.388 -2.481 45.447 1.00 87.00 336 TRP A O 1
ATOM 2656 N N . GLU A 1 337 ? -13.345 -2.584 46.364 1.00 83.44 337 GLU A N 1
ATOM 2657 C CA . GLU A 1 337 ? -13.751 -2.050 47.674 1.00 83.44 337 GLU A CA 1
ATOM 2658 C C . GLU A 1 337 ? -14.422 -0.670 47.540 1.00 83.44 337 GLU A C 1
ATOM 2660 O O . GLU A 1 337 ? -15.440 -0.408 48.186 1.00 83.44 337 GLU A O 1
ATOM 2665 N N . MET A 1 338 ? -13.924 0.178 46.634 1.00 78.06 338 MET A N 1
ATOM 2666 C CA . MET A 1 338 ? -14.544 1.465 46.305 1.00 78.06 338 MET A CA 1
ATOM 2667 C C . MET A 1 338 ? -15.886 1.330 45.567 1.00 78.06 338 MET A C 1
ATOM 2669 O O . MET A 1 338 ? -16.825 2.076 45.854 1.00 78.06 338 MET A O 1
ATOM 2673 N N . ALA A 1 339 ? -16.006 0.386 44.629 1.00 78.38 339 ALA A N 1
ATOM 2674 C CA . ALA A 1 339 ? -17.244 0.152 43.881 1.00 78.38 339 ALA A CA 1
ATOM 2675 C C . ALA A 1 339 ? -18.343 -0.502 44.745 1.00 78.38 339 ALA A C 1
ATOM 2677 O O . ALA A 1 339 ? -19.523 -0.155 44.635 1.00 78.38 339 ALA A O 1
ATOM 2678 N N . ALA A 1 340 ? -17.956 -1.413 45.641 1.00 71.62 340 ALA A N 1
ATOM 2679 C CA . ALA A 1 340 ? -18.849 -2.232 46.456 1.00 71.62 340 ALA A CA 1
ATOM 2680 C C . ALA A 1 340 ? -19.702 -1.416 47.439 1.00 71.62 340 ALA A C 1
ATOM 2682 O O . ALA A 1 340 ? -20.797 -1.847 47.793 1.00 71.62 340 ALA A O 1
ATOM 2683 N N . TYR A 1 341 ? -19.278 -0.202 47.818 1.00 67.06 341 TYR A N 1
ATOM 2684 C CA . TYR A 1 341 ? -20.073 0.697 48.669 1.00 67.06 341 TYR A CA 1
ATOM 2685 C C . TYR A 1 341 ? -21.454 1.039 48.070 1.00 67.06 341 TYR A C 1
ATOM 2687 O O . TYR A 1 341 ? -22.381 1.403 48.793 1.00 67.06 341 TYR A O 1
ATOM 2695 N N . ARG A 1 342 ? -21.621 0.909 46.746 1.00 62.03 342 ARG A N 1
ATOM 2696 C CA . ARG A 1 342 ? -22.888 1.161 46.040 1.00 62.03 342 ARG A CA 1
ATOM 2697 C C . ARG A 1 342 ? -23.791 -0.067 45.881 1.00 62.03 342 ARG A C 1
ATOM 2699 O O . ARG A 1 342 ? -24.905 0.094 45.392 1.00 62.03 342 ARG A O 1
ATOM 2706 N N . SER A 1 343 ? -23.353 -1.262 46.276 1.00 57.91 343 SER A N 1
ATOM 2707 C CA . SER A 1 343 ? -24.039 -2.516 45.949 1.00 57.91 343 SER A CA 1
ATOM 2708 C C . SER A 1 343 ? -24.237 -3.399 47.184 1.00 57.91 343 SER A C 1
ATOM 2710 O O . SER A 1 343 ? -23.274 -3.817 47.821 1.00 57.91 343 SER A O 1
ATOM 2712 N N . SER A 1 344 ? -25.490 -3.746 47.482 1.00 60.50 344 SER A N 1
ATOM 2713 C CA . SER A 1 344 ? -25.846 -4.705 48.541 1.00 60.50 344 SER A CA 1
ATOM 2714 C C . SER A 1 344 ? -26.012 -6.145 48.028 1.00 60.50 344 SER A C 1
ATOM 2716 O O . SER A 1 344 ? -25.981 -7.070 48.832 1.00 60.50 344 SER A O 1
ATOM 2718 N N . ASN A 1 345 ? -26.193 -6.334 46.711 1.00 70.69 345 ASN A N 1
ATOM 2719 C CA . ASN A 1 345 ? -26.702 -7.578 46.109 1.00 70.69 345 ASN A CA 1
ATOM 2720 C C . ASN A 1 345 ? -25.775 -8.192 45.039 1.00 70.69 345 ASN A C 1
ATOM 2722 O O . ASN A 1 345 ? -26.201 -9.079 44.298 1.00 70.69 345 ASN A O 1
ATOM 2726 N N . HIS A 1 346 ? -24.521 -7.745 44.937 1.00 79.81 346 HIS A N 1
ATOM 2727 C CA . HIS A 1 346 ? -23.566 -8.266 43.956 1.00 79.81 346 HIS A CA 1
ATOM 2728 C C . HIS A 1 346 ? -22.460 -9.076 44.622 1.00 79.81 346 HIS A C 1
ATOM 2730 O O . HIS A 1 346 ? -21.899 -8.673 45.641 1.00 79.81 346 HIS A O 1
ATOM 2736 N N . GLN A 1 347 ? -22.135 -10.220 44.026 1.00 80.31 347 GLN A N 1
ATOM 2737 C CA . GLN A 1 347 ? -21.016 -11.058 44.446 1.00 80.31 347 GLN A CA 1
ATOM 2738 C C . GLN A 1 347 ? -19.802 -10.767 43.572 1.00 80.31 347 GLN A C 1
ATOM 2740 O O . GLN A 1 347 ? -19.927 -10.667 42.354 1.00 80.31 347 GLN A O 1
ATOM 2745 N N . PHE A 1 348 ? -18.627 -10.665 44.186 1.00 83.31 348 PHE A N 1
ATOM 2746 C CA . PHE A 1 348 ? -17.364 -10.537 43.469 1.00 83.31 348 PHE A CA 1
ATOM 2747 C C . PHE A 1 348 ? -16.483 -11.742 43.742 1.00 83.31 348 PHE A C 1
ATOM 2749 O O . PHE A 1 348 ? -16.204 -12.062 44.901 1.00 83.31 348 PHE A O 1
ATOM 2756 N N . ILE A 1 349 ? -16.054 -12.399 42.670 1.00 83.44 349 ILE A N 1
ATOM 2757 C CA . ILE A 1 349 ? -15.191 -13.570 42.726 1.00 83.44 349 ILE A CA 1
ATOM 2758 C C . ILE A 1 349 ? -13.868 -13.219 42.049 1.00 83.44 349 ILE A C 1
ATOM 2760 O O . ILE A 1 349 ? -13.817 -12.867 40.871 1.00 83.44 349 ILE A O 1
ATOM 2764 N N . ASN A 1 350 ? -12.786 -13.278 42.824 1.00 82.38 350 ASN A N 1
ATOM 2765 C CA . ASN A 1 350 ? -11.443 -12.958 42.360 1.00 82.38 350 ASN A CA 1
ATOM 2766 C C . ASN A 1 350 ? -10.594 -14.231 42.277 1.00 82.38 350 ASN A C 1
ATOM 2768 O O . ASN A 1 350 ? -10.185 -14.772 43.304 1.00 82.38 350 ASN A O 1
ATOM 2772 N N . HIS A 1 351 ? -10.303 -14.670 41.055 1.00 80.31 351 HIS A N 1
ATOM 2773 C CA . HIS A 1 351 ? -9.465 -15.834 40.753 1.00 80.31 351 HIS A CA 1
ATOM 2774 C C . HIS A 1 351 ? -7.985 -15.479 40.561 1.00 80.31 351 HIS A C 1
ATOM 2776 O O . HIS A 1 351 ? -7.185 -16.332 40.185 1.00 80.31 351 HIS A O 1
ATOM 2782 N N . ILE A 1 352 ? -7.587 -14.231 40.818 1.00 76.19 352 ILE A N 1
ATOM 2783 C CA . ILE A 1 352 ? -6.201 -13.792 40.668 1.00 76.19 352 ILE A CA 1
ATOM 2784 C C . ILE A 1 352 ? -5.367 -14.282 41.858 1.00 76.19 352 ILE A C 1
ATOM 2786 O O . ILE A 1 352 ? -5.375 -13.684 42.934 1.00 76.19 352 ILE A O 1
ATOM 2790 N N . THR A 1 353 ? -4.615 -15.362 41.654 1.00 65.06 353 THR A N 1
ATOM 2791 C CA . THR A 1 353 ? -3.756 -15.983 42.676 1.00 65.06 353 THR A CA 1
ATOM 2792 C C . THR A 1 353 ? -2.317 -15.467 42.651 1.00 65.06 353 THR A C 1
ATOM 2794 O O . THR A 1 353 ? -1.779 -15.142 43.708 1.00 65.06 353 THR A O 1
ATOM 2797 N N . SER A 1 354 ? -1.680 -15.346 41.481 1.00 66.44 354 SER A N 1
ATOM 2798 C CA . SER A 1 354 ? -0.329 -14.777 41.358 1.00 66.44 354 SER A CA 1
ATOM 2799 C C . SER A 1 354 ? -0.057 -14.275 39.940 1.00 66.44 354 SER A C 1
ATOM 2801 O O . SER A 1 354 ? 0.049 -15.063 39.006 1.00 66.44 354 SER A O 1
ATOM 2803 N N . ILE A 1 355 ? 0.050 -12.956 39.774 1.00 73.75 355 ILE A N 1
ATOM 2804 C CA . ILE A 1 355 ? 0.420 -12.312 38.506 1.00 73.75 355 ILE A CA 1
ATOM 2805 C C . ILE A 1 355 ? 1.648 -11.439 38.791 1.00 73.75 355 ILE A C 1
ATOM 2807 O O . ILE A 1 355 ? 1.650 -10.736 39.810 1.00 73.75 355 ILE A O 1
ATOM 2811 N N . PRO A 1 356 ? 2.694 -11.472 37.944 1.00 72.75 356 PRO A N 1
ATOM 2812 C CA . PRO A 1 356 ? 3.865 -10.620 38.118 1.00 72.75 356 PRO A CA 1
ATOM 2813 C C . PRO A 1 356 ? 3.488 -9.133 38.153 1.00 72.75 356 PRO A C 1
ATOM 2815 O O . PRO A 1 356 ? 2.532 -8.697 37.508 1.00 72.75 356 PRO A O 1
ATOM 2818 N N . ALA A 1 357 ? 4.248 -8.354 38.927 1.00 79.00 357 ALA A N 1
ATOM 2819 C CA . ALA A 1 357 ? 4.087 -6.906 38.969 1.00 79.00 357 ALA A CA 1
ATOM 2820 C C . ALA A 1 357 ? 4.341 -6.307 37.578 1.00 79.00 357 ALA A C 1
ATOM 2822 O O . ALA A 1 357 ? 5.224 -6.759 36.845 1.00 79.00 357 ALA A O 1
ATOM 2823 N N . ILE A 1 358 ? 3.542 -5.304 37.220 1.00 80.88 358 ILE A N 1
ATOM 2824 C CA . ILE A 1 358 ? 3.654 -4.607 35.938 1.00 80.88 358 ILE A CA 1
ATOM 2825 C C . ILE A 1 358 ? 4.173 -3.191 36.164 1.00 80.88 358 ILE A C 1
ATOM 2827 O O . ILE A 1 358 ? 3.943 -2.595 37.213 1.00 80.88 358 ILE A O 1
ATOM 2831 N N . GLU A 1 359 ? 4.846 -2.632 35.165 1.00 79.12 359 GLU A N 1
ATOM 2832 C CA . GLU A 1 359 ? 5.196 -1.213 35.159 1.00 79.12 359 GLU A CA 1
ATOM 2833 C C . GLU A 1 359 ? 3.964 -0.398 34.757 1.00 79.12 359 GLU A C 1
ATOM 2835 O O . GLU A 1 359 ? 3.417 -0.566 33.665 1.00 79.12 359 GLU A O 1
ATOM 2840 N N . GLY A 1 360 ? 3.489 0.470 35.647 1.00 77.25 360 GLY A N 1
ATOM 2841 C CA . GLY A 1 360 ? 2.265 1.217 35.400 1.00 77.25 360 GLY A CA 1
ATOM 2842 C C . GLY A 1 360 ? 2.010 2.338 36.395 1.00 77.25 360 GLY A C 1
ATOM 2843 O O . GLY A 1 360 ? 2.671 2.486 37.419 1.00 77.25 360 GLY A O 1
ATOM 2844 N N . ASN A 1 361 ? 1.014 3.156 36.076 1.00 78.62 361 ASN A N 1
ATOM 2845 C CA . ASN A 1 361 ? 0.546 4.217 36.953 1.00 78.62 361 ASN A CA 1
ATOM 2846 C C . ASN A 1 361 ? -0.591 3.673 37.825 1.00 78.62 361 ASN A C 1
ATOM 2848 O O . ASN A 1 361 ? -1.679 3.394 37.318 1.00 78.62 361 ASN A O 1
ATOM 2852 N N . HIS A 1 362 ? -0.327 3.533 39.126 1.00 77.38 362 HIS A N 1
ATOM 2853 C CA . HIS A 1 362 ? -1.270 2.988 40.104 1.00 77.38 362 HIS A CA 1
ATOM 2854 C C . HIS A 1 362 ? -2.648 3.662 40.033 1.00 77.38 362 HIS A C 1
ATOM 2856 O O . HIS A 1 362 ? -3.649 2.978 39.850 1.00 77.38 362 HIS A O 1
ATOM 2862 N N . ILE A 1 363 ? -2.677 4.999 40.070 1.00 68.00 363 ILE A N 1
ATOM 2863 C CA . ILE A 1 363 ? -3.910 5.801 40.079 1.00 68.00 363 ILE A CA 1
ATOM 2864 C C . ILE A 1 363 ? -4.722 5.554 38.803 1.00 68.00 363 ILE A C 1
ATOM 2866 O O . ILE A 1 363 ? -5.941 5.425 38.847 1.00 68.00 363 ILE A O 1
ATOM 2870 N N . LYS A 1 364 ? -4.051 5.464 37.649 1.00 68.75 364 LYS A N 1
ATOM 2871 C CA . LYS A 1 364 ? -4.723 5.260 36.358 1.00 68.75 364 LYS A CA 1
ATOM 2872 C C . LYS A 1 364 ? -5.276 3.858 36.173 1.00 68.75 364 LYS A C 1
ATOM 2874 O O . LYS A 1 364 ? -6.332 3.697 35.568 1.00 68.75 364 LYS A O 1
ATOM 2879 N N . LEU A 1 365 ? -4.570 2.854 36.674 1.00 79.56 365 LEU A N 1
ATOM 2880 C CA . LEU A 1 365 ? -5.056 1.480 36.651 1.00 79.56 365 LEU A CA 1
ATOM 2881 C C . LEU A 1 365 ? -6.230 1.303 37.618 1.00 79.56 365 LEU A C 1
ATOM 2883 O O . LEU A 1 365 ? -7.210 0.657 37.265 1.00 79.56 365 LEU A O 1
ATOM 2887 N N . GLU A 1 366 ? -6.170 1.924 38.793 1.00 78.69 366 GLU A N 1
ATOM 2888 C CA . GLU A 1 366 ? -7.270 1.930 39.757 1.00 78.69 366 GLU A CA 1
ATOM 2889 C C . GLU A 1 366 ? -8.521 2.617 39.192 1.00 78.69 366 GLU A C 1
ATOM 2891 O O . GLU A 1 366 ? -9.611 2.053 39.262 1.00 78.69 366 GLU A O 1
ATOM 2896 N N . GLU A 1 367 ? -8.355 3.766 38.525 1.00 68.12 367 GLU A N 1
ATOM 2897 C CA . GLU A 1 367 ? -9.423 4.465 37.794 1.00 68.12 367 GLU A CA 1
ATOM 2898 C C . GLU A 1 367 ? -10.037 3.584 36.686 1.00 68.12 367 GLU A C 1
ATOM 2900 O O . GLU A 1 367 ? -11.260 3.518 36.549 1.00 68.12 367 GLU A O 1
ATOM 2905 N N . LEU A 1 368 ? -9.210 2.853 35.927 1.00 79.25 368 LEU A N 1
ATOM 2906 C CA . LEU A 1 368 ? -9.672 1.920 34.894 1.00 79.25 368 LEU A CA 1
ATOM 2907 C C . LEU A 1 368 ? -10.542 0.799 35.475 1.00 79.25 368 LEU A C 1
ATOM 2909 O O . LEU A 1 368 ? -11.644 0.563 34.975 1.00 79.25 368 LEU A O 1
ATOM 2913 N N . PHE A 1 369 ? -10.073 0.111 36.519 1.00 82.38 369 PHE A N 1
ATOM 2914 C CA . PHE A 1 369 ? -10.830 -0.991 37.118 1.00 82.38 369 PHE A CA 1
ATOM 2915 C C . PHE A 1 369 ? -12.098 -0.497 37.815 1.00 82.38 369 PHE A C 1
ATOM 2917 O O . PHE A 1 369 ? -13.148 -1.117 37.657 1.00 82.38 369 PHE A O 1
ATOM 2924 N N . LEU A 1 370 ? -12.042 0.653 38.493 1.00 77.38 370 LEU A N 1
ATOM 2925 C CA . LEU A 1 370 ? -13.217 1.276 39.098 1.00 77.38 370 LEU A CA 1
ATOM 2926 C C . LEU A 1 370 ? -14.297 1.563 38.046 1.00 77.38 370 LEU A C 1
ATOM 2928 O O . LEU A 1 370 ? -15.458 1.210 38.246 1.00 77.38 370 LEU A O 1
ATOM 2932 N N . ASN A 1 371 ? -13.920 2.130 36.896 1.00 73.38 371 ASN A N 1
ATOM 2933 C CA . ASN A 1 371 ? -14.854 2.397 35.802 1.00 73.38 371 ASN A CA 1
ATOM 2934 C C . ASN A 1 371 ? -15.461 1.116 35.222 1.00 73.38 371 ASN A C 1
ATOM 2936 O O . ASN A 1 371 ? -16.652 1.082 34.914 1.00 73.38 371 ASN A O 1
ATOM 2940 N N . LEU A 1 372 ? -14.674 0.048 35.071 1.00 77.88 372 LEU A N 1
ATOM 2941 C CA . LEU A 1 372 ? -15.196 -1.243 34.619 1.00 77.88 372 LEU A CA 1
ATOM 2942 C C . LEU A 1 372 ? -16.207 -1.821 35.617 1.00 77.88 372 LEU A C 1
ATOM 2944 O O . LEU A 1 372 ? -17.278 -2.261 35.203 1.00 77.88 372 LEU A O 1
ATOM 2948 N N . PHE A 1 373 ? -15.906 -1.768 36.916 1.00 81.38 373 PHE A N 1
ATOM 2949 C CA . PHE A 1 373 ? -16.797 -2.274 37.959 1.00 81.38 373 PHE A CA 1
ATOM 2950 C C . PHE A 1 373 ? -18.086 -1.469 38.062 1.00 81.38 373 PHE A C 1
ATOM 2952 O O . PHE A 1 373 ? -19.159 -2.063 38.082 1.00 81.38 373 PHE A O 1
ATOM 2959 N N . LEU A 1 374 ? -18.016 -0.137 38.049 1.00 72.19 374 LEU A N 1
ATOM 2960 C CA . LEU A 1 374 ? -19.210 0.710 38.064 1.00 72.19 374 LEU A CA 1
ATOM 2961 C C . LEU A 1 374 ? -20.095 0.467 36.833 1.00 72.19 374 LEU A C 1
ATOM 2963 O O . LEU A 1 374 ? -21.300 0.298 36.986 1.00 72.19 374 LEU A O 1
ATOM 2967 N N . ASN A 1 375 ? -19.505 0.342 35.638 1.00 70.69 375 ASN A N 1
ATOM 2968 C CA . ASN A 1 375 ? -20.253 0.002 34.423 1.00 70.69 375 ASN A CA 1
ATOM 2969 C C . ASN A 1 375 ? -20.921 -1.380 34.512 1.00 70.69 375 ASN A C 1
ATOM 2971 O O . ASN A 1 375 ? -22.041 -1.556 34.033 1.00 70.69 375 ASN A O 1
ATOM 2975 N N . ALA A 1 376 ? -20.247 -2.365 35.112 1.00 74.31 376 ALA A N 1
ATOM 2976 C CA . ALA A 1 376 ? -20.805 -3.699 35.308 1.00 74.31 376 ALA A CA 1
ATOM 2977 C C . ALA A 1 376 ? -21.953 -3.700 36.333 1.00 74.31 376 ALA A C 1
ATOM 2979 O O . ALA A 1 376 ? -22.974 -4.346 36.104 1.00 74.31 376 ALA A O 1
ATOM 2980 N N . LEU A 1 377 ? -21.818 -2.946 37.428 1.00 72.62 377 LEU A N 1
ATOM 2981 C CA . LEU A 1 377 ? -22.875 -2.771 38.428 1.00 72.62 377 LEU A CA 1
ATOM 2982 C C . LEU A 1 377 ? -24.101 -2.065 37.833 1.00 72.62 377 LEU A C 1
ATOM 2984 O O . LEU A 1 377 ? -25.220 -2.539 38.019 1.00 72.62 377 LEU A O 1
ATOM 2988 N N . ASP A 1 378 ? -23.896 -0.991 37.065 1.00 65.81 378 ASP A N 1
ATOM 2989 C CA . ASP A 1 378 ? -24.969 -0.265 36.373 1.00 65.81 378 ASP A CA 1
ATOM 2990 C C . ASP A 1 378 ? -25.701 -1.154 35.351 1.00 65.81 378 ASP A C 1
ATOM 2992 O O . ASP A 1 378 ? -26.907 -1.007 35.142 1.00 65.81 378 ASP A O 1
ATOM 2996 N N . ALA A 1 379 ? -24.991 -2.102 34.730 1.00 66.12 379 ALA A N 1
ATOM 2997 C CA . ALA A 1 379 ? -25.571 -3.083 33.816 1.00 66.12 379 ALA A CA 1
ATOM 2998 C C . ALA A 1 379 ? -26.354 -4.205 34.529 1.00 66.12 379 ALA A C 1
ATOM 3000 O O . ALA A 1 379 ? -27.156 -4.879 33.883 1.00 66.12 379 ALA A O 1
ATOM 3001 N N . MET A 1 380 ? -26.151 -4.397 35.838 1.00 75.75 380 MET A N 1
ATOM 3002 C CA . MET A 1 380 ? -26.788 -5.441 36.654 1.00 75.75 380 MET A CA 1
ATOM 3003 C C . MET A 1 380 ? -27.573 -4.845 37.840 1.00 75.75 380 MET A C 1
ATOM 3005 O O . MET A 1 380 ? -27.279 -5.160 38.991 1.00 75.75 380 MET A O 1
ATOM 3009 N N . PRO A 1 381 ? -28.587 -3.992 37.622 1.00 66.19 381 PRO A N 1
ATOM 3010 C CA . PRO A 1 381 ? -29.240 -3.245 38.702 1.00 66.19 381 PRO A CA 1
ATOM 3011 C C . PRO A 1 381 ? -29.964 -4.118 39.744 1.00 66.19 381 PRO A C 1
ATOM 3013 O O . PRO A 1 381 ? -30.141 -3.676 40.877 1.00 66.19 381 PRO A O 1
ATOM 3016 N N . GLU A 1 382 ? -30.358 -5.350 39.399 1.00 73.25 382 GLU A N 1
ATOM 3017 C CA . GLU A 1 382 ? -31.042 -6.280 40.318 1.00 73.25 382 GLU A CA 1
ATOM 3018 C C . GLU A 1 382 ? -30.092 -7.205 41.106 1.00 73.25 382 GLU A C 1
ATOM 3020 O O . GLU A 1 382 ? -30.544 -7.989 41.940 1.00 73.25 382 GLU A O 1
ATOM 3025 N N . GLY A 1 383 ? -28.778 -7.090 40.892 1.00 76.50 383 GLY A N 1
ATOM 3026 C CA . GLY A 1 383 ? -27.767 -7.990 41.454 1.00 76.50 383 GLY A CA 1
ATOM 3027 C C . GLY A 1 383 ? -27.141 -8.900 40.395 1.00 76.50 383 GLY A C 1
ATOM 3028 O O . GLY A 1 383 ? -27.598 -8.966 39.255 1.00 76.50 383 GLY A O 1
ATOM 3029 N N . GLY A 1 384 ? -26.060 -9.587 40.762 1.00 80.69 384 GLY A N 1
ATOM 3030 C CA . GLY A 1 384 ? -25.308 -10.450 39.848 1.00 80.69 384 GLY A CA 1
ATOM 3031 C C . GLY A 1 384 ? -23.935 -10.836 40.390 1.00 80.69 384 GLY A C 1
ATOM 3032 O O . GLY A 1 384 ? -23.534 -10.394 41.470 1.00 80.69 384 GLY A O 1
ATOM 3033 N N . THR A 1 385 ? -23.211 -11.654 39.633 1.00 83.44 385 THR A N 1
ATOM 3034 C CA . THR A 1 385 ? -21.860 -12.099 39.989 1.00 83.44 385 THR A CA 1
ATOM 3035 C C . THR A 1 385 ? -20.863 -11.503 39.008 1.00 83.44 385 THR A C 1
ATOM 3037 O O . THR A 1 385 ? -21.009 -11.654 37.798 1.00 83.44 385 THR A O 1
ATOM 3040 N N . LEU A 1 386 ? -19.862 -10.805 39.537 1.00 81.88 386 LEU A N 1
ATOM 3041 C CA . LEU A 1 386 ? -18.739 -10.271 38.785 1.00 81.88 386 LEU A CA 1
ATOM 3042 C C . LEU A 1 386 ? -17.510 -11.137 39.063 1.00 81.88 386 LEU A C 1
ATOM 3044 O O . LEU A 1 386 ? -17.087 -11.265 40.211 1.00 81.88 386 LEU A O 1
ATOM 3048 N N . GLU A 1 387 ? -16.934 -11.707 38.013 1.00 86.50 387 GLU A N 1
ATOM 3049 C CA . GLU A 1 387 ? -15.792 -12.611 38.113 1.00 86.50 387 GLU A CA 1
ATOM 3050 C C . GLU A 1 387 ? -14.577 -12.030 37.387 1.00 86.50 387 GLU A C 1
ATOM 3052 O O . GLU A 1 387 ? -14.703 -11.452 36.304 1.00 86.50 387 GLU A O 1
ATOM 3057 N N . ILE A 1 388 ? -13.395 -12.149 37.997 1.00 82.56 388 ILE A N 1
ATOM 3058 C CA . ILE A 1 388 ? -12.132 -11.719 37.393 1.00 82.56 388 ILE A CA 1
ATOM 3059 C C . ILE A 1 388 ? -11.048 -12.786 37.554 1.00 82.56 388 ILE A C 1
ATOM 3061 O O . ILE A 1 388 ? -10.831 -13.317 38.643 1.00 82.56 388 ILE A O 1
ATOM 3065 N N . SER A 1 389 ? -10.330 -13.061 36.467 1.00 81.50 389 SER A N 1
ATOM 3066 C CA . SER A 1 389 ? -9.224 -14.021 36.397 1.00 81.50 389 SER A CA 1
ATOM 3067 C C . SER A 1 389 ? -8.019 -13.405 35.685 1.00 81.50 389 SER A C 1
ATOM 3069 O O . SER A 1 389 ? -8.190 -12.599 34.769 1.00 81.50 389 SER A O 1
ATOM 3071 N N . GLY A 1 390 ? -6.800 -13.807 36.045 1.00 76.62 390 GLY A N 1
ATOM 3072 C CA . GLY A 1 390 ? -5.590 -13.348 35.362 1.00 76.62 390 GLY A CA 1
ATOM 3073 C C . GLY A 1 390 ? -4.413 -14.302 35.548 1.00 76.62 390 GLY A C 1
ATOM 3074 O O . GLY A 1 390 ? -4.252 -14.877 36.621 1.00 76.62 390 GLY A O 1
ATOM 3075 N N . HIS A 1 391 ? -3.605 -14.447 34.494 1.00 71.25 391 HIS A N 1
ATOM 3076 C CA . HIS A 1 391 ? -2.538 -15.448 34.375 1.00 71.25 391 HIS A CA 1
ATOM 3077 C C . HIS A 1 391 ? -1.247 -14.806 33.856 1.00 71.25 391 HIS A C 1
ATOM 3079 O O . HIS A 1 391 ? -1.297 -13.852 33.078 1.00 71.25 391 HIS A O 1
ATOM 3085 N N . GLY A 1 392 ? -0.097 -15.327 34.292 1.00 62.69 392 GLY A N 1
ATOM 3086 C CA . GLY A 1 392 ? 1.228 -14.852 33.874 1.00 62.69 392 GLY A CA 1
ATOM 3087 C C . GLY A 1 392 ? 1.793 -15.537 32.623 1.00 62.69 392 GLY A C 1
ATOM 3088 O O . GLY A 1 392 ? 2.713 -14.993 32.015 1.00 62.69 392 GLY A O 1
ATOM 3089 N N . GLU A 1 393 ? 1.254 -16.698 32.227 1.00 62.06 393 GLU A N 1
ATOM 3090 C CA . GLU A 1 393 ? 1.767 -17.526 31.125 1.00 62.06 393 GLU A CA 1
ATOM 3091 C C . GLU A 1 393 ? 0.669 -17.906 30.112 1.00 62.06 393 GLU A C 1
ATOM 3093 O O . GLU A 1 393 ? -0.484 -18.162 30.463 1.00 62.06 393 GLU A O 1
ATOM 3098 N N . ALA A 1 394 ? 1.029 -17.947 28.823 1.00 57.06 394 ALA A N 1
ATOM 3099 C CA . ALA A 1 394 ? 0.084 -18.125 27.716 1.00 57.06 394 ALA A CA 1
ATOM 3100 C C . ALA A 1 394 ? -0.525 -19.538 27.633 1.00 57.06 394 ALA A C 1
ATOM 3102 O O . ALA A 1 394 ? -1.682 -19.690 27.238 1.00 57.06 394 ALA A O 1
ATOM 3103 N N . ASP A 1 395 ? 0.227 -20.574 28.014 1.00 63.19 395 ASP A N 1
ATOM 3104 C CA . ASP A 1 395 ? -0.220 -21.969 27.912 1.00 63.19 395 ASP A CA 1
ATOM 3105 C C . ASP A 1 395 ? -1.332 -22.301 28.930 1.00 63.19 395 ASP A C 1
ATOM 3107 O O . ASP A 1 395 ? -2.209 -23.126 28.654 1.00 63.19 395 ASP A O 1
ATOM 3111 N N . GLU A 1 396 ? -1.359 -21.611 30.075 1.00 65.44 396 GLU A N 1
ATOM 3112 C CA . GLU A 1 396 ? -2.439 -21.708 31.066 1.00 65.44 396 GLU A CA 1
ATOM 3113 C C . GLU A 1 396 ? -3.725 -21.042 30.555 1.00 65.44 396 GLU A C 1
ATOM 3115 O O . GLU A 1 396 ? -4.796 -21.653 30.593 1.00 65.44 396 GLU A O 1
ATOM 3120 N N . ALA A 1 397 ? -3.610 -19.852 29.952 1.00 63.59 397 ALA A N 1
ATOM 3121 C CA . ALA A 1 397 ? -4.736 -19.152 29.329 1.00 63.59 397 ALA A CA 1
ATOM 3122 C C . ALA A 1 397 ? -5.364 -19.959 28.171 1.00 63.59 397 ALA A C 1
ATOM 3124 O O . ALA A 1 397 ? -6.587 -20.004 28.020 1.00 63.59 397 ALA A O 1
ATOM 3125 N N . LEU A 1 398 ? -4.542 -20.662 27.380 1.00 65.69 398 LEU A N 1
ATOM 3126 C CA . LEU A 1 398 ? -5.004 -21.566 26.317 1.00 65.69 398 LEU A CA 1
ATOM 3127 C C . LEU A 1 398 ? -5.712 -22.825 26.846 1.00 65.69 398 LEU A C 1
ATOM 3129 O O . LEU A 1 398 ? -6.550 -23.395 26.146 1.00 65.69 398 LEU A O 1
ATOM 3133 N N . ASN A 1 399 ? -5.401 -23.286 28.061 1.00 69.62 399 ASN A N 1
ATOM 3134 C CA . ASN A 1 399 ? -6.112 -24.409 28.676 1.00 69.62 399 ASN A CA 1
ATOM 3135 C C . ASN A 1 399 ? -7.460 -23.990 29.272 1.00 69.62 399 ASN A C 1
ATOM 3137 O O . ASN A 1 399 ? -8.412 -24.765 29.174 1.00 69.62 399 ASN A O 1
ATOM 3141 N N . GLN A 1 400 ? -7.576 -22.772 29.806 1.00 68.25 400 GLN A N 1
ATOM 3142 C CA . GLN A 1 400 ? -8.850 -22.254 30.311 1.00 68.25 400 GLN A CA 1
ATOM 3143 C C . GLN A 1 400 ? -9.849 -21.943 29.189 1.00 68.25 400 GLN A C 1
ATOM 3145 O O . GLN A 1 400 ? -11.038 -22.211 29.340 1.00 68.25 400 GLN A O 1
ATOM 3150 N N . LEU A 1 401 ? -9.368 -21.544 28.006 1.00 67.75 401 LEU A N 1
ATOM 3151 C CA . LEU A 1 401 ? -10.179 -21.445 26.780 1.00 67.75 401 LEU A CA 1
ATOM 3152 C C . LEU A 1 401 ? -10.896 -22.751 26.383 1.00 67.75 401 LEU A C 1
ATOM 3154 O O . LEU A 1 401 ? -11.823 -22.718 25.576 1.00 67.75 401 LEU A O 1
ATOM 3158 N N . LYS A 1 402 ? -10.478 -23.910 26.916 1.00 65.88 402 LYS A N 1
ATOM 3159 C CA . LYS A 1 402 ? -11.164 -25.199 26.703 1.00 65.88 402 LYS A CA 1
ATOM 3160 C C . LYS A 1 402 ? -12.298 -25.450 27.696 1.00 65.88 402 LYS A C 1
ATOM 3162 O O . LYS A 1 402 ? -13.120 -26.326 27.442 1.00 65.88 402 LYS A O 1
ATOM 3167 N N . GLN A 1 403 ? -12.292 -24.762 28.835 1.00 66.56 403 GLN A N 1
ATOM 3168 C CA . GLN A 1 403 ? -13.229 -24.975 29.940 1.00 66.56 403 GLN A CA 1
ATOM 3169 C C . GLN A 1 403 ? -14.300 -23.879 29.992 1.00 66.56 403 GLN A C 1
ATOM 3171 O O . GLN A 1 403 ? -15.434 -24.166 30.366 1.00 66.56 403 GLN A O 1
ATOM 3176 N N . GLU A 1 404 ? -13.968 -22.663 29.551 1.00 68.31 404 GLU A N 1
ATOM 3177 C CA . GLU A 1 404 ? -14.827 -21.478 29.621 1.00 68.31 404 GLU A CA 1
ATOM 3178 C C . GLU A 1 404 ? -14.867 -20.719 28.287 1.00 68.31 404 GLU A C 1
ATOM 3180 O O . GLU A 1 404 ? -13.905 -20.709 27.514 1.00 68.31 404 GLU A O 1
ATOM 3185 N N . SER A 1 405 ? -16.002 -20.076 28.004 1.00 71.31 405 SER A N 1
ATOM 3186 C CA . SER A 1 405 ? -16.193 -19.247 26.812 1.00 71.31 405 SER A CA 1
ATOM 3187 C C . SER A 1 405 ? -15.928 -17.777 27.116 1.00 71.31 405 SER A C 1
ATOM 3189 O O . SER A 1 405 ? -16.515 -17.226 28.043 1.00 71.31 405 SER A O 1
ATOM 3191 N N . PHE A 1 406 ? -15.126 -17.124 26.276 1.00 79.88 406 PHE A N 1
ATOM 3192 C CA . PHE A 1 406 ? -14.839 -15.693 26.375 1.00 79.88 406 PHE A CA 1
ATOM 3193 C C . PHE A 1 406 ? -15.403 -14.940 25.168 1.00 79.88 406 PHE A C 1
ATOM 3195 O O . PHE A 1 406 ? -15.316 -15.422 24.037 1.00 79.88 406 PHE A O 1
ATOM 3202 N N . ASP A 1 407 ? -15.919 -13.731 25.380 1.00 77.31 407 ASP A N 1
ATOM 3203 C CA . ASP A 1 407 ? -16.407 -12.870 24.290 1.00 77.31 407 ASP A CA 1
ATOM 3204 C C . ASP A 1 407 ? -15.263 -12.181 23.531 1.00 77.31 407 ASP A C 1
ATOM 3206 O O . ASP A 1 407 ? -15.356 -11.912 22.329 1.00 77.31 407 ASP A O 1
ATOM 3210 N N . LEU A 1 408 ? -14.165 -11.897 24.235 1.00 83.38 408 LEU A N 1
ATOM 3211 C CA . LEU A 1 408 ? -13.025 -11.136 23.741 1.00 83.38 408 LEU A CA 1
ATOM 3212 C C . LEU A 1 408 ? -11.723 -11.593 24.408 1.00 83.38 408 LEU A C 1
ATOM 3214 O O . LEU A 1 408 ? -11.679 -11.803 25.615 1.00 83.38 408 LEU A O 1
ATOM 3218 N N . ILE A 1 409 ? -10.650 -11.659 23.625 1.00 86.81 409 ILE A N 1
ATOM 3219 C CA . ILE A 1 409 ? -9.280 -11.924 24.061 1.00 86.81 409 ILE A CA 1
ATOM 3220 C C . ILE A 1 409 ? -8.403 -10.740 23.658 1.00 86.81 409 ILE A C 1
ATOM 3222 O O . ILE A 1 409 ? -8.409 -10.321 22.498 1.00 86.81 409 ILE A O 1
ATOM 3226 N N . LEU A 1 410 ? -7.614 -10.236 24.606 1.00 84.12 410 LEU A N 1
ATOM 3227 C CA . LEU A 1 410 ? -6.492 -9.336 24.343 1.00 84.12 410 LEU A CA 1
ATOM 3228 C C . LEU A 1 410 ? -5.203 -10.168 24.338 1.00 84.12 410 LEU A C 1
ATOM 3230 O O . LEU A 1 410 ? -4.827 -10.718 25.369 1.00 84.12 410 LEU A O 1
ATOM 3234 N N . LEU A 1 411 ? -4.536 -10.277 23.190 1.00 84.94 411 LEU A N 1
ATOM 3235 C CA . LEU A 1 411 ? -3.413 -11.195 22.982 1.00 84.94 411 LEU A CA 1
ATOM 3236 C C . LEU A 1 411 ? -2.112 -10.441 22.710 1.00 84.94 411 LEU A C 1
ATOM 3238 O O . LEU A 1 411 ? -2.012 -9.740 21.709 1.00 84.94 411 LEU A O 1
ATOM 3242 N N . ASP A 1 412 ? -1.091 -10.611 23.545 1.00 83.12 412 ASP A N 1
ATOM 3243 C CA . ASP A 1 412 ? 0.245 -10.081 23.256 1.00 83.12 412 ASP A CA 1
ATOM 3244 C C . ASP A 1 412 ? 0.949 -10.914 22.172 1.00 83.12 412 ASP A C 1
ATOM 3246 O O . ASP A 1 412 ? 0.874 -12.141 22.184 1.00 83.12 412 ASP A O 1
ATOM 3250 N N . LEU A 1 413 ? 1.639 -10.266 21.226 1.00 73.12 413 LEU A N 1
ATOM 3251 C CA . LEU A 1 413 ? 2.433 -10.990 20.224 1.00 73.12 413 LEU A CA 1
ATOM 3252 C C . LEU A 1 413 ? 3.716 -11.566 20.812 1.00 73.12 413 LEU A C 1
ATOM 3254 O O . LEU A 1 413 ? 4.114 -12.666 20.456 1.00 73.12 413 LEU A O 1
ATOM 3258 N N . VAL A 1 414 ? 4.376 -10.837 21.708 1.00 68.12 414 VAL A N 1
ATOM 3259 C CA . VAL A 1 414 ? 5.679 -11.256 22.231 1.00 68.12 414 VAL A CA 1
ATOM 3260 C C . VAL A 1 414 ? 5.485 -11.791 23.639 1.00 68.12 414 VAL A C 1
ATOM 3262 O O . VAL A 1 414 ? 5.485 -11.030 24.600 1.00 68.12 414 VAL A O 1
ATOM 3265 N N . MET A 1 415 ? 5.322 -13.108 23.746 1.00 69.00 415 MET A N 1
ATOM 3266 C CA . MET A 1 415 ? 5.216 -13.826 25.017 1.00 69.00 415 MET A CA 1
ATOM 3267 C C . MET A 1 415 ? 6.270 -14.943 25.082 1.00 69.00 415 MET A C 1
ATOM 3269 O O . MET A 1 415 ? 6.591 -15.531 24.045 1.00 69.00 415 MET A O 1
ATOM 3273 N N . PRO A 1 416 ? 6.836 -15.250 26.264 1.00 48.75 416 PRO A N 1
ATOM 3274 C CA . PRO A 1 416 ? 7.669 -16.435 26.456 1.00 48.75 416 PRO A CA 1
ATOM 3275 C C . PRO A 1 416 ? 6.868 -1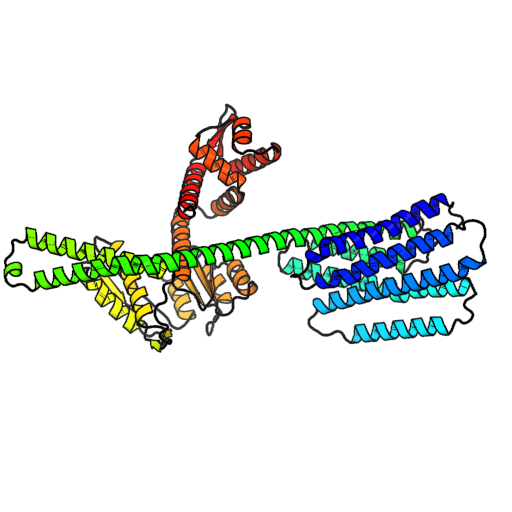7.718 26.184 1.00 48.75 416 PRO A C 1
ATOM 3277 O O . PRO A 1 416 ? 5.712 -17.820 26.586 1.00 48.75 416 PRO A O 1
ATOM 3280 N N . GLY A 1 417 ? 7.482 -18.703 25.521 1.00 67.06 417 GLY A N 1
ATOM 3281 C CA . GLY A 1 417 ? 6.811 -19.952 25.143 1.00 67.06 417 GLY A CA 1
ATOM 3282 C C . GLY A 1 417 ? 6.125 -19.846 23.779 1.00 67.06 417 GLY A C 1
ATOM 3283 O O . GLY A 1 417 ? 6.803 -19.709 22.757 1.00 67.06 417 GLY A O 1
ATOM 3284 N N . THR A 1 418 ? 4.794 -19.941 23.751 1.00 61.78 418 THR A N 1
ATOM 3285 C CA . THR A 1 418 ? 3.996 -19.857 22.519 1.00 61.78 418 THR A CA 1
ATOM 3286 C C . THR A 1 418 ? 3.825 -18.393 22.081 1.00 61.78 418 THR A C 1
ATOM 3288 O O . THR A 1 418 ? 3.075 -17.640 22.698 1.00 61.78 418 THR A O 1
ATOM 3291 N N . ASP A 1 419 ? 4.495 -17.990 20.992 1.00 71.31 419 ASP A N 1
ATOM 3292 C CA . ASP A 1 419 ? 4.337 -16.663 20.360 1.00 71.31 419 ASP A CA 1
ATOM 3293 C C . ASP A 1 419 ? 2.857 -16.426 20.002 1.00 71.31 419 ASP A C 1
ATOM 3295 O O . ASP A 1 419 ? 2.187 -17.339 19.497 1.00 71.31 419 ASP A O 1
ATOM 3299 N N . GLY A 1 420 ? 2.349 -15.210 20.241 1.00 72.50 420 GLY A N 1
ATOM 3300 C CA . GLY A 1 420 ? 0.970 -14.823 19.945 1.00 72.50 420 GLY A CA 1
ATOM 3301 C C . GLY A 1 420 ? 0.567 -15.103 18.493 1.00 72.50 420 GLY A C 1
ATOM 3302 O O . GLY A 1 420 ? -0.564 -15.511 18.243 1.00 72.50 420 GLY A O 1
ATOM 3303 N N . MET A 1 421 ? 1.501 -15.024 17.540 1.00 77.12 421 MET A N 1
ATOM 3304 C CA . MET A 1 421 ? 1.268 -15.406 16.137 1.00 77.12 421 MET A CA 1
ATOM 3305 C C . MET A 1 421 ? 0.938 -16.897 15.964 1.00 77.12 421 MET A C 1
ATOM 3307 O O . MET A 1 421 ? 0.129 -17.285 15.123 1.00 77.12 421 MET A O 1
ATOM 3311 N N . THR A 1 422 ? 1.536 -17.761 16.776 1.00 79.69 422 THR A N 1
ATOM 3312 C CA . THR A 1 422 ? 1.217 -19.198 16.822 1.00 79.69 422 THR A CA 1
ATOM 3313 C C . THR A 1 422 ? -0.051 -19.487 17.622 1.00 79.69 422 THR A C 1
ATOM 3315 O O . THR A 1 422 ? -0.714 -20.491 17.362 1.00 79.69 422 THR A O 1
ATOM 3318 N N . ALA A 1 423 ? -0.414 -18.611 18.563 1.00 79.88 423 ALA A N 1
ATOM 3319 C CA . ALA A 1 423 ? -1.608 -18.757 19.386 1.00 79.88 423 ALA A CA 1
ATOM 3320 C C . ALA A 1 423 ? -2.901 -18.406 18.628 1.00 79.88 423 ALA A C 1
ATOM 3322 O O . ALA A 1 423 ? -3.897 -19.106 18.801 1.00 79.88 423 ALA A O 1
ATOM 3323 N N . ILE A 1 424 ? -2.903 -17.395 17.745 1.00 83.94 424 ILE A N 1
ATOM 3324 C CA . ILE A 1 424 ? -4.116 -16.952 17.019 1.00 83.94 424 ILE A CA 1
ATOM 3325 C C . ILE A 1 424 ? -4.830 -18.116 16.298 1.00 83.94 424 ILE A C 1
ATOM 3327 O O . ILE A 1 424 ? -6.030 -18.294 16.526 1.00 83.94 424 ILE A O 1
ATOM 3331 N N . PRO A 1 425 ? -4.154 -18.961 15.488 1.00 80.00 425 PRO A N 1
ATOM 3332 C CA . PRO A 1 425 ? -4.823 -20.069 14.805 1.00 80.00 425 PRO A CA 1
ATOM 3333 C C . PRO A 1 425 ? -5.354 -21.137 15.769 1.00 80.00 425 PRO A C 1
ATOM 3335 O O . PRO A 1 425 ? -6.387 -21.753 15.502 1.00 80.00 425 PRO A O 1
ATOM 3338 N N . LEU A 1 426 ? -4.660 -21.365 16.891 1.00 80.06 426 LEU A N 1
ATOM 3339 C CA . LEU A 1 426 ? -5.071 -22.330 17.914 1.00 80.06 426 LEU A CA 1
ATOM 3340 C C . LEU A 1 426 ? -6.335 -21.854 18.635 1.00 80.06 426 LEU A C 1
ATOM 3342 O O . LEU A 1 426 ? -7.300 -22.613 18.729 1.00 80.06 426 LEU A O 1
ATOM 3346 N N . ILE A 1 427 ? -6.353 -20.585 19.052 1.00 83.44 427 ILE A N 1
ATOM 3347 C CA . ILE A 1 427 ? -7.507 -19.929 19.674 1.00 83.44 427 ILE A CA 1
ATOM 3348 C C . ILE A 1 427 ? -8.685 -19.943 18.703 1.00 83.44 427 ILE A C 1
ATOM 3350 O O . ILE A 1 427 ? -9.765 -20.397 19.061 1.00 83.44 427 ILE A O 1
ATOM 3354 N N . ARG A 1 428 ? -8.484 -19.531 17.446 1.00 82.00 428 ARG A N 1
ATOM 3355 C CA . ARG A 1 428 ? -9.560 -19.466 16.447 1.00 82.00 428 ARG A CA 1
ATOM 3356 C C . ARG A 1 428 ? -10.168 -20.838 16.140 1.00 82.00 428 ARG A C 1
ATOM 3358 O O . ARG A 1 428 ? -11.361 -20.924 15.860 1.00 82.00 428 ARG A O 1
ATOM 3365 N N . ARG A 1 429 ? -9.374 -21.915 16.209 1.00 79.50 429 ARG A N 1
ATOM 3366 C CA . ARG A 1 429 ? -9.861 -23.293 16.033 1.00 79.50 429 ARG A CA 1
ATOM 3367 C C . ARG A 1 429 ? -10.691 -23.780 17.224 1.00 79.50 429 ARG A C 1
ATOM 3369 O O . ARG A 1 429 ? -11.614 -24.562 17.020 1.00 79.50 429 ARG A O 1
ATOM 3376 N N . GLN A 1 430 ? -10.342 -23.365 18.439 1.00 77.31 430 GLN A N 1
ATOM 3377 C CA . GLN A 1 430 ? -11.000 -23.805 19.675 1.00 77.31 430 GLN A CA 1
ATOM 3378 C C . GLN A 1 430 ? -12.215 -22.942 20.032 1.00 77.31 430 GLN A C 1
ATOM 3380 O O . GLN A 1 430 ? -13.239 -23.473 20.447 1.00 77.31 430 GLN A O 1
ATOM 3385 N N . ALA A 1 431 ? -12.129 -21.635 19.797 1.00 77.25 431 ALA A N 1
ATOM 3386 C CA . ALA A 1 431 ? -13.155 -20.649 20.100 1.00 77.25 431 ALA A CA 1
ATOM 3387 C C . ALA A 1 431 ? -13.433 -19.766 18.864 1.00 77.25 431 ALA A C 1
ATOM 3389 O O . ALA A 1 431 ? -12.997 -18.615 18.791 1.00 77.25 431 ALA A O 1
ATOM 3390 N N . PRO A 1 432 ? -14.174 -20.277 17.857 1.00 76.88 432 PRO A N 1
ATOM 3391 C CA . PRO A 1 432 ? -14.369 -19.580 16.582 1.00 76.88 432 PRO A CA 1
ATOM 3392 C C . PRO A 1 432 ? -15.078 -18.230 16.719 1.00 76.88 432 PRO A C 1
ATOM 3394 O O . PRO A 1 432 ? -14.862 -17.340 15.898 1.00 76.88 432 PRO A O 1
ATOM 3397 N N . ARG A 1 433 ? -15.925 -18.091 17.748 1.00 73.06 433 ARG A N 1
ATOM 3398 C CA . ARG A 1 433 ? -16.789 -16.925 17.986 1.00 73.06 433 ARG A CA 1
ATOM 3399 C C . ARG A 1 433 ? -16.149 -15.842 18.855 1.00 73.06 433 ARG A C 1
ATOM 3401 O O . ARG A 1 433 ? -16.610 -14.706 18.819 1.00 73.06 433 ARG A O 1
ATOM 3408 N N . THR A 1 434 ? -15.098 -16.173 19.600 1.00 83.25 434 THR A N 1
ATOM 3409 C CA . THR A 1 434 ? -14.407 -15.226 20.477 1.00 83.25 434 THR A CA 1
ATOM 3410 C C . THR A 1 434 ? -13.654 -14.197 19.651 1.00 83.25 434 THR A C 1
ATOM 3412 O O . THR A 1 434 ? -12.968 -14.539 18.685 1.00 83.25 434 THR A O 1
ATOM 3415 N N . ARG A 1 435 ? -13.772 -12.921 20.010 1.00 84.88 435 ARG A N 1
ATOM 3416 C CA . ARG A 1 435 ? -13.036 -11.852 19.332 1.00 84.88 435 ARG A CA 1
ATOM 3417 C C . ARG A 1 435 ? -11.586 -11.819 19.802 1.00 84.88 435 ARG A C 1
ATOM 3419 O O . ARG A 1 435 ? -11.334 -11.967 20.988 1.00 84.88 435 ARG A O 1
ATOM 3426 N N . ILE A 1 436 ? -10.633 -11.598 18.903 1.00 87.69 436 ILE A N 1
ATOM 3427 C CA . ILE A 1 436 ? -9.198 -11.574 19.227 1.00 87.69 436 ILE A CA 1
ATOM 3428 C C . ILE A 1 436 ? -8.620 -10.213 18.838 1.00 87.69 436 ILE A C 1
ATOM 3430 O O . ILE A 1 436 ? -8.518 -9.900 17.653 1.00 87.69 436 ILE A O 1
ATOM 3434 N N . ILE A 1 437 ? -8.213 -9.413 19.823 1.00 86.31 437 ILE A N 1
ATOM 3435 C CA . ILE A 1 437 ? -7.477 -8.162 19.615 1.00 86.31 437 ILE A CA 1
ATOM 3436 C C . ILE A 1 437 ? -6.015 -8.397 19.970 1.00 86.31 437 ILE A C 1
ATOM 3438 O O . ILE A 1 437 ? -5.689 -8.804 21.082 1.00 86.31 437 ILE A O 1
ATOM 3442 N N . VAL A 1 438 ? -5.121 -8.090 19.042 1.00 85.44 438 VAL A N 1
ATOM 3443 C CA . VAL A 1 438 ? -3.686 -8.317 19.205 1.00 85.44 438 VAL A CA 1
ATOM 3444 C C . VAL A 1 438 ? -2.977 -7.071 19.730 1.00 85.44 438 VAL A C 1
ATOM 3446 O O . VAL A 1 438 ? -3.154 -5.988 19.195 1.00 85.44 438 VAL A O 1
ATOM 3449 N N . MET A 1 439 ? -2.114 -7.204 20.732 1.00 79.75 439 MET A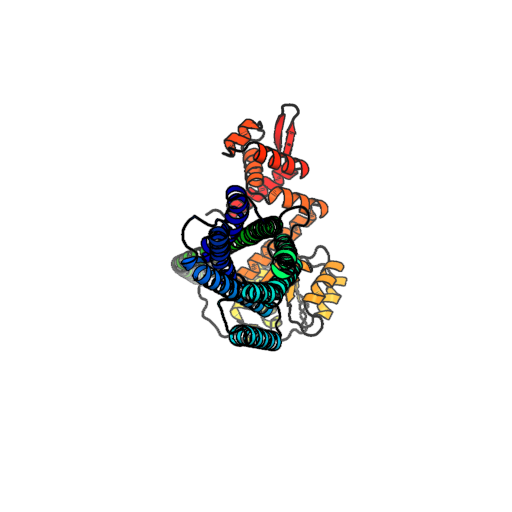 N 1
ATOM 3450 C CA . MET A 1 439 ? -1.295 -6.133 21.297 1.00 79.75 439 MET A CA 1
ATOM 3451 C C . MET A 1 439 ? 0.166 -6.302 20.855 1.00 79.75 439 MET A C 1
ATOM 3453 O O . MET A 1 439 ? 0.774 -7.337 21.104 1.00 79.75 439 MET A O 1
ATOM 3457 N N . THR A 1 440 ? 0.766 -5.290 20.220 1.00 73.06 440 THR A N 1
ATOM 3458 C CA . THR A 1 440 ? 2.129 -5.391 19.650 1.00 73.06 440 THR A CA 1
ATOM 3459 C C . THR A 1 440 ? 3.035 -4.223 20.034 1.00 73.06 440 THR A C 1
ATOM 3461 O O . THR A 1 440 ? 2.632 -3.075 19.908 1.00 73.06 440 THR A O 1
ATOM 3464 N N . ALA A 1 441 ? 4.271 -4.492 20.473 1.00 50.59 441 ALA A N 1
ATOM 3465 C CA . ALA A 1 441 ? 5.264 -3.469 20.848 1.00 50.59 441 ALA A CA 1
ATOM 3466 C C . ALA A 1 441 ? 6.008 -2.829 19.659 1.00 50.59 441 ALA A C 1
ATOM 3468 O O . ALA A 1 441 ? 6.603 -1.766 19.797 1.00 50.59 441 ALA A O 1
ATOM 3469 N N . TYR A 1 442 ? 5.982 -3.465 18.485 1.00 51.38 442 TYR A N 1
ATOM 3470 C CA . TYR A 1 442 ? 6.605 -2.954 17.263 1.00 51.38 442 TYR A CA 1
ATOM 3471 C C . TYR A 1 442 ? 5.617 -3.144 16.115 1.00 51.38 442 TYR A C 1
ATOM 3473 O O . TYR A 1 442 ? 5.550 -4.199 15.479 1.00 51.38 442 TYR A O 1
ATOM 3481 N N . ALA A 1 443 ? 4.817 -2.113 15.852 1.00 46.03 443 ALA A N 1
ATOM 3482 C CA . ALA A 1 443 ? 3.927 -2.093 14.702 1.00 46.03 443 ALA A CA 1
ATOM 3483 C C . ALA A 1 443 ? 4.732 -1.874 13.417 1.00 46.03 443 ALA A C 1
ATOM 3485 O O . ALA A 1 443 ? 4.791 -0.776 12.867 1.00 46.03 443 ALA A O 1
ATOM 3486 N N . SER A 1 444 ? 5.349 -2.936 12.903 1.00 52.53 444 SER A N 1
ATOM 3487 C CA . SER A 1 444 ? 5.489 -3.022 11.456 1.00 52.53 444 SER A CA 1
ATOM 3488 C C . SER A 1 444 ? 4.087 -3.304 10.904 1.00 52.53 444 SER A C 1
ATOM 3490 O O . SER A 1 444 ? 3.372 -4.163 11.424 1.00 52.53 444 SER A O 1
ATOM 3492 N N . VAL A 1 445 ? 3.675 -2.587 9.853 1.00 51.81 445 VAL A N 1
ATOM 3493 C CA . VAL A 1 445 ? 2.410 -2.865 9.140 1.00 51.81 445 VAL A CA 1
ATOM 3494 C C . VAL A 1 445 ? 2.314 -4.357 8.792 1.00 51.81 445 VAL A C 1
ATOM 3496 O O . VAL A 1 445 ? 1.247 -4.949 8.869 1.00 51.81 445 VAL A O 1
ATOM 3499 N N . GLN A 1 446 ? 3.453 -4.993 8.503 1.00 53.69 446 GLN A N 1
ATOM 3500 C CA . GLN A 1 446 ? 3.552 -6.422 8.220 1.00 53.69 446 GLN A CA 1
ATOM 3501 C C . GLN A 1 446 ? 3.103 -7.326 9.374 1.00 53.69 446 GLN A C 1
ATOM 3503 O O . GLN A 1 446 ? 2.336 -8.248 9.120 1.00 53.69 446 GLN A O 1
ATOM 3508 N N . ASN A 1 447 ? 3.528 -7.072 10.614 1.00 60.69 447 ASN A N 1
ATOM 3509 C CA . ASN A 1 447 ? 3.169 -7.930 11.750 1.00 60.69 447 ASN A CA 1
ATOM 3510 C C . ASN A 1 447 ? 1.679 -7.802 12.097 1.00 60.69 447 ASN A C 1
ATOM 3512 O O . ASN A 1 447 ? 1.023 -8.803 12.368 1.00 60.69 447 ASN A O 1
ATOM 3516 N N . ALA A 1 448 ? 1.131 -6.585 12.028 1.00 60.94 448 ALA A N 1
ATOM 3517 C CA . ALA A 1 448 ? -0.297 -6.345 12.236 1.00 60.94 448 ALA A CA 1
ATOM 3518 C C . ALA A 1 448 ? -1.150 -7.018 11.146 1.00 60.94 448 ALA A C 1
ATOM 3520 O O . ALA A 1 448 ? -2.111 -7.720 11.450 1.00 60.94 448 ALA A O 1
ATOM 3521 N N . VAL A 1 449 ? -0.753 -6.879 9.876 1.00 61.69 449 VAL A N 1
ATOM 3522 C CA . VAL A 1 449 ? -1.431 -7.536 8.747 1.00 61.69 449 VAL A CA 1
ATOM 3523 C C . VAL A 1 449 ? -1.362 -9.057 8.866 1.00 61.69 449 VAL A C 1
ATOM 3525 O O . VAL A 1 449 ? -2.361 -9.731 8.629 1.00 61.69 449 VAL A O 1
ATOM 3528 N N . GLN A 1 450 ? -0.214 -9.611 9.258 1.00 64.19 450 GLN A N 1
ATOM 3529 C CA . GLN A 1 450 ? -0.058 -11.054 9.414 1.00 64.19 450 GLN A CA 1
ATOM 3530 C C . GLN A 1 450 ? -0.941 -11.602 10.545 1.00 64.19 450 GLN A C 1
ATOM 3532 O O . GLN A 1 450 ? -1.537 -12.665 10.385 1.00 64.19 450 GLN A O 1
ATOM 3537 N N . ALA A 1 451 ? -1.076 -10.871 11.654 1.00 70.31 451 ALA A N 1
ATOM 3538 C CA . ALA A 1 451 ? -1.954 -11.251 12.757 1.00 70.31 451 ALA A CA 1
ATOM 3539 C C . ALA A 1 451 ? -3.436 -11.275 12.332 1.00 70.31 451 ALA A C 1
ATOM 3541 O O . ALA A 1 451 ? -4.152 -12.237 12.616 1.00 70.31 451 ALA A O 1
ATOM 3542 N N . LEU A 1 452 ? -3.884 -10.267 11.573 1.00 70.19 452 LEU A N 1
ATOM 3543 C CA . LEU A 1 452 ? -5.237 -10.230 11.001 1.00 70.19 452 LEU A CA 1
ATOM 3544 C C . LEU A 1 452 ? -5.469 -11.385 10.013 1.00 70.19 452 LEU A C 1
ATOM 3546 O O . LEU A 1 452 ? -6.488 -12.067 10.084 1.00 70.19 452 LEU A O 1
ATOM 3550 N N . GLN A 1 453 ? -4.499 -11.672 9.136 1.00 63.53 453 GLN A N 1
ATOM 3551 C CA . GLN A 1 453 ? -4.573 -12.795 8.187 1.00 63.53 453 GLN A CA 1
ATOM 3552 C C . GLN A 1 453 ? -4.669 -14.163 8.872 1.00 63.53 453 GLN A C 1
ATOM 3554 O O . GLN A 1 453 ? -5.268 -15.084 8.322 1.00 63.53 453 GLN A O 1
ATOM 3559 N N . GLN A 1 454 ? -4.082 -14.308 10.061 1.00 75.44 454 GLN A N 1
ATOM 3560 C CA . GLN A 1 454 ? -4.146 -15.537 10.853 1.00 75.44 454 GLN A CA 1
ATOM 3561 C C . GLN A 1 454 ? -5.441 -15.671 11.662 1.00 75.44 454 GLN A C 1
ATOM 3563 O O . GLN A 1 454 ? -5.678 -16.724 12.252 1.00 75.44 454 GLN A O 1
ATOM 3568 N N . GLY A 1 455 ? -6.296 -14.645 11.644 1.00 74.69 455 GLY A N 1
ATOM 3569 C CA . GLY A 1 455 ? -7.622 -14.677 12.241 1.00 74.69 455 GLY A CA 1
ATOM 3570 C C . GLY A 1 455 ? -7.786 -13.797 13.472 1.00 74.69 455 GLY A C 1
ATOM 3571 O O . GLY A 1 455 ? -8.713 -14.056 14.231 1.00 74.69 455 GLY A O 1
ATOM 3572 N N . ALA A 1 456 ? -6.934 -12.795 13.709 1.00 82.50 456 ALA A N 1
ATOM 3573 C CA . ALA A 1 456 ? -7.249 -11.728 14.661 1.00 82.50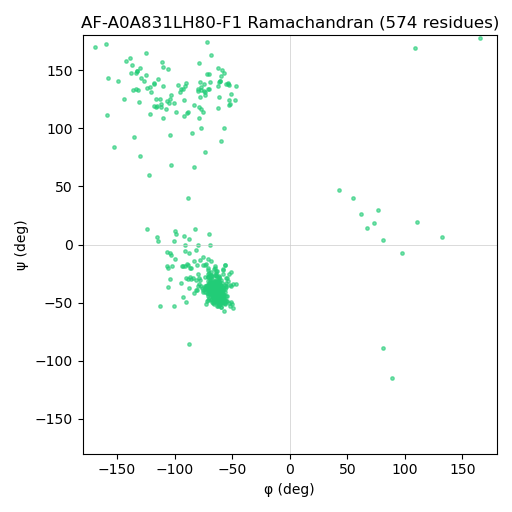 456 ALA A CA 1
ATOM 3574 C C . ALA A 1 456 ? -8.340 -10.795 14.100 1.00 82.50 456 ALA A C 1
ATOM 3576 O O . ALA A 1 456 ? -8.404 -10.565 12.895 1.00 82.50 456 ALA A O 1
ATOM 3577 N N . ASP A 1 457 ? -9.191 -10.254 14.970 1.00 78.88 457 ASP A N 1
ATOM 3578 C CA . ASP A 1 457 ? -10.256 -9.311 14.599 1.00 78.88 457 ASP A CA 1
ATOM 3579 C C . ASP A 1 457 ? -9.763 -7.862 14.545 1.00 78.88 457 ASP A C 1
ATOM 3581 O O . ASP A 1 457 ? -10.304 -7.050 13.792 1.00 78.88 457 ASP A O 1
ATOM 3585 N N . ASP A 1 458 ? -8.761 -7.530 15.362 1.00 79.25 458 ASP A N 1
ATOM 3586 C CA . ASP A 1 458 ? -8.202 -6.185 15.457 1.00 79.25 458 ASP A CA 1
ATOM 3587 C C . ASP A 1 458 ? -6.791 -6.199 16.063 1.00 79.25 458 ASP A C 1
ATOM 3589 O O . ASP A 1 458 ? -6.321 -7.229 16.558 1.00 79.25 458 ASP A O 1
ATOM 3593 N N . TYR A 1 459 ? -6.115 -5.049 16.068 1.00 80.12 459 TYR A N 1
ATOM 3594 C CA . TYR A 1 459 ? -4.835 -4.895 16.755 1.00 80.12 459 TYR A CA 1
ATOM 3595 C C . TYR A 1 459 ? -4.666 -3.525 17.421 1.00 80.12 459 TYR A C 1
ATOM 3597 O O . TYR A 1 459 ? -5.289 -2.531 17.062 1.00 80.12 459 TYR A O 1
ATOM 3605 N N . ILE A 1 460 ? -3.773 -3.474 18.406 1.00 74.75 460 ILE A N 1
ATOM 3606 C CA . ILE A 1 460 ? -3.427 -2.303 19.199 1.00 74.75 460 ILE A CA 1
ATOM 3607 C C . ILE A 1 460 ? -1.908 -2.246 19.345 1.00 74.75 460 ILE A C 1
ATOM 3609 O O . ILE A 1 460 ? -1.239 -3.230 19.667 1.00 74.75 460 ILE A O 1
ATOM 3613 N N . VAL A 1 461 ? -1.348 -1.062 19.119 1.00 67.19 461 VAL A N 1
ATOM 3614 C CA . VAL A 1 461 ? 0.094 -0.826 19.208 1.00 67.19 461 VAL A CA 1
ATOM 3615 C C . VAL A 1 461 ? 0.464 -0.363 20.612 1.00 67.19 461 VAL A C 1
ATOM 3617 O O . VAL A 1 461 ? -0.056 0.640 21.083 1.00 67.19 461 VAL A O 1
ATOM 3620 N N . LYS A 1 462 ? 1.386 -1.068 21.266 1.00 67.31 462 LYS A N 1
ATOM 3621 C CA . LYS A 1 462 ? 2.058 -0.652 22.498 1.00 67.31 462 LYS A CA 1
ATOM 3622 C C . LYS A 1 462 ? 3.192 0.335 22.160 1.00 67.31 462 LYS A C 1
ATOM 3624 O O . LYS A 1 462 ? 3.975 0.039 21.259 1.00 67.31 462 LYS A O 1
ATOM 3629 N N . PRO A 1 463 ? 3.326 1.464 22.879 1.00 48.91 463 PRO A N 1
ATOM 3630 C CA . PRO A 1 463 ? 2.440 1.933 23.946 1.00 48.91 463 PRO A CA 1
ATOM 3631 C C . PRO A 1 463 ? 1.118 2.479 23.378 1.00 48.91 463 PRO A C 1
ATOM 3633 O O . PRO A 1 463 ? 1.120 3.289 22.452 1.00 48.91 463 PRO A O 1
ATOM 3636 N N . PHE A 1 464 ? -0.012 2.053 23.948 1.00 58.28 464 PHE A N 1
ATOM 3637 C CA . PHE A 1 464 ? -1.343 2.517 23.550 1.00 58.28 464 PHE A CA 1
ATOM 3638 C C . PHE A 1 464 ? -1.921 3.483 24.577 1.00 58.28 464 PHE A C 1
ATOM 3640 O O . PHE A 1 464 ? -1.665 3.383 25.776 1.00 58.28 464 PHE A O 1
ATOM 3647 N N . LYS A 1 465 ? -2.766 4.397 24.103 1.00 49.69 465 LYS A N 1
ATOM 3648 C CA . LYS A 1 465 ? -3.650 5.166 24.979 1.00 49.69 465 LYS A CA 1
ATOM 3649 C C . LYS A 1 465 ? -4.818 4.276 25.397 1.00 49.69 465 LYS A C 1
ATOM 3651 O O . LYS A 1 465 ? -5.396 3.597 24.547 1.00 49.69 465 LYS A O 1
ATOM 3656 N N . ILE A 1 466 ? -5.177 4.308 26.679 1.00 55.31 466 ILE A N 1
ATOM 3657 C CA . ILE A 1 466 ? -6.299 3.533 27.234 1.00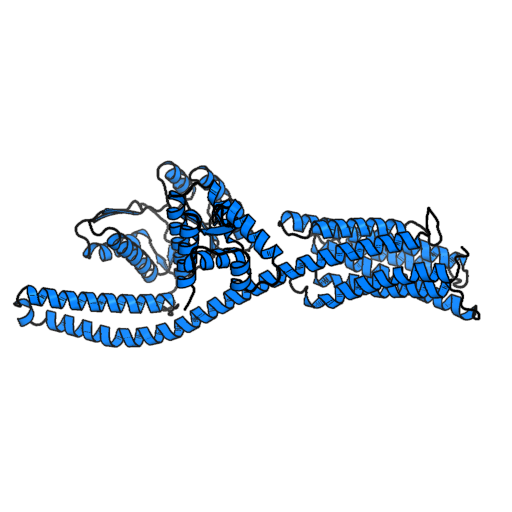 55.31 466 ILE A CA 1
ATOM 3658 C C . ILE A 1 466 ? -7.606 3.814 26.479 1.00 55.31 466 ILE A C 1
ATOM 3660 O O . ILE A 1 466 ? -8.352 2.881 26.199 1.00 55.31 466 ILE A O 1
ATOM 3664 N N . ASP A 1 467 ? -7.837 5.055 26.044 1.00 48.31 467 ASP A N 1
ATOM 3665 C CA . ASP A 1 467 ? -9.029 5.422 25.264 1.00 48.31 467 ASP A CA 1
ATOM 3666 C C . ASP A 1 467 ? -9.100 4.676 23.925 1.00 48.31 467 ASP A C 1
ATOM 3668 O O . ASP A 1 467 ? -10.161 4.205 23.512 1.00 48.31 467 ASP A O 1
ATOM 3672 N N . GLY A 1 468 ? -7.948 4.517 23.265 1.00 50.62 468 GLY A N 1
ATOM 3673 C CA . GLY A 1 468 ? -7.831 3.752 22.026 1.00 50.62 468 GLY A CA 1
ATOM 3674 C C . GLY A 1 468 ? -8.128 2.272 22.250 1.00 50.62 468 GLY A C 1
ATOM 3675 O O . GLY A 1 468 ? -8.913 1.691 21.507 1.00 50.62 468 GLY A O 1
ATOM 3676 N N . LEU A 1 469 ? -7.581 1.686 23.321 1.00 66.19 469 LEU A N 1
ATOM 3677 C CA . LEU A 1 469 ? -7.895 0.312 23.723 1.00 66.19 469 LEU A CA 1
ATOM 3678 C C . LEU A 1 469 ? -9.393 0.141 23.991 1.00 66.19 469 LEU A C 1
ATOM 3680 O O . LEU A 1 469 ? -10.001 -0.815 23.512 1.00 66.19 469 LEU A O 1
ATOM 3684 N N . MET A 1 470 ? -10.003 1.082 24.710 1.00 58.09 470 MET A N 1
ATOM 3685 C CA . MET A 1 470 ? -11.409 0.981 25.080 1.00 58.09 470 MET A CA 1
ATOM 3686 C C . MET A 1 470 ? -12.354 1.100 23.893 1.00 58.09 470 MET A C 1
ATOM 3688 O O . MET A 1 470 ? -13.351 0.376 23.835 1.00 58.09 470 MET A O 1
ATOM 3692 N N . LEU A 1 471 ? -12.025 1.950 22.922 1.00 55.91 471 LEU A N 1
ATOM 3693 C CA . LEU A 1 471 ? -12.758 2.026 21.666 1.00 55.91 471 LEU A CA 1
ATOM 3694 C C . LEU A 1 471 ? -12.689 0.694 20.904 1.00 55.91 471 LEU A C 1
ATOM 3696 O O . LEU A 1 471 ? -13.731 0.158 20.524 1.00 55.91 471 LEU A O 1
ATOM 3700 N N . THR A 1 472 ? -11.490 0.129 20.736 1.00 65.19 472 THR A N 1
ATOM 3701 C CA . THR A 1 472 ? -11.291 -1.146 20.029 1.00 65.19 472 THR A CA 1
ATOM 3702 C C . THR A 1 472 ? -12.028 -2.297 20.719 1.00 65.19 472 THR A C 1
ATOM 3704 O O . THR A 1 472 ? -12.701 -3.089 20.056 1.00 65.19 472 THR A O 1
ATOM 3707 N N . VAL A 1 473 ? -11.976 -2.368 22.051 1.00 74.12 473 VAL A N 1
ATOM 3708 C CA . VAL A 1 473 ? -12.700 -3.364 22.859 1.00 74.12 473 VAL A CA 1
ATOM 3709 C C . VAL A 1 473 ? -14.213 -3.232 22.673 1.00 74.12 473 VAL A C 1
ATOM 3711 O O . VAL A 1 473 ? -14.875 -4.211 22.330 1.00 74.12 473 VAL A O 1
ATOM 3714 N N . ARG A 1 474 ? -14.771 -2.023 22.839 1.00 60.38 474 ARG A N 1
ATOM 3715 C CA . ARG A 1 474 ? -16.219 -1.781 22.696 1.00 60.38 474 ARG A CA 1
ATOM 3716 C C . ARG A 1 474 ? -16.722 -2.141 21.301 1.00 60.38 474 ARG A C 1
ATOM 3718 O O . ARG A 1 474 ? -17.747 -2.810 21.184 1.00 60.38 474 ARG A O 1
ATOM 3725 N N . LEU A 1 475 ? -15.992 -1.740 20.258 1.00 61.97 475 LEU A N 1
ATOM 3726 C CA . LEU A 1 475 ? -16.339 -2.056 18.872 1.00 61.97 475 LEU A CA 1
ATOM 3727 C C . LEU A 1 475 ? -16.378 -3.567 18.635 1.00 61.97 475 LEU A C 1
ATOM 3729 O O . LEU A 1 475 ? -17.320 -4.070 18.025 1.00 61.97 475 LEU A O 1
ATOM 3733 N N . ASN A 1 476 ? -15.384 -4.306 19.127 1.00 74.56 476 ASN A N 1
ATOM 3734 C CA . ASN A 1 476 ? -15.316 -5.748 18.907 1.00 74.56 476 ASN A CA 1
ATOM 3735 C C . ASN A 1 476 ? -16.349 -6.522 19.737 1.00 74.56 476 ASN A C 1
ATOM 3737 O O . ASN A 1 476 ? -16.976 -7.430 19.199 1.00 74.56 476 ASN A O 1
ATOM 3741 N N . LEU A 1 477 ? -16.631 -6.116 20.978 1.00 75.31 477 LEU A N 1
ATOM 3742 C CA . LEU A 1 477 ? -17.722 -6.699 21.770 1.00 75.31 477 LEU A CA 1
ATOM 3743 C C . LEU A 1 477 ? -19.100 -6.440 21.144 1.00 75.31 477 LEU A C 1
ATOM 3745 O O . LEU A 1 477 ? -19.942 -7.335 21.108 1.00 75.31 477 LEU A O 1
ATOM 3749 N N . GLN A 1 478 ? -19.333 -5.252 20.577 1.00 64.69 478 GLN A N 1
ATOM 3750 C CA . GLN A 1 478 ? -20.558 -4.992 19.814 1.00 64.69 478 GLN A CA 1
ATOM 3751 C C . GLN A 1 478 ? -20.653 -5.884 18.573 1.00 64.69 478 GLN A C 1
ATOM 3753 O O . GLN A 1 478 ? -21.701 -6.478 18.327 1.00 64.69 478 GLN A O 1
ATOM 3758 N N . LYS A 1 479 ? -19.559 -6.036 17.815 1.00 62.22 479 LYS A N 1
ATOM 3759 C CA . LYS A 1 479 ? -19.511 -6.969 16.680 1.00 62.22 479 LYS A CA 1
ATOM 3760 C C . LYS A 1 479 ? -19.750 -8.421 17.122 1.00 62.22 479 LYS A C 1
ATOM 3762 O O . LYS A 1 479 ? -20.346 -9.180 16.365 1.00 62.22 479 LYS A O 1
ATOM 3767 N N . ALA A 1 480 ? -19.284 -8.829 18.306 1.00 67.00 480 ALA A N 1
ATOM 3768 C CA . ALA A 1 480 ? -19.531 -10.163 18.860 1.00 67.00 480 ALA A CA 1
ATOM 3769 C C . ALA A 1 480 ? -21.027 -10.396 19.115 1.00 67.00 480 ALA A C 1
ATOM 3771 O O . ALA A 1 480 ? -21.579 -11.357 18.588 1.00 67.00 480 ALA A O 1
ATOM 3772 N N . ARG A 1 481 ? -21.698 -9.452 19.791 1.00 61.12 481 ARG A N 1
ATOM 3773 C CA . ARG A 1 481 ? -23.150 -9.501 20.053 1.00 61.12 481 ARG A CA 1
ATOM 3774 C C . ARG A 1 481 ? -23.995 -9.536 18.776 1.00 61.12 481 ARG A C 1
ATOM 3776 O O . ARG A 1 481 ? -25.005 -10.219 18.722 1.00 61.12 481 ARG A O 1
ATOM 3783 N N . PHE A 1 482 ? -23.576 -8.842 17.716 1.00 52.72 482 PHE A N 1
ATOM 3784 C CA . PHE A 1 482 ? -24.279 -8.892 16.424 1.00 52.72 482 PHE A CA 1
ATOM 3785 C C . PHE A 1 482 ? -24.128 -10.234 15.692 1.00 52.72 482 PHE A C 1
ATOM 3787 O O . PHE A 1 482 ? -25.014 -10.617 14.928 1.00 52.72 482 PHE A O 1
ATOM 3794 N N . CYS A 1 483 ? -23.029 -10.959 15.913 1.00 51.06 483 CYS A N 1
ATOM 3795 C CA . CYS A 1 483 ? -22.814 -12.278 15.318 1.00 51.06 483 CYS A CA 1
ATOM 3796 C C . CYS A 1 483 ? -23.641 -13.390 15.985 1.00 51.06 483 CYS A C 1
ATOM 3798 O O . CYS A 1 483 ? -23.723 -14.478 15.420 1.00 51.06 483 CYS A O 1
ATOM 3800 N N . GLU A 1 484 ? -24.280 -13.138 17.134 1.00 49.69 484 GLU A N 1
ATOM 3801 C CA . GLU A 1 484 ? -25.203 -14.098 17.755 1.00 49.69 484 GLU A CA 1
ATOM 3802 C C . GLU A 1 484 ? -26.526 -14.246 16.984 1.00 49.69 484 GLU A C 1
ATOM 3804 O O . GLU A 1 484 ? -27.176 -15.281 17.095 1.00 49.69 484 GLU A O 1
ATOM 3809 N N . GLU A 1 485 ? -26.903 -13.273 16.142 1.00 46.19 485 GLU A N 1
ATOM 3810 C CA . GLU A 1 485 ? -28.211 -13.262 15.466 1.00 46.19 485 GLU A CA 1
ATOM 3811 C C . GLU A 1 485 ? -28.184 -13.602 13.965 1.00 46.19 485 GLU A C 1
ATOM 3813 O O . GLU A 1 485 ? -29.244 -13.693 13.348 1.00 46.19 485 GLU A O 1
ATOM 3818 N N . THR A 1 486 ? -27.020 -13.750 13.322 1.00 41.03 486 THR A N 1
ATOM 3819 C CA . THR A 1 486 ? -26.957 -14.012 11.867 1.00 41.03 486 THR A CA 1
ATOM 3820 C C . THR A 1 486 ? -25.805 -14.957 11.527 1.00 41.03 486 THR A C 1
ATOM 3822 O O . THR A 1 486 ? -24.658 -14.693 11.885 1.00 41.03 486 THR A O 1
ATOM 3825 N N . GLU A 1 487 ? -26.101 -16.067 10.844 1.00 46.31 487 GLU A N 1
ATOM 3826 C CA . GLU A 1 487 ? -25.110 -17.068 10.432 1.00 46.31 487 GLU A CA 1
ATOM 3827 C C . GLU A 1 487 ? -23.946 -16.441 9.641 1.00 46.31 487 GLU A C 1
ATOM 3829 O O . GLU A 1 487 ? -24.132 -15.605 8.756 1.00 46.31 487 GLU A O 1
ATOM 3834 N N . ALA A 1 488 ? -22.721 -16.895 9.931 1.00 40.75 488 ALA A N 1
ATOM 3835 C CA . ALA A 1 488 ? -21.464 -16.385 9.374 1.00 40.75 488 ALA A CA 1
ATOM 3836 C C . ALA A 1 488 ? -21.379 -16.404 7.829 1.00 40.75 488 ALA A C 1
ATOM 3838 O O . ALA A 1 488 ? -20.566 -15.683 7.257 1.00 40.75 488 ALA A O 1
ATOM 3839 N N . ALA A 1 489 ? -22.231 -17.177 7.146 1.00 40.22 489 ALA A N 1
ATOM 3840 C CA . ALA A 1 489 ? -22.305 -17.231 5.684 1.00 40.22 489 ALA A CA 1
ATOM 3841 C C . ALA A 1 489 ? -22.957 -15.984 5.042 1.00 40.22 489 ALA A C 1
ATOM 3843 O O . ALA A 1 489 ? -22.762 -15.741 3.848 1.00 40.22 489 ALA A O 1
ATOM 3844 N N . ASP A 1 490 ? -23.696 -15.178 5.814 1.00 46.03 490 ASP A N 1
ATOM 3845 C CA . ASP A 1 490 ? -24.317 -13.937 5.332 1.00 46.03 490 ASP A CA 1
ATOM 3846 C C . ASP A 1 490 ? -23.443 -12.697 5.560 1.00 46.03 490 ASP A C 1
ATOM 3848 O O . ASP A 1 490 ? -23.615 -11.697 4.863 1.00 46.03 490 ASP A O 1
ATOM 3852 N N . LEU A 1 491 ? -22.450 -12.748 6.457 1.00 43.12 491 LEU A N 1
ATOM 3853 C CA . LEU A 1 491 ? -21.604 -11.588 6.765 1.00 43.12 491 LEU A CA 1
ATOM 3854 C C . LEU A 1 491 ? -20.772 -11.133 5.557 1.00 43.12 491 LEU A C 1
ATOM 3856 O O . LEU A 1 491 ? -20.732 -9.941 5.262 1.00 43.12 491 LEU A O 1
ATOM 3860 N N . ASP A 1 492 ? -20.176 -12.063 4.807 1.00 44.50 492 ASP A N 1
ATOM 3861 C CA . ASP A 1 492 ? -19.405 -11.736 3.600 1.00 44.50 492 ASP A CA 1
ATOM 3862 C C . ASP A 1 492 ? -20.291 -11.167 2.483 1.00 44.50 492 ASP A C 1
ATOM 3864 O O . ASP A 1 492 ? -19.868 -10.282 1.733 1.00 44.50 492 ASP A O 1
ATOM 3868 N N . LYS A 1 493 ? -21.548 -11.619 2.381 1.00 49.94 493 LYS A N 1
ATOM 3869 C CA . LYS A 1 493 ? -22.536 -11.046 1.450 1.00 49.94 493 LYS A CA 1
ATOM 3870 C C . LYS A 1 493 ? -22.962 -9.648 1.890 1.00 49.94 493 LYS A C 1
ATOM 3872 O O . LYS A 1 493 ? -23.064 -8.747 1.055 1.00 49.94 493 LYS A O 1
ATOM 3877 N N . ILE A 1 494 ? -23.144 -9.452 3.195 1.00 50.94 494 ILE A N 1
ATOM 3878 C CA . ILE A 1 494 ? -23.526 -8.179 3.802 1.00 50.94 494 ILE A CA 1
ATOM 3879 C C . ILE A 1 494 ? -22.410 -7.144 3.622 1.00 50.94 494 ILE A C 1
ATOM 3881 O O . ILE A 1 494 ? -22.659 -6.051 3.111 1.00 50.94 494 ILE A O 1
ATOM 3885 N N . PHE A 1 495 ? -21.165 -7.497 3.949 1.00 53.22 495 PHE A N 1
ATOM 3886 C CA . PHE A 1 495 ? -20.008 -6.624 3.766 1.00 53.22 495 PHE A CA 1
ATOM 3887 C C . PHE A 1 495 ? -19.775 -6.296 2.289 1.00 53.22 495 PHE A C 1
ATOM 3889 O O . PHE A 1 495 ? -19.645 -5.119 1.950 1.00 53.22 495 PHE A O 1
ATOM 3896 N N . ASN A 1 496 ? -19.817 -7.279 1.383 1.00 54.34 496 ASN A N 1
ATOM 3897 C CA . ASN A 1 496 ? -19.684 -7.016 -0.055 1.00 54.34 496 ASN A CA 1
ATOM 3898 C C . ASN A 1 496 ? -20.817 -6.130 -0.602 1.00 54.34 496 ASN A C 1
ATOM 3900 O O . ASN A 1 496 ? -20.572 -5.244 -1.430 1.00 54.34 496 ASN A O 1
ATOM 3904 N N . GLY A 1 497 ? -22.052 -6.315 -0.131 1.00 56.12 497 GLY A N 1
ATOM 3905 C CA . GLY A 1 497 ? -23.191 -5.486 -0.523 1.00 56.12 497 GLY A CA 1
ATOM 3906 C C . GLY A 1 497 ? -23.132 -4.056 0.030 1.00 56.12 497 GLY A C 1
ATOM 3907 O O . GLY A 1 497 ? -23.617 -3.141 -0.630 1.00 56.12 497 GLY A O 1
ATOM 3908 N N . LEU A 1 498 ? -22.466 -3.821 1.165 1.00 59.91 498 LEU A N 1
ATOM 3909 C CA . LEU A 1 498 ? -22.359 -2.502 1.812 1.00 59.91 498 LEU A CA 1
ATOM 3910 C C . LEU A 1 498 ? -21.009 -1.791 1.604 1.00 59.91 498 LEU A C 1
ATOM 3912 O O . LEU A 1 498 ? -20.893 -0.605 1.918 1.00 59.91 498 LEU A O 1
ATOM 3916 N N . ALA A 1 499 ? -19.998 -2.465 1.045 1.00 52.22 499 ALA A N 1
ATOM 3917 C CA . ALA A 1 499 ? -18.646 -1.926 0.849 1.00 52.22 499 ALA A CA 1
ATOM 3918 C C . ALA A 1 499 ? -18.600 -0.688 -0.065 1.00 52.22 499 ALA A C 1
ATOM 3920 O O . ALA A 1 499 ? -17.747 0.186 0.093 1.00 52.22 499 ALA A O 1
ATOM 3921 N N . ASN A 1 500 ? -19.551 -0.555 -0.991 1.00 73.31 500 ASN A N 1
ATOM 3922 C CA . ASN A 1 500 ? -19.592 0.558 -1.933 1.00 73.31 500 ASN A CA 1
ATOM 3923 C C . ASN A 1 500 ? -20.449 1.732 -1.415 1.00 73.31 500 ASN A C 1
ATOM 3925 O O . ASN A 1 500 ? -21.579 1.533 -0.969 1.00 73.31 500 ASN A O 1
ATOM 3929 N N . GLY A 1 501 ? -19.935 2.963 -1.528 1.00 69.75 501 GLY A N 1
ATOM 3930 C CA . GLY A 1 501 ? -20.627 4.183 -1.084 1.00 69.75 501 GLY A CA 1
ATOM 3931 C C . GLY A 1 501 ? -21.985 4.405 -1.744 1.00 69.75 501 GLY A C 1
ATOM 3932 O O . GLY A 1 501 ? -22.946 4.742 -1.055 1.00 69.75 501 GLY A O 1
ATOM 3933 N N . LEU A 1 502 ? -22.101 4.097 -3.038 1.00 74.25 502 LEU A N 1
ATOM 3934 C CA . LEU A 1 502 ? -23.354 4.227 -3.774 1.00 74.25 502 LEU A CA 1
ATOM 3935 C C . LEU A 1 502 ? -24.426 3.263 -3.259 1.00 74.25 502 LEU A C 1
ATOM 3937 O O . LEU A 1 502 ? -25.601 3.611 -3.164 1.00 74.25 502 LEU A O 1
ATOM 3941 N N . ARG A 1 503 ? -24.022 2.048 -2.874 1.00 81.81 503 ARG A N 1
ATOM 3942 C CA . ARG A 1 503 ? -24.932 1.051 -2.297 1.00 81.81 503 ARG A CA 1
ATOM 3943 C C . ARG A 1 503 ? -25.459 1.508 -0.935 1.00 81.81 503 ARG A C 1
ATOM 3945 O O . ARG A 1 503 ? -26.658 1.414 -0.691 1.00 81.81 503 ARG A O 1
ATOM 3952 N N . ARG A 1 504 ? -24.596 2.086 -0.087 1.00 79.00 504 ARG A N 1
ATOM 3953 C CA . ARG A 1 504 ? -24.997 2.675 1.206 1.00 79.00 504 ARG A CA 1
ATOM 3954 C C . ARG A 1 504 ? -25.982 3.833 1.027 1.00 79.00 504 ARG A C 1
ATOM 3956 O O . ARG A 1 504 ? -27.015 3.849 1.692 1.00 79.00 504 ARG A O 1
ATOM 3963 N N . GLN A 1 505 ? -25.703 4.747 0.095 1.00 79.06 505 GLN A N 1
ATOM 3964 C CA . GLN A 1 505 ? -26.602 5.858 -0.242 1.00 79.06 505 GLN A CA 1
ATOM 3965 C C . GLN A 1 505 ? -27.954 5.362 -0.765 1.00 79.06 505 GLN A C 1
ATOM 3967 O O . GLN A 1 505 ? -28.994 5.847 -0.332 1.00 79.06 505 GLN A O 1
ATOM 3972 N N . THR A 1 506 ? -27.950 4.343 -1.629 1.00 84.25 506 THR A N 1
ATOM 3973 C CA . THR A 1 506 ? -29.178 3.731 -2.162 1.00 84.25 506 THR A CA 1
ATOM 3974 C C . THR A 1 506 ? -30.051 3.158 -1.040 1.00 84.25 506 THR A C 1
ATOM 3976 O O . THR A 1 506 ? -31.254 3.406 -1.009 1.00 84.25 506 THR A O 1
ATOM 3979 N N . LEU A 1 507 ? -29.457 2.444 -0.076 1.00 84.88 507 LEU A N 1
ATOM 3980 C CA . LEU A 1 507 ? -30.194 1.898 1.069 1.00 84.88 507 LEU A CA 1
ATOM 3981 C C . LEU A 1 507 ? -30.738 2.992 1.996 1.00 84.88 507 LEU A C 1
ATOM 3983 O O . LEU A 1 507 ? -31.860 2.878 2.483 1.00 84.88 507 LEU A O 1
ATOM 3987 N N . GLN A 1 508 ? -29.980 4.068 2.224 1.00 82.69 508 GLN A N 1
ATOM 3988 C CA . GLN A 1 508 ? -30.450 5.214 3.009 1.00 82.69 508 GLN A CA 1
ATOM 3989 C C . GLN A 1 508 ? -31.591 5.970 2.310 1.00 82.69 508 GLN A C 1
ATOM 3991 O O . GLN A 1 508 ? -32.543 6.375 2.977 1.00 82.69 508 GLN A O 1
ATOM 3996 N N . LEU A 1 509 ? -31.532 6.127 0.984 1.00 85.50 509 LEU A N 1
ATOM 3997 C CA . LEU A 1 509 ? -32.598 6.744 0.191 1.00 85.50 509 LEU A CA 1
ATOM 3998 C C . LEU A 1 509 ? -33.886 5.923 0.239 1.00 85.50 509 LEU A C 1
ATOM 4000 O O . LEU A 1 509 ? -34.937 6.470 0.566 1.00 85.50 509 LEU A O 1
ATOM 4004 N N . LEU A 1 510 ? -33.799 4.611 0.005 1.00 86.62 510 LEU A N 1
ATOM 4005 C CA . LEU A 1 510 ? -34.955 3.714 0.106 1.00 86.62 510 LEU A CA 1
ATOM 4006 C C . LEU A 1 510 ? -35.497 3.630 1.542 1.00 86.62 510 LEU A C 1
ATOM 4008 O O . LEU A 1 510 ? -36.699 3.513 1.735 1.00 86.62 510 LEU A O 1
ATOM 4012 N N . SER A 1 511 ? -34.647 3.769 2.565 1.00 84.81 511 SER A N 1
ATOM 4013 C CA . SER A 1 511 ? -35.097 3.831 3.965 1.00 84.81 511 SER A CA 1
ATOM 4014 C C . SER A 1 511 ? -35.917 5.091 4.259 1.00 84.81 511 SER A C 1
ATOM 4016 O O . SER A 1 511 ? -36.891 5.039 5.006 1.00 84.81 511 SER A O 1
ATOM 4018 N N . ARG A 1 512 ? -35.562 6.225 3.639 1.00 82.12 512 ARG A N 1
ATOM 4019 C CA . ARG A 1 512 ? -36.268 7.505 3.811 1.00 82.12 512 ARG A CA 1
ATOM 4020 C C . ARG A 1 512 ? -37.529 7.622 2.956 1.00 82.12 512 ARG A C 1
ATOM 4022 O O . ARG A 1 512 ? -38.505 8.200 3.418 1.00 82.12 512 ARG A O 1
ATOM 4029 N N . GLN A 1 513 ? -37.497 7.128 1.717 1.00 81.69 513 GLN A N 1
ATOM 4030 C CA . GLN A 1 513 ? -38.578 7.310 0.736 1.00 81.69 513 GLN A CA 1
ATOM 4031 C C . GLN A 1 513 ? -39.448 6.059 0.526 1.00 81.69 513 GLN A C 1
ATOM 4033 O O . GLN A 1 513 ? -40.477 6.128 -0.141 1.00 81.69 513 GLN A O 1
ATOM 4038 N N . GLY A 1 514 ? -39.076 4.920 1.114 1.00 85.50 514 GLY A N 1
ATOM 4039 C CA . GLY A 1 514 ? -39.822 3.665 1.040 1.00 85.50 514 GLY A CA 1
ATOM 4040 C C . GLY A 1 514 ? -39.566 2.900 -0.257 1.00 85.50 514 GLY A C 1
ATOM 4041 O O . GLY A 1 514 ? -38.685 2.042 -0.308 1.00 85.50 514 GLY A O 1
ATOM 4042 N N . GLN A 1 515 ? -40.357 3.189 -1.292 1.00 89.06 515 GLN A N 1
ATOM 4043 C CA . GLN A 1 515 ? -40.294 2.508 -2.589 1.00 89.06 515 GLN A CA 1
ATOM 4044 C C . GLN A 1 515 ? -40.018 3.510 -3.709 1.00 89.06 515 GLN A C 1
ATOM 4046 O O . GLN A 1 515 ? -40.636 4.572 -3.760 1.00 89.06 515 GLN A O 1
ATOM 4051 N N . MET A 1 516 ? -39.115 3.178 -4.634 1.00 89.12 516 MET A N 1
ATOM 4052 C CA . MET A 1 516 ? -38.735 4.092 -5.722 1.00 89.12 516 MET A CA 1
ATOM 4053 C C . MET A 1 516 ? -38.595 3.376 -7.065 1.00 89.12 516 MET A C 1
ATOM 4055 O O . MET A 1 516 ? -38.173 2.220 -7.132 1.00 89.12 516 MET A O 1
ATOM 4059 N N . ARG A 1 517 ? -38.907 4.073 -8.167 1.00 88.44 517 ARG A N 1
ATOM 4060 C CA . ARG A 1 517 ? -38.628 3.574 -9.525 1.00 88.44 517 ARG A CA 1
ATOM 4061 C C . ARG A 1 517 ? -37.154 3.775 -9.863 1.00 88.44 517 ARG A C 1
ATOM 4063 O O . ARG A 1 517 ? -36.504 4.683 -9.353 1.00 88.44 517 ARG A O 1
ATOM 4070 N N . PHE A 1 518 ? -36.647 2.976 -10.801 1.00 87.19 518 PHE A N 1
ATOM 4071 C CA . PHE A 1 518 ? -35.254 3.056 -11.257 1.00 87.19 518 PHE A CA 1
ATOM 4072 C C . PHE A 1 518 ? -34.821 4.479 -11.651 1.00 87.19 518 PHE A C 1
ATOM 4074 O O . PHE A 1 518 ? -33.800 4.965 -11.179 1.00 87.19 518 PHE A O 1
ATOM 4081 N N . MET A 1 519 ? -35.612 5.169 -12.481 1.00 83.50 519 MET A N 1
ATOM 4082 C CA . MET A 1 519 ? -35.258 6.517 -12.948 1.00 83.50 519 MET A CA 1
ATOM 4083 C C . MET A 1 519 ? -35.282 7.566 -11.834 1.00 83.50 519 MET A C 1
ATOM 4085 O O . MET A 1 519 ? -34.541 8.541 -11.913 1.00 83.50 519 MET A O 1
ATOM 4089 N N . ASP A 1 520 ? -36.092 7.362 -10.796 1.00 84.56 520 ASP A N 1
ATOM 4090 C CA . ASP A 1 520 ? -36.151 8.270 -9.651 1.00 84.56 520 ASP A CA 1
ATOM 4091 C C . ASP A 1 520 ? -34.949 8.048 -8.724 1.00 84.56 520 ASP A C 1
ATOM 4093 O O . ASP A 1 520 ? -34.375 9.012 -8.227 1.00 84.56 520 ASP A O 1
ATOM 4097 N N . LEU A 1 521 ? -34.494 6.795 -8.578 1.00 85.50 521 LEU A N 1
ATOM 4098 C CA . LEU A 1 521 ? -33.245 6.462 -7.882 1.00 85.50 521 LEU A CA 1
ATOM 4099 C C . LEU A 1 521 ? -32.025 7.070 -8.572 1.00 85.50 521 LEU A C 1
ATOM 4101 O O . LEU A 1 521 ? -31.187 7.665 -7.907 1.00 85.50 521 LEU A O 1
ATOM 4105 N N . VAL A 1 522 ? -31.931 6.952 -9.898 1.00 84.56 522 VAL A N 1
ATOM 4106 C CA . VAL A 1 522 ? -30.819 7.524 -10.675 1.00 84.56 522 VAL A CA 1
ATOM 4107 C C . VAL A 1 522 ? -30.743 9.043 -10.492 1.00 84.56 522 VAL A C 1
ATOM 4109 O O . VAL A 1 522 ? -29.660 9.572 -10.255 1.00 84.56 522 VAL A O 1
ATOM 4112 N N . ARG A 1 523 ? -31.891 9.737 -10.536 1.00 83.00 523 ARG A N 1
ATOM 4113 C CA . ARG A 1 523 ? -31.952 11.188 -10.303 1.00 83.00 523 ARG A CA 1
ATOM 4114 C C . ARG A 1 523 ? -31.598 11.560 -8.866 1.00 83.00 523 ARG A C 1
ATOM 4116 O O . ARG A 1 523 ? -30.834 12.493 -8.669 1.00 83.00 523 ARG A O 1
ATOM 4123 N N . ALA A 1 524 ? -32.127 10.837 -7.878 1.00 82.62 524 ALA A N 1
ATOM 4124 C CA . ALA A 1 524 ? -31.875 11.112 -6.462 1.00 82.62 524 ALA A CA 1
ATOM 4125 C C . ALA A 1 524 ? -30.428 10.818 -6.030 1.00 82.62 524 ALA A C 1
ATOM 4127 O O . ALA A 1 524 ? -29.961 11.371 -5.040 1.00 82.62 524 ALA A O 1
ATOM 4128 N N . LEU A 1 525 ? -29.733 9.938 -6.755 1.00 82.69 525 LEU A N 1
ATOM 4129 C CA . LEU A 1 525 ? -28.321 9.621 -6.541 1.00 82.69 525 LEU A CA 1
ATOM 4130 C C . LEU A 1 525 ? -27.366 10.554 -7.302 1.00 82.69 525 LEU A C 1
ATOM 4132 O O . LEU A 1 525 ? -26.165 10.455 -7.081 1.00 82.69 525 LEU A O 1
ATOM 4136 N N . GLU A 1 526 ? -27.878 11.429 -8.178 1.00 81.38 526 GLU A N 1
ATOM 4137 C CA . GLU A 1 526 ? -27.093 12.377 -8.988 1.00 81.38 526 GLU A CA 1
ATOM 4138 C C . GLU A 1 526 ? -25.988 11.707 -9.838 1.00 81.38 526 GLU A C 1
ATOM 4140 O O . GLU A 1 526 ? -24.878 12.219 -9.970 1.00 81.38 526 GLU A O 1
ATOM 4145 N N . ILE A 1 527 ? -26.274 10.540 -10.434 1.00 79.06 527 ILE A N 1
ATOM 4146 C CA . ILE A 1 527 ? -25.306 9.797 -11.263 1.00 79.06 527 ILE A CA 1
ATOM 4147 C C . ILE A 1 527 ? -25.719 9.791 -12.734 1.00 79.06 527 ILE A C 1
ATOM 4149 O O . ILE A 1 527 ? -26.758 9.239 -13.088 1.00 79.06 527 ILE A O 1
ATOM 4153 N N . GLU A 1 528 ? -24.847 10.318 -13.599 1.00 73.12 528 GLU A N 1
ATOM 4154 C CA . GLU A 1 528 ? -25.041 10.348 -15.059 1.00 73.12 528 GLU A CA 1
ATOM 4155 C C . GLU A 1 528 ? -24.955 8.953 -15.708 1.00 73.12 528 GLU A C 1
ATOM 4157 O O . GLU A 1 528 ? -25.672 8.651 -16.662 1.00 73.12 528 GLU A O 1
ATOM 4162 N N . ASP A 1 529 ? -24.106 8.064 -15.182 1.00 76.19 529 ASP A N 1
ATOM 4163 C CA . ASP A 1 529 ? -23.947 6.704 -15.706 1.00 76.19 529 ASP A CA 1
ATOM 4164 C C . ASP A 1 529 ? -24.992 5.737 -15.123 1.00 76.19 529 ASP A C 1
ATOM 4166 O O . ASP A 1 529 ? -24.826 5.128 -14.059 1.00 76.19 529 ASP A O 1
ATOM 4170 N N . HIS A 1 530 ? -26.075 5.546 -15.874 1.00 78.94 530 HIS A N 1
ATOM 4171 C CA . HIS A 1 530 ? -27.181 4.669 -15.489 1.00 78.94 530 HIS A CA 1
ATOM 4172 C C . HIS A 1 530 ? -26.778 3.183 -15.410 1.00 78.94 530 HIS A C 1
ATOM 4174 O O . HIS A 1 530 ? -27.395 2.410 -14.668 1.00 78.94 530 HIS A O 1
ATOM 4180 N N . THR A 1 531 ? -25.749 2.754 -16.151 1.00 74.12 531 THR A N 1
ATOM 4181 C CA . THR A 1 531 ? -25.305 1.350 -16.144 1.00 74.12 531 THR A CA 1
ATOM 4182 C C . THR A 1 531 ? -24.622 0.991 -14.830 1.00 74.12 531 THR A C 1
ATOM 4184 O O . THR A 1 531 ? -24.841 -0.096 -14.285 1.00 74.12 531 THR A O 1
ATOM 4187 N N . LYS A 1 532 ? -23.901 1.957 -14.255 1.00 71.56 532 LYS A N 1
ATOM 4188 C CA . LYS A 1 532 ? -23.296 1.862 -12.929 1.00 71.56 532 LYS A CA 1
ATOM 4189 C C . LYS A 1 532 ? -24.355 1.676 -11.842 1.00 71.56 532 LYS A C 1
ATOM 4191 O O . LYS A 1 532 ? -24.244 0.755 -11.034 1.00 71.56 532 LYS A O 1
ATOM 4196 N N . VAL A 1 533 ? -25.425 2.475 -11.851 1.00 78.94 533 VAL A N 1
ATOM 4197 C CA . VAL A 1 533 ? -26.521 2.355 -10.865 1.00 78.94 533 VAL A CA 1
ATOM 4198 C C . VAL A 1 533 ? -27.187 0.978 -10.946 1.00 78.94 533 VAL A C 1
ATOM 4200 O O . VAL A 1 533 ? -27.390 0.326 -9.922 1.00 78.94 533 VAL A O 1
ATOM 4203 N N . ASN A 1 534 ? -27.443 0.480 -12.159 1.00 80.56 534 ASN A N 1
ATOM 4204 C CA . ASN A 1 534 ? -28.036 -0.842 -12.363 1.00 80.56 534 ASN A CA 1
ATOM 4205 C C . ASN A 1 534 ? -27.139 -1.982 -11.837 1.00 80.56 534 ASN A C 1
ATOM 4207 O O . ASN A 1 534 ? -27.619 -2.896 -11.164 1.00 80.56 534 ASN A O 1
ATOM 4211 N N . PHE A 1 535 ? -25.824 -1.904 -12.065 1.00 76.94 535 PHE A N 1
ATOM 4212 C CA . PHE A 1 535 ? -24.862 -2.864 -11.511 1.00 76.94 535 PHE A CA 1
ATOM 4213 C C . PHE A 1 535 ? -24.920 -2.917 -9.975 1.00 76.94 535 PHE A C 1
ATOM 4215 O O . PHE A 1 535 ? -24.923 -3.996 -9.377 1.00 76.94 535 PHE A O 1
ATOM 4222 N N . HIS A 1 536 ? -25.011 -1.757 -9.321 1.00 80.69 536 HIS A N 1
ATOM 4223 C CA . HIS A 1 536 ? -25.073 -1.682 -7.862 1.00 80.69 536 HIS A CA 1
ATOM 4224 C C . HIS A 1 536 ? -26.418 -2.147 -7.289 1.00 80.69 536 HIS A C 1
ATOM 4226 O O . HIS A 1 536 ? -26.413 -2.814 -6.254 1.00 80.69 536 HIS A O 1
ATOM 4232 N N . LEU A 1 537 ? -27.536 -1.885 -7.973 1.00 84.81 537 LEU A N 1
ATOM 4233 C CA . LEU A 1 537 ? -28.850 -2.423 -7.602 1.00 84.81 537 LEU A CA 1
ATOM 4234 C C . LEU A 1 537 ? -28.895 -3.948 -7.727 1.00 84.81 537 LEU A C 1
ATOM 4236 O O . LEU A 1 537 ? -29.389 -4.625 -6.828 1.00 84.81 537 LEU A O 1
ATOM 4240 N N . LYS A 1 538 ? -28.318 -4.509 -8.796 1.00 79.62 538 LYS A N 1
ATOM 4241 C CA . LYS A 1 538 ? -28.208 -5.964 -8.961 1.00 79.62 538 LYS A CA 1
ATOM 4242 C C . LYS A 1 538 ? -27.436 -6.601 -7.802 1.00 79.62 538 LYS A C 1
ATOM 4244 O O . LYS A 1 538 ? -27.921 -7.563 -7.216 1.00 79.62 538 LYS A O 1
ATOM 4249 N N . ALA A 1 539 ? -26.302 -6.014 -7.420 1.00 74.38 539 ALA A N 1
ATOM 4250 C CA . ALA A 1 539 ? -25.500 -6.489 -6.293 1.00 74.38 539 ALA A CA 1
ATOM 4251 C C . ALA A 1 539 ? -26.235 -6.384 -4.941 1.00 74.38 539 ALA A C 1
ATOM 4253 O O . ALA A 1 539 ? -26.120 -7.279 -4.110 1.00 74.38 539 ALA A O 1
ATOM 4254 N N . LEU A 1 540 ? -27.009 -5.315 -4.711 1.00 81.75 540 LEU A N 1
ATOM 4255 C CA . LEU A 1 540 ? -27.833 -5.173 -3.503 1.00 81.75 540 LEU A CA 1
ATOM 4256 C C . LEU A 1 540 ? -28.963 -6.210 -3.440 1.00 81.75 540 LEU A C 1
ATOM 4258 O O . LEU A 1 540 ? -29.285 -6.693 -2.356 1.00 81.75 540 LEU A O 1
ATOM 4262 N N . ARG A 1 541 ? -29.546 -6.563 -4.591 1.00 83.81 541 ARG A N 1
ATOM 4263 C CA . ARG A 1 541 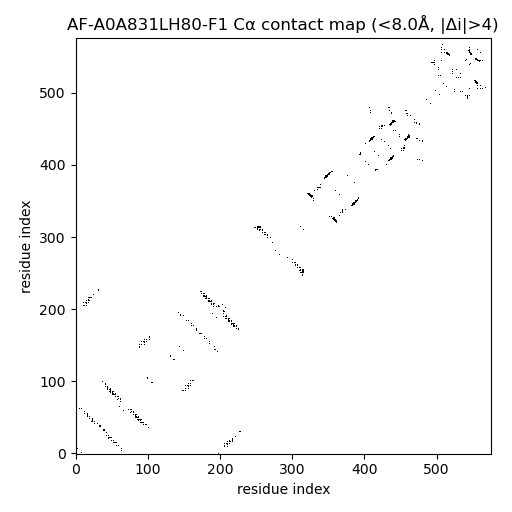? -30.584 -7.594 -4.694 1.00 83.81 541 ARG A CA 1
ATOM 4264 C C . ARG A 1 541 ? -30.016 -8.996 -4.473 1.00 83.81 541 ARG A C 1
ATOM 4266 O O . ARG A 1 541 ? -30.595 -9.776 -3.731 1.00 83.81 541 ARG A O 1
ATOM 4273 N N . GLU A 1 542 ? -28.855 -9.299 -5.054 1.00 76.00 542 GLU A N 1
ATOM 4274 C CA . GLU A 1 542 ? -28.139 -10.569 -4.839 1.00 76.00 542 GLU A CA 1
ATOM 4275 C C . GLU A 1 542 ? -27.678 -10.749 -3.384 1.00 76.00 542 GLU A C 1
ATOM 4277 O O . GLU A 1 542 ? -27.677 -11.865 -2.870 1.00 76.00 542 GLU A O 1
ATOM 4282 N N . ALA A 1 543 ? -27.342 -9.651 -2.701 1.00 70.50 543 ALA A N 1
ATOM 4283 C CA . ALA A 1 543 ? -27.034 -9.635 -1.271 1.00 70.50 543 ALA A CA 1
ATOM 4284 C C . ALA A 1 543 ? -28.287 -9.639 -0.367 1.00 70.50 543 ALA A C 1
ATOM 4286 O O . ALA A 1 543 ? -28.158 -9.614 0.854 1.00 70.50 543 ALA A O 1
ATOM 4287 N N . GLY A 1 544 ? -29.496 -9.652 -0.942 1.00 80.56 544 GLY A N 1
ATOM 4288 C CA . GLY A 1 544 ? -30.754 -9.738 -0.200 1.00 80.56 544 GLY A CA 1
ATOM 4289 C C . GLY A 1 544 ? -31.156 -8.464 0.547 1.00 80.56 544 GLY A C 1
ATOM 4290 O O . GLY A 1 544 ? -31.985 -8.533 1.453 1.00 80.56 544 GLY A O 1
ATOM 4291 N N . PHE A 1 545 ? -30.593 -7.300 0.206 1.00 82.50 545 PHE A N 1
ATOM 4292 C CA . PHE A 1 545 ? -30.913 -6.027 0.866 1.00 82.50 545 PHE A CA 1
ATOM 4293 C C . PHE A 1 545 ? -32.094 -5.284 0.246 1.00 82.50 545 PHE A C 1
ATOM 4295 O O . PHE A 1 545 ? -32.796 -4.549 0.941 1.00 82.50 545 PHE A O 1
ATOM 4302 N N . ILE A 1 546 ? -32.306 -5.453 -1.055 1.00 87.88 546 ILE A N 1
ATOM 4303 C CA . ILE A 1 546 ? -33.422 -4.838 -1.775 1.00 87.88 546 ILE A CA 1
ATOM 4304 C C . ILE A 1 546 ? -34.156 -5.892 -2.586 1.00 87.88 546 ILE A C 1
ATOM 4306 O O . ILE A 1 546 ? -33.536 -6.853 -3.041 1.00 87.88 546 ILE A O 1
ATOM 4310 N N . ASP A 1 547 ? -35.443 -5.674 -2.810 1.00 89.19 547 ASP A N 1
ATOM 4311 C CA . ASP A 1 547 ? -36.238 -6.455 -3.752 1.00 89.19 547 ASP A CA 1
ATOM 4312 C C . ASP A 1 547 ? -36.921 -5.537 -4.773 1.00 89.19 547 ASP A C 1
ATOM 4314 O O . ASP A 1 547 ? -36.938 -4.312 -4.610 1.00 89.19 547 ASP A O 1
ATOM 4318 N N . GLN A 1 548 ? -37.420 -6.119 -5.861 1.00 90.69 548 GLN A N 1
ATOM 4319 C CA . GLN A 1 548 ? -38.164 -5.407 -6.890 1.00 90.69 548 GLN A CA 1
ATOM 4320 C C . GLN A 1 548 ? -39.589 -5.946 -6.981 1.00 90.69 548 GLN A C 1
ATOM 4322 O O . GLN A 1 548 ? -39.805 -7.108 -7.321 1.00 90.69 548 GLN A O 1
ATOM 4327 N N . THR A 1 549 ? -40.563 -5.074 -6.739 1.00 86.00 549 THR A N 1
ATOM 4328 C CA . THR A 1 549 ? -41.979 -5.421 -6.843 1.00 86.00 549 THR A CA 1
ATOM 4329 C C . THR A 1 549 ? -42.384 -5.690 -8.303 1.00 86.00 549 THR A C 1
ATOM 4331 O O . THR A 1 549 ? -41.692 -5.252 -9.234 1.00 86.00 549 THR A O 1
ATOM 4334 N N . PRO A 1 550 ? -43.532 -6.354 -8.546 1.00 79.75 550 PRO A N 1
ATOM 4335 C CA . PRO A 1 550 ? -44.058 -6.585 -9.897 1.00 79.75 550 PRO A CA 1
ATOM 4336 C C . PRO A 1 550 ? -44.216 -5.299 -10.728 1.00 79.75 550 PRO A C 1
ATOM 4338 O O . PRO A 1 550 ? -44.024 -5.316 -11.944 1.00 79.75 550 PRO A O 1
ATOM 4341 N N . ASP A 1 551 ? -44.457 -4.164 -10.064 1.00 82.56 551 ASP A N 1
ATOM 4342 C CA . ASP A 1 551 ? -44.585 -2.833 -10.671 1.00 82.56 551 ASP A CA 1
ATOM 4343 C C . ASP A 1 551 ? -43.235 -2.138 -10.941 1.00 82.56 551 ASP A C 1
ATOM 4345 O O . ASP A 1 551 ? -43.178 -0.940 -11.232 1.00 82.56 551 ASP A O 1
ATOM 4349 N N . LYS A 1 552 ? -42.124 -2.884 -10.867 1.00 86.50 552 LYS A N 1
ATOM 4350 C CA . LYS A 1 552 ? -40.743 -2.415 -11.076 1.00 86.50 552 LYS A CA 1
ATOM 4351 C C . LYS A 1 552 ? -40.277 -1.350 -10.072 1.00 86.50 552 LYS A C 1
ATOM 4353 O O . LYS A 1 552 ? -39.364 -0.579 -10.388 1.00 86.50 552 LYS A O 1
ATOM 4358 N N . LEU A 1 553 ? -40.853 -1.318 -8.871 1.00 87.25 553 LEU A N 1
ATOM 4359 C CA . LEU A 1 553 ? -40.388 -0.474 -7.767 1.00 87.25 553 LEU A CA 1
ATOM 4360 C C . LEU A 1 553 ? -39.358 -1.232 -6.932 1.00 87.25 553 LEU A C 1
ATOM 4362 O O . LEU A 1 553 ? -39.530 -2.418 -6.675 1.00 87.25 553 LEU A O 1
ATOM 4366 N N . TYR A 1 554 ? -38.298 -0.552 -6.508 1.00 90.44 554 TYR A N 1
ATOM 4367 C CA . TYR A 1 554 ? -37.315 -1.102 -5.580 1.00 90.44 554 TYR A CA 1
ATOM 4368 C C . TYR A 1 554 ? -37.709 -0.780 -4.146 1.00 90.44 554 TYR A C 1
ATOM 4370 O O . TYR A 1 554 ? -38.068 0.362 -3.853 1.00 90.44 554 TYR A O 1
ATOM 4378 N N . GLU A 1 555 ? -37.586 -1.764 -3.260 1.00 89.88 555 GLU A N 1
ATOM 4379 C CA . GLU A 1 555 ? -37.881 -1.621 -1.836 1.00 89.88 555 GLU A CA 1
ATOM 4380 C C . GLU A 1 555 ? -36.858 -2.337 -0.951 1.00 89.88 555 GLU A C 1
ATOM 4382 O O . GLU A 1 555 ? -36.134 -3.224 -1.405 1.00 89.88 555 GLU A O 1
ATOM 4387 N N . LEU A 1 556 ? -36.788 -1.949 0.326 1.00 88.31 556 LEU A N 1
ATOM 4388 C CA . LEU A 1 556 ? -35.924 -2.611 1.304 1.00 88.31 556 LEU A CA 1
ATOM 4389 C C . LEU A 1 556 ? -36.553 -3.906 1.822 1.00 88.31 556 LEU A C 1
ATOM 4391 O O . LEU A 1 556 ? -37.682 -3.913 2.318 1.00 88.31 556 LEU A O 1
ATOM 4395 N N . THR A 1 557 ? -35.757 -4.972 1.841 1.00 85.25 557 THR A N 1
ATOM 4396 C CA . THR A 1 557 ? -36.085 -6.194 2.584 1.00 85.25 557 THR A CA 1
ATOM 4397 C C . THR A 1 557 ? -35.941 -5.963 4.096 1.00 85.25 557 THR A C 1
ATOM 4399 O O . THR A 1 557 ? -35.460 -4.919 4.552 1.00 85.25 557 THR A O 1
ATOM 4402 N N . THR A 1 558 ? -36.316 -6.947 4.918 1.00 74.44 558 THR A N 1
ATOM 4403 C CA . THR A 1 558 ? -36.069 -6.910 6.373 1.00 74.44 558 THR A CA 1
ATOM 4404 C C . THR A 1 558 ? -34.580 -6.719 6.688 1.00 74.44 558 THR A C 1
ATOM 4406 O O . THR A 1 558 ? -34.231 -5.889 7.529 1.00 74.44 558 THR A O 1
ATOM 4409 N N . ASN A 1 559 ? -33.694 -7.391 5.945 1.00 70.44 559 ASN A N 1
ATOM 4410 C CA . ASN A 1 559 ? -32.242 -7.248 6.082 1.00 70.44 559 ASN A CA 1
ATOM 4411 C C . ASN A 1 559 ? -31.755 -5.866 5.615 1.00 70.44 559 ASN A C 1
ATOM 4413 O O . ASN A 1 559 ? -30.933 -5.243 6.288 1.00 70.44 559 ASN A O 1
ATOM 4417 N N . GLY A 1 560 ? -32.315 -5.336 4.521 1.00 77.38 560 GLY A N 1
ATOM 4418 C CA . GLY A 1 560 ? -32.044 -3.976 4.044 1.00 77.38 560 GLY A CA 1
ATOM 4419 C C . GLY A 1 560 ? -32.422 -2.891 5.048 1.00 77.38 560 GLY A C 1
ATOM 4420 O O . GLY A 1 560 ? -31.645 -1.963 5.273 1.00 77.38 560 GLY A O 1
ATOM 4421 N N . ARG A 1 561 ? -33.580 -3.028 5.707 1.00 76.81 561 ARG A N 1
ATOM 4422 C CA . ARG A 1 561 ? -34.020 -2.109 6.770 1.00 76.81 561 ARG A CA 1
ATOM 4423 C C . ARG A 1 561 ? -33.076 -2.133 7.969 1.00 76.81 561 ARG A C 1
ATOM 4425 O O . ARG A 1 561 ? -32.657 -1.070 8.420 1.00 76.81 561 ARG A O 1
ATOM 4432 N N . ARG A 1 562 ? -32.683 -3.319 8.449 1.00 63.41 562 ARG A N 1
ATOM 4433 C CA . ARG A 1 562 ? -31.718 -3.454 9.561 1.00 63.41 562 ARG A CA 1
ATOM 4434 C C . ARG A 1 562 ? -30.366 -2.817 9.211 1.00 63.41 562 ARG A C 1
ATOM 4436 O O . ARG A 1 562 ? -29.828 -2.050 10.011 1.00 63.41 562 ARG A O 1
ATOM 4443 N N . ALA A 1 563 ? -29.865 -3.053 7.996 1.00 67.62 563 ALA A N 1
ATOM 4444 C CA . ALA A 1 563 ? -28.618 -2.464 7.507 1.00 67.62 563 ALA A CA 1
ATOM 4445 C C . ALA A 1 563 ? -28.689 -0.931 7.386 1.00 67.62 563 ALA A C 1
ATOM 4447 O O . ALA A 1 563 ? -27.777 -0.234 7.831 1.00 67.62 563 ALA A O 1
ATOM 4448 N N . ALA A 1 564 ? -29.780 -0.385 6.839 1.00 71.88 564 ALA A N 1
ATOM 4449 C CA . ALA A 1 564 ? -29.968 1.059 6.713 1.00 71.88 564 ALA A CA 1
ATOM 4450 C C . ALA A 1 564 ? -30.058 1.758 8.082 1.00 71.88 564 ALA A C 1
ATOM 4452 O O . ALA A 1 564 ? -29.468 2.826 8.263 1.00 71.88 564 ALA A O 1
ATOM 4453 N N . THR A 1 565 ? -30.729 1.142 9.061 1.00 64.38 565 THR A N 1
ATOM 4454 C CA . THR A 1 565 ? -30.787 1.649 10.439 1.00 64.38 565 THR A CA 1
ATOM 4455 C C . THR A 1 565 ? -29.396 1.683 11.063 1.00 64.38 565 THR A C 1
ATOM 4457 O O . THR A 1 565 ? -28.991 2.724 11.577 1.00 64.38 565 THR A O 1
ATOM 4460 N N . CYS A 1 566 ? -28.616 0.606 10.941 1.00 54.69 566 CYS A N 1
ATOM 4461 C CA . CYS A 1 566 ? -27.242 0.558 11.443 1.00 54.69 566 CYS A CA 1
ATOM 4462 C C . CYS A 1 566 ? -26.356 1.638 10.794 1.00 54.69 566 CYS A C 1
ATOM 4464 O O . CYS A 1 566 ? -25.698 2.399 11.500 1.00 54.69 566 CYS A O 1
ATOM 4466 N N . LEU A 1 567 ? -26.426 1.794 9.466 1.00 62.62 567 LEU A N 1
ATOM 4467 C CA . LEU A 1 567 ? -25.725 2.863 8.747 1.00 62.62 567 LEU A CA 1
ATOM 4468 C C . LEU A 1 567 ? -26.125 4.255 9.244 1.00 62.62 567 LEU A C 1
ATOM 4470 O O . LEU A 1 567 ? -25.270 5.124 9.370 1.00 62.62 567 LEU A O 1
ATOM 4474 N N . SER A 1 568 ? -27.405 4.480 9.546 1.00 59.81 568 SER A N 1
ATOM 4475 C CA . SER A 1 568 ? -27.869 5.769 10.066 1.00 59.81 568 SER A CA 1
ATOM 4476 C C . SER A 1 568 ? -27.368 6.061 11.484 1.00 59.81 568 SER A C 1
ATOM 4478 O O . SER A 1 568 ? -27.072 7.214 11.786 1.00 59.81 568 SER A O 1
ATOM 4480 N N . TYR A 1 569 ? -27.220 5.034 12.329 1.00 49.84 569 TYR A N 1
ATOM 4481 C CA . TYR A 1 569 ? -26.638 5.160 13.668 1.00 49.84 569 TYR A CA 1
ATOM 4482 C C . TYR A 1 569 ? -25.130 5.405 13.607 1.00 49.84 569 TYR A C 1
ATOM 4484 O O . TYR A 1 569 ? -24.635 6.279 14.311 1.00 49.84 569 TYR A O 1
ATOM 4492 N N . ILE A 1 570 ? -24.418 4.698 12.723 1.00 47.88 570 ILE A N 1
ATOM 4493 C CA . ILE A 1 570 ? -22.981 4.894 12.504 1.00 47.88 570 ILE A CA 1
ATOM 4494 C C . ILE A 1 570 ? -22.720 6.305 11.962 1.00 47.88 570 ILE A C 1
ATOM 4496 O O . ILE A 1 570 ? -21.878 7.012 12.508 1.00 47.88 570 ILE A O 1
ATOM 4500 N N . CYS A 1 571 ? -23.486 6.765 10.966 1.00 47.75 571 CYS A N 1
ATOM 4501 C CA . CYS A 1 571 ? -23.391 8.141 10.472 1.00 47.75 571 CYS A CA 1
ATOM 4502 C C . CYS A 1 571 ? -23.740 9.168 11.560 1.00 47.75 571 CYS A C 1
ATOM 4504 O O . CYS A 1 571 ? -22.954 10.075 11.777 1.00 47.75 571 CYS A O 1
ATOM 4506 N N . LYS A 1 572 ? -24.819 8.983 12.339 1.00 43.94 572 LYS A N 1
ATOM 4507 C CA . LYS A 1 572 ? -25.144 9.869 13.479 1.00 43.94 572 LYS A CA 1
ATOM 4508 C C . LYS A 1 572 ? -24.084 9.888 14.582 1.00 43.94 572 LYS A C 1
ATOM 4510 O O . LYS A 1 572 ? -24.006 10.862 15.313 1.00 43.94 572 LYS A O 1
ATOM 4515 N N . SER A 1 573 ? -23.311 8.815 14.737 1.00 32.50 573 SER A N 1
ATOM 4516 C CA . SER A 1 573 ? -22.196 8.760 15.691 1.00 32.50 573 SER A CA 1
ATOM 4517 C C . SER A 1 573 ? -20.897 9.373 15.152 1.00 32.50 573 SER A C 1
ATOM 4519 O O . SER A 1 573 ? -19.975 9.623 15.925 1.00 32.50 573 SER A O 1
ATOM 4521 N N . LEU A 1 574 ? -20.818 9.603 13.836 1.00 32.94 574 LEU A N 1
ATOM 4522 C CA . LEU A 1 574 ? -19.669 10.184 13.135 1.00 32.94 574 LEU A CA 1
ATOM 4523 C C . LEU A 1 574 ? -19.908 11.643 12.706 1.00 32.94 574 LEU A C 1
ATOM 4525 O O . LEU A 1 574 ? -18.936 12.376 12.503 1.00 32.94 574 LEU A O 1
ATOM 4529 N N . ASP A 1 575 ? -21.168 12.065 12.615 1.00 25.94 575 ASP A N 1
ATOM 4530 C CA . ASP A 1 575 ? -21.578 13.442 12.359 1.00 25.94 575 ASP A CA 1
ATOM 4531 C C . ASP A 1 575 ? -21.590 14.251 13.667 1.00 25.94 575 ASP A C 1
ATOM 4533 O O . ASP A 1 575 ? -22.290 13.921 14.626 1.00 25.94 575 ASP A O 1
ATOM 4537 N N . ILE A 1 576 ? -20.775 15.312 13.675 1.00 34.78 576 ILE A N 1
ATOM 4538 C CA . ILE A 1 576 ? -20.956 16.502 14.521 1.00 34.78 576 ILE A CA 1
ATOM 4539 C C . ILE A 1 576 ? -22.112 17.316 13.954 1.00 34.78 576 ILE A C 1
ATOM 4541 O O . ILE A 1 576 ? -22.142 17.451 12.709 1.00 34.78 576 ILE A O 1
#